Protein AF-0000000084938085 (afdb_homodimer)

InterPro domains:
  IPR002347 Short-chain dehydrogenase/reductase SDR [PF00106] (7-196)
  IPR002347 Short-chain dehydrogenase/reductase SDR [PR00081] (8-25)
  IPR002347 Short-chain dehydrogenase/reductase SDR [PR00081] (91-102)
  IPR002347 Short-chain dehydrogenase/reductase SDR [PR00081] (138-154)
  IPR002347 Short-chain dehydrogenase/reductase SDR [PR00081] (164-183)
  IPR002347 Short-chain dehydrogenase/reductase SDR [PR00081] (185-202)
  IPR036291 NAD(P)-binding domain superfamily [SSF51735] (3-248)
  IPR051687 Peroxisomal Beta-Oxidation Enzymes [PTHR45024] (2-294)

Foldseek 3Di:
DFAQALAEAEFEPQQDALNLVLQLVNQLRHYAYEYEEQCADLLLDDGDCVSVVVSQVVSVVSVGHYHYDNDDLLDLVSLLVSLVVSCVVRVAHAEYEADFFHFDWAQAPDDDCVSLVSRLSGAQSSLVSNCVNRVVRLLVVLHYFYEHEAAPCLVPNDNGGNSNNVNRVNVLVVQLVCQVVCVVSNYAYEYEHEDAPDVNCVVVVDDPVSVQFGSVFRNVVVSQSSGSPHHHSWYWYTGSNDIDTDDDKAAPDDDDDPVQPDPVNCVVCVVVRVPRPDIDDDSHPVRVVVVVVCCVVVVD/DFAQALAEAEFEPQQDALNLVLQLVNQLRHYAYEYEEQCADLLLDDGDCVSVVVSQVVSVVSVGHYHYDNDDLLDLVSLLVSLVVSCVVRVAHAEYEADFFHFDWAQAPDDDCVSLVSRLSRAQSSLVSNCVNRVVRLLVVLHYFYEHEAAPCLVPNDNGGNSSNVNRVNVLVVQLVCQVVCVVSNHAYEYEHEDAPDVNCVVVVDDPVSVQFGSVFRNVVVSQSSGSPHHHSWYWYTGSNDIDTDDDKAAPDDDDDPVQPDPVNCVVCVVVRVPRPDIDDDSHPVRVVVVVVCCVVVVD

Organism: Ferrimonas balearica (strain DSM 9799 / CCM 4581 / KCTC 23876 / PAT) (NCBI:txid550540)

Structure (mmCIF, N/CA/C/O backbone):
data_AF-0000000084938085-model_v1
#
loop_
_entity.id
_entity.type
_entity.pdbx_description
1 polymer 'Short-chain dehydrogenase/reductase SDR'
#
loop_
_atom_site.group_PDB
_atom_site.id
_atom_site.type_symbol
_atom_site.label_atom_id
_atom_site.label_alt_id
_atom_site.label_comp_id
_atom_site.label_asym_id
_atom_site.label_entity_id
_atom_site.label_seq_id
_atom_site.pdbx_PDB_ins_code
_atom_site.Cartn_x
_atom_site.Cartn_y
_atom_site.Cartn_z
_atom_site.occupancy
_atom_site.B_iso_or_equiv
_atom_site.auth_seq_id
_atom_site.auth_comp_id
_atom_site.auth_asym_id
_atom_site.auth_atom_id
_atom_site.pdbx_PDB_model_num
ATOM 1 N N . MET A 1 1 ? 1.235 23.734 25.953 1 88.94 1 MET A N 1
ATOM 2 C CA . MET A 1 1 ? 0.205 23.781 24.922 1 88.94 1 MET A CA 1
ATOM 3 C C . MET A 1 1 ? 0.824 23.703 23.531 1 88.94 1 MET A C 1
ATOM 5 O O . MET A 1 1 ? 1.886 24.281 23.281 1 88.94 1 MET A O 1
ATOM 9 N N . ILE A 1 2 ? 0.276 22.844 22.656 1 95.88 2 ILE A N 1
ATOM 10 C CA . ILE A 1 2 ? 0.755 22.734 21.281 1 95.88 2 ILE A CA 1
ATOM 11 C C . ILE A 1 2 ? 0.228 23.891 20.453 1 95.88 2 ILE A C 1
ATOM 13 O O . ILE A 1 2 ? -0.984 24.047 20.281 1 95.88 2 ILE A O 1
ATOM 17 N N . GLN A 1 3 ? 1.148 24.75 20.125 1 96.81 3 GLN A N 1
ATOM 18 C CA . GLN A 1 3 ? 0.855 25.938 19.312 1 96.81 3 GLN A CA 1
ATOM 19 C C . GLN A 1 3 ? 1.701 25.953 18.047 1 96.81 3 GLN A C 1
ATOM 21 O O . GLN A 1 3 ? 2.711 25.25 17.953 1 96.81 3 GLN A O 1
ATOM 26 N N . PHE A 1 4 ? 1.266 26.734 17.109 1 97.69 4 PHE A N 1
ATOM 27 C CA . PHE A 1 4 ? 1.932 26.781 15.805 1 97.69 4 PHE A CA 1
ATOM 28 C C . PHE A 1 4 ? 2.244 28.219 15.422 1 97.69 4 PHE A C 1
ATOM 30 O O . PHE A 1 4 ? 2.207 28.578 14.234 1 97.69 4 PHE A O 1
ATOM 37 N N . VAL A 1 5 ? 2.514 29.016 16.422 1 95.94 5 VAL A N 1
ATOM 38 C CA . VAL A 1 5 ? 2.799 30.438 16.203 1 95.94 5 VAL A CA 1
ATOM 39 C C . VAL A 1 5 ? 4.004 30.578 15.273 1 95.94 5 VAL A C 1
ATOM 41 O O . VAL A 1 5 ? 5.023 29.906 15.469 1 95.94 5 VAL A O 1
ATOM 44 N N . ASP A 1 6 ? 3.871 31.375 14.219 1 94.44 6 ASP A N 1
ATOM 45 C CA . ASP A 1 6 ? 4.887 31.734 13.234 1 94.44 6 ASP A CA 1
ATOM 46 C C . ASP A 1 6 ? 5.184 30.578 12.289 1 94.44 6 ASP A C 1
ATOM 48 O O . ASP A 1 6 ? 6.113 30.656 11.484 1 94.44 6 ASP A O 1
ATOM 52 N N . GLN A 1 7 ? 4.473 29.484 12.445 1 97.56 7 GLN A N 1
ATOM 53 C CA . GLN A 1 7 ? 4.633 28.375 11.508 1 97.56 7 GLN A CA 1
ATOM 54 C C . GLN A 1 7 ? 3.719 28.547 10.297 1 97.56 7 GLN A C 1
ATOM 56 O O . GLN A 1 7 ? 2.582 29 10.43 1 97.56 7 GLN A O 1
ATOM 61 N N . VAL A 1 8 ? 4.262 28.219 9.164 1 98.44 8 VAL A N 1
ATOM 62 C CA . VAL A 1 8 ? 3.504 28.234 7.914 1 98.44 8 VAL A CA 1
ATOM 63 C C . VAL A 1 8 ? 3.154 26.812 7.5 1 98.44 8 VAL A C 1
ATOM 65 O O . VAL A 1 8 ? 4.043 26 7.23 1 98.44 8 VAL A O 1
ATOM 68 N N . ILE A 1 9 ? 1.871 26.5 7.477 1 98.81 9 ILE A N 1
ATOM 69 C CA . ILE A 1 9 ? 1.428 25.125 7.242 1 98.81 9 ILE A CA 1
ATOM 70 C C . ILE A 1 9 ? 0.472 25.094 6.051 1 98.81 9 ILE A C 1
ATOM 72 O O . ILE A 1 9 ? -0.521 25.812 6.02 1 98.81 9 ILE A O 1
ATOM 76 N N . LEU A 1 10 ? 0.816 24.312 5.031 1 98.81 10 LEU A N 1
ATOM 77 C CA . LEU A 1 10 ? -0.055 24.062 3.889 1 98.81 10 LEU A CA 1
ATOM 78 C C . LEU A 1 10 ? -1.038 22.938 4.188 1 98.81 10 LEU A C 1
ATOM 80 O O . LEU A 1 10 ? -0.665 21.922 4.785 1 98.81 10 LEU A O 1
ATOM 84 N N . VAL A 1 11 ? -2.301 23.094 3.803 1 98.69 11 VAL A N 1
ATOM 85 C CA . VAL A 1 11 ? -3.328 22.062 3.914 1 98.69 11 VAL A CA 1
ATOM 86 C C . VAL A 1 11 ? -3.986 21.844 2.555 1 98.69 11 VAL A C 1
ATOM 88 O O . VAL A 1 11 ? -4.582 22.766 1.986 1 98.69 11 VAL A O 1
ATOM 91 N N . THR A 1 12 ? -3.836 20.641 2.029 1 98.12 12 THR A N 1
ATOM 92 C CA . THR A 1 12 ? -4.543 20.312 0.798 1 98.12 12 THR A CA 1
ATOM 93 C C . THR A 1 12 ? -5.922 19.734 1.104 1 98.12 12 THR A C 1
ATOM 95 O O . THR A 1 12 ? -6.113 19.078 2.133 1 98.12 12 THR A O 1
ATOM 98 N N . GLY A 1 13 ? -6.859 19.938 0.143 1 96.06 13 GLY A N 1
ATOM 99 C CA . GLY A 1 13 ? -8.227 19.547 0.465 1 96.06 13 GLY A CA 1
ATOM 100 C C . GLY A 1 13 ? -8.773 20.266 1.688 1 96.06 13 GLY A C 1
ATOM 101 O O . GLY A 1 13 ? -9.336 19.625 2.582 1 96.06 13 GLY A O 1
ATOM 102 N N . ALA A 1 14 ? -8.672 21.547 1.698 1 96.81 14 ALA A N 1
ATOM 103 C CA . ALA A 1 14 ? -8.805 22.328 2.928 1 96.81 14 ALA A CA 1
ATOM 104 C C . ALA A 1 14 ? -10.219 22.875 3.076 1 96.81 14 ALA A C 1
ATOM 106 O O . ALA A 1 14 ? -10.562 23.453 4.105 1 96.81 14 ALA A O 1
ATOM 107 N N . ALA A 1 15 ? -11.102 22.688 2.156 1 93.62 15 ALA A N 1
ATOM 108 C CA . ALA A 1 15 ? -12.312 23.5 2.102 1 93.62 15 ALA A CA 1
ATOM 109 C C . ALA A 1 15 ? -13.477 22.812 2.793 1 93.62 15 ALA A C 1
ATOM 111 O O . ALA A 1 15 ? -14.438 23.469 3.213 1 93.62 15 ALA A O 1
ATOM 112 N N . ARG A 1 16 ? -13.492 21.484 2.842 1 90.19 16 ARG A N 1
ATOM 113 C CA . ARG A 1 16 ? -14.625 20.766 3.396 1 90.19 16 ARG A CA 1
ATOM 114 C C . ARG A 1 16 ? -14.164 19.641 4.316 1 90.19 16 ARG A C 1
ATOM 116 O O . ARG A 1 16 ? -12.977 19.297 4.336 1 90.19 16 ARG A O 1
ATOM 123 N N . GLY A 1 17 ? -15.062 19.172 5.105 1 89.69 17 GLY A N 1
ATOM 124 C CA . GLY A 1 17 ? -14.82 17.984 5.91 1 89.69 17 GLY A CA 1
ATOM 125 C C . GLY A 1 17 ? -13.641 18.125 6.852 1 89.69 17 GLY A C 1
ATOM 126 O O . GLY A 1 17 ? -13.539 19.125 7.578 1 89.69 17 GLY A O 1
ATOM 127 N N . LEU A 1 18 ? -12.836 17.109 6.844 1 92.62 18 LEU A N 1
ATOM 128 C CA . LEU A 1 18 ? -11.672 17.078 7.719 1 92.62 18 LEU A CA 1
ATOM 129 C C . LEU A 1 18 ? -10.711 18.203 7.383 1 92.62 18 LEU A C 1
ATOM 131 O O . LEU A 1 18 ? -10.125 18.828 8.281 1 92.62 18 LEU A O 1
ATOM 135 N N . GLY A 1 19 ? -10.57 18.484 6.074 1 95.56 19 GLY A N 1
ATOM 136 C CA . GLY A 1 19 ? -9.672 19.547 5.668 1 95.56 19 GLY A CA 1
ATOM 137 C C . GLY A 1 19 ? -10.062 20.906 6.242 1 95.56 19 GLY A C 1
ATOM 138 O O . GLY A 1 19 ? -9.203 21.641 6.723 1 95.56 19 GLY A O 1
ATOM 139 N N . ARG A 1 20 ? -11.32 21.172 6.188 1 95.06 20 ARG A N 1
ATOM 140 C CA . ARG A 1 20 ? -11.844 22.406 6.785 1 95.06 20 ARG A CA 1
ATOM 141 C C . ARG A 1 20 ? -11.539 22.453 8.281 1 95.06 20 ARG A C 1
ATOM 143 O O . ARG A 1 20 ? -11.07 23.469 8.789 1 95.06 20 ARG A O 1
ATOM 150 N N . ALA A 1 21 ? -11.805 21.344 8.945 1 95.44 21 ALA A N 1
ATOM 151 C CA . ALA A 1 21 ? -11.586 21.281 10.383 1 95.44 21 ALA A CA 1
ATOM 152 C C . ALA A 1 21 ? -10.102 21.438 10.719 1 95.44 21 ALA A C 1
ATOM 154 O O . ALA A 1 21 ? -9.75 22.109 11.688 1 95.44 21 ALA A O 1
ATOM 155 N N . TYR A 1 22 ? -9.211 20.812 9.953 1 97.75 22 TYR A N 1
ATOM 156 C CA . TYR A 1 22 ? -7.77 20.922 10.148 1 97.75 22 TYR A CA 1
ATOM 157 C C . TYR A 1 22 ? -7.32 22.375 9.992 1 97.75 22 TYR A C 1
ATOM 159 O O . TYR A 1 22 ? -6.574 22.891 10.828 1 97.75 22 TYR A O 1
ATOM 167 N N . THR A 1 23 ? -7.816 22.984 8.922 1 98.19 23 THR A N 1
ATOM 168 C CA . THR A 1 23 ? -7.445 24.359 8.609 1 98.19 23 THR A CA 1
ATOM 169 C C . THR A 1 23 ? -7.82 25.297 9.75 1 98.19 23 THR A C 1
ATOM 171 O O . THR A 1 23 ? -6.988 26.062 10.227 1 98.19 23 THR A O 1
ATOM 174 N N . LEU A 1 24 ? -9.016 25.188 10.234 1 97.5 24 LEU A N 1
ATOM 175 C CA . LEU A 1 24 ? -9.5 26.062 11.297 1 97.5 24 LEU A CA 1
ATOM 176 C C . LEU A 1 24 ? -8.766 25.797 12.602 1 97.5 24 LEU A C 1
ATOM 178 O O . LEU A 1 24 ? -8.414 26.734 13.328 1 97.5 24 LEU A O 1
ATOM 182 N N . ALA A 1 25 ? -8.547 24.531 12.914 1 97.31 25 ALA A N 1
ATOM 183 C CA . ALA A 1 25 ? -7.863 24.172 14.156 1 97.31 25 ALA A CA 1
ATOM 184 C C . ALA A 1 25 ? -6.434 24.703 14.172 1 97.31 25 ALA A C 1
ATOM 186 O O . ALA A 1 25 ? -5.965 25.203 15.195 1 97.31 25 ALA A O 1
ATOM 187 N N . LEU A 1 26 ? -5.699 24.578 13.07 1 98.12 26 LEU A N 1
ATOM 188 C CA . LEU A 1 26 ? -4.336 25.094 12.953 1 98.12 26 LEU A CA 1
ATOM 189 C C . LEU A 1 26 ? -4.312 26.609 13.078 1 98.12 26 LEU A C 1
ATOM 191 O O . LEU A 1 26 ? -3.469 27.172 13.781 1 98.12 26 LEU A O 1
ATOM 195 N N . ALA A 1 27 ? -5.238 27.25 12.414 1 97.56 27 ALA A N 1
ATOM 196 C CA . ALA A 1 27 ? -5.332 28.719 12.453 1 97.56 27 ALA A CA 1
ATOM 197 C C . ALA A 1 27 ? -5.613 29.203 13.875 1 97.56 27 ALA A C 1
ATOM 199 O O . ALA A 1 27 ? -5.016 30.172 14.328 1 97.56 27 ALA A O 1
ATOM 200 N N . GLU A 1 28 ? -6.512 28.531 14.492 1 95.56 28 GLU A N 1
ATOM 201 C CA . GLU A 1 28 ? -6.871 28.875 15.859 1 95.56 28 GLU A CA 1
ATOM 202 C C . GLU A 1 28 ? -5.66 28.812 16.781 1 95.56 28 GLU A C 1
ATOM 204 O O . GLU A 1 28 ? -5.566 29.562 17.75 1 95.56 28 GLU A O 1
ATOM 209 N N . ARG A 1 29 ? -4.758 28.016 16.453 1 96.56 29 ARG A N 1
ATOM 210 C CA . ARG A 1 29 ? -3.586 27.812 17.297 1 96.56 29 ARG A CA 1
ATOM 211 C C . ARG A 1 29 ? -2.395 28.609 16.766 1 96.56 29 ARG A C 1
ATOM 213 O O . ARG A 1 29 ? -1.248 28.328 17.109 1 96.56 29 ARG A O 1
ATOM 220 N N . GLY A 1 30 ? -2.586 29.5 15.844 1 95.94 30 GLY A N 1
ATOM 221 C CA . GLY A 1 30 ? -1.617 30.547 15.555 1 95.94 30 GLY A CA 1
ATOM 222 C C . GLY A 1 30 ? -0.871 30.328 14.25 1 95.94 30 GLY A C 1
ATOM 223 O O . GLY A 1 30 ? -0.048 31.156 13.852 1 95.94 30 GLY A O 1
ATOM 224 N N . ALA A 1 31 ? -1.155 29.281 13.547 1 97.5 31 ALA A N 1
ATOM 225 C CA . ALA A 1 31 ? -0.434 29 12.305 1 97.5 31 ALA A CA 1
ATOM 226 C C . ALA A 1 31 ? -0.866 29.953 11.195 1 97.5 31 ALA A C 1
ATOM 228 O O . ALA A 1 31 ? -2.018 30.391 11.156 1 97.5 31 ALA A O 1
ATOM 229 N N . HIS A 1 32 ? 0.1 30.328 10.352 1 97 32 HIS A N 1
ATOM 230 C CA . HIS A 1 32 ? -0.244 30.828 9.023 1 97 32 HIS A CA 1
ATOM 231 C C . HIS A 1 32 ? -0.613 29.688 8.078 1 97 32 HIS A C 1
ATOM 233 O O . HIS A 1 32 ? 0.263 28.969 7.605 1 97 32 HIS A O 1
ATOM 239 N N . VAL A 1 33 ? -1.912 29.547 7.852 1 98.5 33 VAL A N 1
ATOM 240 C CA . VAL A 1 33 ? -2.365 28.391 7.078 1 98.5 33 VAL A CA 1
ATOM 241 C C . VAL A 1 33 ? -2.537 28.797 5.613 1 98.5 33 VAL A C 1
ATOM 243 O O . VAL A 1 33 ? -3.15 29.812 5.309 1 98.5 33 VAL A O 1
ATOM 246 N N . VAL A 1 34 ? -1.902 28.078 4.73 1 98.62 34 VAL A N 1
ATOM 247 C CA . VAL A 1 34 ? -2.137 28.172 3.293 1 98.62 34 VAL A CA 1
ATOM 248 C C . VAL A 1 34 ? -3.043 27.016 2.852 1 98.62 34 VAL A C 1
ATOM 250 O O . VAL A 1 34 ? -2.604 25.875 2.764 1 98.62 34 VAL A O 1
ATOM 253 N N . ALA A 1 35 ? -4.297 27.375 2.547 1 98.38 35 ALA A N 1
ATOM 254 C CA . ALA A 1 35 ? -5.332 26.391 2.254 1 98.38 35 ALA A CA 1
ATOM 255 C C . ALA A 1 35 ? -5.473 26.172 0.75 1 98.38 35 ALA A C 1
ATOM 257 O O . ALA A 1 35 ? -5.727 27.125 0.001 1 98.38 35 ALA A O 1
ATOM 258 N N . LEU A 1 36 ? -5.25 24.922 0.321 1 97.94 36 LEU A N 1
ATOM 259 C CA . LEU A 1 36 ? -5.418 24.531 -1.076 1 97.94 36 LEU A CA 1
ATOM 260 C C . LEU A 1 36 ? -6.645 23.656 -1.251 1 97.94 36 LEU A C 1
ATOM 262 O O . LEU A 1 36 ? -6.793 22.641 -0.556 1 97.94 36 LEU A O 1
ATOM 266 N N . ASP A 1 37 ? -7.488 24.016 -2.182 1 96.38 37 ASP A N 1
ATOM 267 C CA . ASP A 1 37 ? -8.664 23.219 -2.508 1 96.38 37 ASP A CA 1
ATOM 268 C C . ASP A 1 37 ? -9.25 23.625 -3.855 1 96.38 37 ASP A C 1
ATOM 270 O O . ASP A 1 37 ? -9.391 24.812 -4.145 1 96.38 37 ASP A O 1
ATOM 274 N N . SER A 1 38 ? -9.602 22.672 -4.625 1 92.5 38 SER A N 1
ATOM 275 C CA . SER A 1 38 ? -10.227 22.969 -5.906 1 92.5 38 SER A CA 1
ATOM 276 C C . SER A 1 38 ? -11.734 23.156 -5.758 1 92.5 38 SER A C 1
ATOM 278 O O . SER A 1 38 ? -12.391 23.688 -6.652 1 92.5 38 SER A O 1
ATOM 280 N N . GLY A 1 39 ? -12.25 22.719 -4.688 1 88.19 39 GLY A N 1
ATOM 281 C CA . GLY A 1 39 ? -13.695 22.734 -4.469 1 88.19 39 GLY A CA 1
ATOM 282 C C . GLY A 1 39 ? -14.422 21.656 -5.246 1 88.19 39 GLY A C 1
ATOM 283 O O . GLY A 1 39 ? -15.633 21.766 -5.469 1 88.19 39 GLY A O 1
ATOM 284 N N . CYS A 1 40 ? -13.758 20.641 -5.625 1 82.94 40 CYS A N 1
ATOM 285 C CA . CYS A 1 40 ? -14.352 19.578 -6.414 1 82.94 40 CYS A CA 1
ATOM 286 C C . CYS A 1 40 ? -15.148 18.609 -5.527 1 82.94 40 CYS A C 1
ATOM 288 O O . CYS A 1 40 ? -15.055 18.688 -4.301 1 82.94 40 CYS A O 1
ATOM 290 N N . ASP A 1 41 ? -15.93 17.734 -6.234 1 81.44 41 ASP A N 1
ATOM 291 C CA . ASP A 1 41 ? -16.672 16.703 -5.531 1 81.44 41 ASP A CA 1
ATOM 292 C C . ASP A 1 41 ? -15.773 15.531 -5.152 1 81.44 41 ASP A C 1
ATOM 294 O O . ASP A 1 41 ? -14.586 15.523 -5.48 1 81.44 41 ASP A O 1
ATOM 298 N N . THR A 1 42 ? -16.375 14.547 -4.426 1 77 42 THR A N 1
ATOM 299 C CA . THR A 1 42 ? -15.609 13.43 -3.889 1 77 42 THR A CA 1
ATOM 300 C C . THR A 1 42 ? -14.953 12.633 -5.012 1 77 42 THR A C 1
ATOM 302 O O . THR A 1 42 ? -13.945 11.953 -4.797 1 77 42 THR A O 1
ATOM 305 N N . ASP A 1 43 ? -15.531 12.742 -6.18 1 80.69 43 ASP A N 1
ATOM 306 C CA . ASP A 1 43 ? -14.969 12 -7.305 1 80.69 43 ASP A CA 1
ATOM 307 C C . ASP A 1 43 ? -13.914 12.828 -8.039 1 80.69 43 ASP A C 1
ATOM 309 O O . ASP A 1 43 ? -13.367 12.383 -9.047 1 80.69 43 ASP A O 1
ATOM 313 N N . GLY A 1 44 ? -13.688 14.039 -7.547 1 83.75 44 GLY A N 1
ATOM 314 C CA . GLY A 1 44 ? -12.625 14.883 -8.086 1 83.75 44 GLY A CA 1
ATOM 315 C C . GLY A 1 44 ? -13.094 15.789 -9.211 1 83.75 44 GLY A C 1
ATOM 316 O O . GLY A 1 44 ? -12.305 16.531 -9.789 1 83.75 44 GLY A O 1
ATOM 317 N N . GLU A 1 45 ? -14.352 15.727 -9.422 1 86.12 45 GLU A N 1
ATOM 318 C CA . GLU A 1 45 ? -14.867 16.516 -10.539 1 86.12 45 GLU A CA 1
ATOM 319 C C . GLU A 1 45 ? -15.445 17.844 -10.062 1 86.12 45 GLU A C 1
ATOM 321 O O . GLU A 1 45 ? -15.977 17.922 -8.953 1 86.12 45 GLU A O 1
ATOM 326 N N . GLY A 1 46 ? -15.219 18.875 -10.844 1 86.69 46 GLY A N 1
ATOM 327 C CA . GLY A 1 46 ? -15.797 20.172 -10.547 1 86.69 46 GLY A CA 1
ATOM 328 C C . GLY A 1 46 ? -14.836 21.109 -9.828 1 86.69 46 GLY A C 1
ATOM 329 O O . GLY A 1 46 ? -13.727 20.703 -9.469 1 86.69 46 GLY A O 1
ATOM 330 N N . ARG A 1 47 ? -15.195 22.375 -9.852 1 88.88 47 ARG A N 1
ATOM 331 C CA . ARG A 1 47 ? -14.461 23.438 -9.164 1 88.88 47 ARG A CA 1
ATOM 332 C C . ARG A 1 47 ? -15.414 24.469 -8.594 1 88.88 47 ARG A C 1
ATOM 334 O O . ARG A 1 47 ? -16.297 24.953 -9.289 1 88.88 47 ARG A O 1
ATOM 341 N N . ASP A 1 48 ? -15.211 24.672 -7.328 1 91.38 48 ASP A N 1
ATOM 342 C CA . ASP A 1 48 ? -16.031 25.688 -6.664 1 91.38 48 ASP A CA 1
ATOM 343 C C . ASP A 1 48 ? -15.242 26.406 -5.578 1 91.38 48 ASP A C 1
ATOM 345 O O . ASP A 1 48 ? -15.008 25.859 -4.5 1 91.38 48 ASP A O 1
ATOM 349 N N . PRO A 1 49 ? -14.891 27.688 -5.883 1 93.31 49 PRO A N 1
ATOM 350 C CA . PRO A 1 49 ? -14.086 28.422 -4.906 1 93.31 49 PRO A CA 1
ATOM 351 C C . PRO A 1 49 ? -14.883 28.797 -3.658 1 93.31 49 PRO A C 1
ATOM 353 O O . PRO A 1 49 ? -14.297 29.203 -2.65 1 93.31 49 PRO A O 1
ATOM 356 N N . ALA A 1 50 ? -16.172 28.672 -3.705 1 94.38 50 ALA A N 1
ATOM 357 C CA . ALA A 1 50 ? -17.031 29.156 -2.625 1 94.38 50 ALA A CA 1
ATOM 358 C C . ALA A 1 50 ? -16.719 28.438 -1.313 1 94.38 50 ALA A C 1
ATOM 360 O O . ALA A 1 50 ? -16.781 29.047 -0.241 1 94.38 50 ALA A O 1
ATOM 361 N N . PHE A 1 51 ? -16.391 27.203 -1.396 1 93.5 51 PHE A N 1
ATOM 362 C CA . PHE A 1 51 ? -16.109 26.438 -0.188 1 93.5 51 PHE A CA 1
ATOM 363 C C . PHE A 1 51 ? -14.867 26.953 0.51 1 93.5 51 PHE A C 1
ATOM 365 O O . PHE A 1 51 ? -14.836 27.062 1.736 1 93.5 51 PHE A O 1
ATOM 372 N N . LEU A 1 52 ? -13.875 27.188 -0.253 1 96 52 LEU A N 1
ATOM 373 C CA . LEU A 1 52 ? -12.633 27.719 0.302 1 96 52 LEU A CA 1
ATOM 374 C C . LEU A 1 52 ? -12.836 29.125 0.865 1 96 52 LEU A C 1
ATOM 376 O O . LEU A 1 52 ? -12.305 29.453 1.93 1 96 52 LEU A O 1
ATOM 380 N N . GLU A 1 53 ? -13.586 29.953 0.222 1 96.38 53 GLU A N 1
ATOM 381 C CA . GLU A 1 53 ? -13.883 31.312 0.683 1 96.38 53 GLU A CA 1
ATOM 382 C C . GLU A 1 53 ? -14.594 31.281 2.033 1 96.38 53 GLU A C 1
ATOM 384 O O . GLU A 1 53 ? -14.32 32.125 2.9 1 96.38 53 GLU A O 1
ATOM 389 N N . ASP A 1 54 ? -15.438 30.312 2.137 1 96.12 54 ASP A N 1
ATOM 390 C CA . ASP A 1 54 ? -16.156 30.172 3.396 1 96.12 54 ASP A CA 1
ATOM 391 C C . ASP A 1 54 ? -15.195 29.891 4.551 1 96.12 54 ASP A C 1
ATOM 393 O O . ASP A 1 54 ? -15.352 30.453 5.637 1 96.12 54 ASP A O 1
ATOM 397 N N . VAL A 1 55 ? -14.258 29.047 4.352 1 96.38 55 VAL A N 1
ATOM 398 C CA . VAL A 1 55 ? -13.281 28.703 5.375 1 96.38 55 VAL A CA 1
ATOM 399 C C . VAL A 1 55 ? -12.438 29.938 5.711 1 96.38 55 VAL A C 1
ATOM 401 O O . VAL A 1 55 ? -12.156 30.203 6.883 1 96.38 55 VAL A O 1
ATOM 404 N N . ILE A 1 56 ? -12.023 30.703 4.746 1 96.69 56 ILE A N 1
ATOM 405 C CA . ILE A 1 56 ? -11.195 31.891 4.922 1 96.69 56 ILE A CA 1
ATOM 406 C C . ILE A 1 56 ? -11.961 32.938 5.738 1 96.69 56 ILE A C 1
ATOM 408 O O . ILE A 1 56 ? -11.414 33.531 6.664 1 96.69 56 ILE A O 1
ATOM 412 N N . GLU A 1 57 ? -13.203 33.062 5.406 1 96.5 57 GLU A N 1
ATOM 413 C CA . GLU A 1 57 ? -14.039 34.031 6.117 1 96.5 57 GLU A CA 1
ATOM 414 C C . GLU A 1 57 ? -14.211 33.656 7.582 1 96.5 57 GLU A C 1
ATOM 416 O O . GLU A 1 57 ? -14.117 34.5 8.469 1 96.5 57 GLU A O 1
ATOM 421 N N . LEU A 1 58 ? -14.461 32.406 7.758 1 95.56 58 LEU A N 1
ATOM 422 C CA . LEU A 1 58 ? -14.625 31.922 9.125 1 95.56 58 LEU A CA 1
ATOM 423 C C . LEU A 1 58 ? -13.344 32.125 9.93 1 95.56 58 LEU A C 1
ATOM 425 O O . LEU A 1 58 ? -13.398 32.5 11.094 1 95.56 58 LEU A O 1
ATOM 429 N N . ALA A 1 59 ? -12.258 31.781 9.352 1 96 59 ALA A N 1
ATOM 430 C CA . ALA A 1 59 ? -10.977 31.984 10.016 1 96 59 ALA A CA 1
ATOM 431 C C . ALA A 1 59 ? -10.75 33.438 10.352 1 96 59 ALA A C 1
ATOM 433 O O . ALA A 1 59 ? -10.281 33.781 11.445 1 96 59 ALA A O 1
ATOM 434 N N . HIS A 1 60 ? -11.07 34.281 9.461 1 93.81 60 HIS A N 1
ATOM 435 C CA . HIS A 1 60 ? -10.953 35.719 9.688 1 93.81 60 HIS A CA 1
ATOM 436 C C . HIS A 1 60 ? -11.797 36.156 10.875 1 93.81 60 HIS A C 1
ATOM 438 O O . HIS A 1 60 ? -11.336 36.938 11.703 1 93.81 60 HIS A O 1
ATOM 444 N N . ASP A 1 61 ? -12.953 35.625 10.914 1 94.31 61 ASP A N 1
ATOM 445 C CA . ASP A 1 61 ? -13.852 35.969 12.008 1 94.31 61 ASP A CA 1
ATOM 446 C C . ASP A 1 61 ? -13.266 35.531 13.352 1 94.31 61 ASP A C 1
ATOM 448 O O . ASP A 1 61 ? -13.555 36.125 14.391 1 94.31 61 ASP A O 1
ATOM 452 N N . MET A 1 62 ? -12.469 34.5 13.273 1 91.56 62 MET A N 1
ATOM 453 C CA . MET A 1 62 ? -11.836 33.969 14.477 1 91.56 62 MET A CA 1
ATOM 454 C C . MET A 1 62 ? -10.539 34.719 14.773 1 91.56 62 MET A C 1
ATOM 456 O O . MET A 1 62 ? -9.852 34.406 15.75 1 91.56 62 MET A O 1
ATOM 460 N N . GLY A 1 63 ? -10.156 35.656 13.953 1 89.38 63 GLY A N 1
ATOM 461 C CA . GLY A 1 63 ? -8.945 36.438 14.148 1 89.38 63 GLY A CA 1
ATOM 462 C C . GLY A 1 63 ? -7.699 35.75 13.609 1 89.38 63 GLY A C 1
ATOM 463 O O . GLY A 1 63 ? -6.582 36.094 14.008 1 89.38 63 GLY A O 1
ATOM 464 N N . ALA A 1 64 ? -7.945 34.75 12.828 1 88.88 64 ALA A N 1
ATOM 465 C CA . ALA A 1 64 ? -6.824 34 12.25 1 88.88 64 ALA A CA 1
ATOM 466 C C . ALA A 1 64 ? -6.688 34.281 10.758 1 88.88 64 ALA A C 1
ATOM 468 O O . ALA A 1 64 ? -7.617 34.812 10.133 1 88.88 64 ALA A O 1
ATOM 469 N N . GLU A 1 65 ? -5.508 34.125 10.258 1 85.75 65 GLU A N 1
ATOM 470 C CA . GLU A 1 65 ? -5.262 34.375 8.836 1 85.75 65 GLU A CA 1
ATOM 471 C C . GLU A 1 65 ? -5.098 33.062 8.07 1 85.75 65 GLU A C 1
ATOM 473 O O . GLU A 1 65 ? -4.25 32.219 8.422 1 85.75 65 GLU A O 1
ATOM 478 N N . VAL A 1 66 ? -5.875 32.844 7.121 1 95.81 66 VAL A N 1
ATOM 479 C CA . VAL A 1 66 ? -5.793 31.719 6.188 1 95.81 66 VAL A CA 1
ATOM 480 C C . VAL A 1 66 ? -5.73 32.25 4.754 1 95.81 66 VAL A C 1
ATOM 482 O O . VAL A 1 66 ? -6.539 33.094 4.363 1 95.81 66 VAL A O 1
ATOM 485 N N . ILE A 1 67 ? -4.711 31.922 4.047 1 96.69 67 ILE A N 1
ATOM 486 C CA . ILE A 1 67 ? -4.594 32.25 2.631 1 96.69 67 ILE A CA 1
ATOM 487 C C . ILE A 1 67 ? -5.113 31.078 1.791 1 96.69 67 ILE A C 1
ATOM 489 O O . ILE A 1 67 ? -4.734 29.938 2.018 1 96.69 67 ILE A O 1
ATOM 493 N N . GLY A 1 68 ? -5.957 31.469 0.883 1 96.75 68 GLY A N 1
ATOM 494 C CA . GLY A 1 68 ? -6.562 30.422 0.078 1 96.75 68 GLY A CA 1
ATOM 495 C C . GLY A 1 68 ? -6.066 30.406 -1.355 1 96.75 68 GLY A C 1
ATOM 496 O O . GLY A 1 68 ? -5.855 31.469 -1.955 1 96.75 68 GLY A O 1
ATOM 497 N N . HIS A 1 69 ? -5.801 29.25 -1.869 1 96.44 69 HIS A N 1
ATOM 498 C CA . HIS A 1 69 ? -5.535 29 -3.281 1 96.44 69 HIS A CA 1
ATOM 499 C C . HIS A 1 69 ? -6.516 27.984 -3.855 1 96.44 69 HIS A C 1
ATOM 501 O O . HIS A 1 69 ? -6.496 26.812 -3.475 1 96.44 69 HIS A O 1
ATOM 507 N N . CYS A 1 70 ? -7.383 28.453 -4.734 1 95.56 70 CYS A N 1
ATOM 508 C CA . CYS A 1 70 ? -8.273 27.516 -5.418 1 95.56 70 CYS A CA 1
ATOM 509 C C . CYS A 1 70 ? -7.562 26.828 -6.57 1 95.56 70 CYS A C 1
ATOM 511 O O . CYS A 1 70 ? -7.578 27.312 -7.703 1 95.56 70 CYS A O 1
ATOM 513 N N . VAL A 1 71 ? -6.949 25.703 -6.301 1 93.69 71 VAL A N 1
ATOM 514 C CA . VAL A 1 71 ? -6.129 25 -7.281 1 93.69 71 VAL A CA 1
ATOM 515 C C . VAL A 1 71 ? -6.379 23.5 -7.191 1 93.69 71 VAL A C 1
ATOM 517 O O . VAL A 1 71 ? -6.82 23 -6.152 1 93.69 71 VAL A O 1
ATOM 520 N N . ASP A 1 72 ? -6.199 22.875 -8.305 1 93 72 ASP A N 1
ATOM 521 C CA . ASP A 1 72 ? -6.164 21.406 -8.344 1 93 72 ASP A CA 1
ATOM 522 C C . ASP A 1 72 ? -4.762 20.891 -8.039 1 93 72 ASP A C 1
ATOM 524 O O . ASP A 1 72 ? -3.842 21.062 -8.844 1 93 72 ASP A O 1
ATOM 528 N N . VAL A 1 73 ? -4.684 20.234 -6.91 1 91.81 73 VAL A N 1
ATOM 529 C CA . VAL A 1 73 ? -3.367 19.797 -6.445 1 91.81 73 VAL A CA 1
ATOM 530 C C . VAL A 1 73 ? -2.846 18.688 -7.34 1 91.81 73 VAL A C 1
ATOM 532 O O . VAL A 1 73 ? -1.688 18.281 -7.227 1 91.81 73 VAL A O 1
ATOM 535 N N . ARG A 1 74 ? -3.627 18.156 -8.312 1 92.44 74 ARG A N 1
ATOM 536 C CA . ARG A 1 74 ? -3.172 17.188 -9.297 1 92.44 74 ARG A CA 1
ATOM 537 C C . ARG A 1 74 ? -2.287 17.844 -10.352 1 92.44 74 ARG A C 1
ATOM 539 O O . ARG A 1 74 ? -1.607 17.156 -11.117 1 92.44 74 ARG A O 1
ATOM 546 N N . ASP A 1 75 ? -2.258 19.094 -10.281 1 91.69 75 ASP A N 1
ATOM 547 C CA . ASP A 1 75 ? -1.432 19.875 -11.195 1 91.69 75 ASP A CA 1
ATOM 548 C C . ASP A 1 75 ? -0.129 20.312 -10.531 1 91.69 75 ASP A C 1
ATOM 550 O O . ASP A 1 75 ? -0.113 21.266 -9.75 1 91.69 75 ASP A O 1
ATOM 554 N N . PRO A 1 76 ? 0.948 19.734 -10.945 1 90.06 76 PRO A N 1
ATOM 555 C CA . PRO A 1 76 ? 2.219 20.047 -10.281 1 90.06 76 PRO A CA 1
ATOM 556 C C . PRO A 1 76 ? 2.648 21.5 -10.477 1 90.06 76 PRO A C 1
ATOM 558 O O . PRO A 1 76 ? 3.291 22.078 -9.594 1 90.06 76 PRO A O 1
ATOM 561 N N . GLU A 1 77 ? 2.309 22.062 -11.57 1 91.56 77 GLU A N 1
ATOM 562 C CA . GLU A 1 77 ? 2.672 23.453 -11.812 1 91.56 77 GLU A CA 1
ATOM 563 C C . GLU A 1 77 ? 1.922 24.391 -10.867 1 91.56 77 GLU A C 1
ATOM 565 O O . GLU A 1 77 ? 2.494 25.359 -10.359 1 91.56 77 GLU A O 1
ATOM 570 N N . ALA A 1 78 ? 0.705 24.109 -10.703 1 93.75 78 ALA A N 1
ATOM 571 C CA . ALA A 1 78 ? -0.081 24.891 -9.758 1 93.75 78 ALA A CA 1
ATOM 572 C C . ALA A 1 78 ? 0.491 24.797 -8.344 1 93.75 78 ALA A C 1
ATOM 574 O O . ALA A 1 78 ? 0.562 25.797 -7.629 1 93.75 78 ALA A O 1
ATOM 575 N N . LEU A 1 79 ? 0.901 23.641 -7.945 1 94.75 79 LEU A N 1
ATOM 576 C CA . LEU A 1 79 ? 1.487 23.422 -6.625 1 94.75 79 LEU A CA 1
ATOM 577 C C . LEU A 1 79 ? 2.787 24.203 -6.473 1 94.75 79 LEU A C 1
ATOM 579 O O . LEU A 1 79 ? 3.029 24.812 -5.426 1 94.75 79 LEU A O 1
ATOM 583 N N . GLN A 1 80 ? 3.549 24.172 -7.484 1 94.69 80 GLN A N 1
ATOM 584 C CA . GLN A 1 80 ? 4.809 24.906 -7.441 1 94.69 80 GLN A CA 1
ATOM 585 C C . GLN A 1 80 ? 4.57 26.406 -7.305 1 94.69 80 GLN A C 1
ATOM 587 O O . GLN A 1 80 ? 5.297 27.094 -6.582 1 94.69 80 GLN A O 1
ATOM 592 N N . GLN A 1 81 ? 3.631 26.844 -7.977 1 96.81 81 GLN A N 1
ATOM 593 C CA . GLN A 1 81 ? 3.289 28.266 -7.863 1 96.81 81 GLN A CA 1
ATOM 594 C C . GLN A 1 81 ? 2.854 28.609 -6.445 1 96.81 81 GLN A C 1
ATOM 596 O O . GLN A 1 81 ? 3.215 29.672 -5.922 1 96.81 81 GLN A O 1
ATOM 601 N N . VAL A 1 82 ? 2.107 27.766 -5.84 1 97.69 82 VAL A N 1
ATOM 602 C CA . VAL A 1 82 ? 1.656 28 -4.473 1 97.69 82 VAL A CA 1
ATOM 603 C C . VAL A 1 82 ? 2.859 28.047 -3.533 1 97.69 82 VAL A C 1
ATOM 605 O O . VAL A 1 82 ? 2.926 28.891 -2.639 1 97.69 82 VAL A O 1
ATOM 608 N N . VAL A 1 83 ? 3.801 27.141 -3.693 1 97.81 83 VAL A N 1
ATOM 609 C CA . VAL A 1 83 ? 5 27.094 -2.865 1 97.81 83 VAL A CA 1
ATOM 610 C C . VAL A 1 83 ? 5.789 28.391 -3.021 1 97.81 83 VAL A C 1
ATOM 612 O O . VAL A 1 83 ? 6.207 29 -2.031 1 97.81 83 VAL A O 1
ATOM 615 N N . GLN A 1 84 ? 5.891 28.812 -4.266 1 97.94 84 GLN A N 1
ATOM 616 C CA . GLN A 1 84 ? 6.613 30.047 -4.523 1 97.94 84 GLN A CA 1
ATOM 617 C C . GLN A 1 84 ? 5.91 31.25 -3.883 1 97.94 84 GLN A C 1
ATOM 619 O O . GLN A 1 84 ? 6.559 32.094 -3.262 1 97.94 84 GLN A O 1
ATOM 624 N N . ASP A 1 85 ? 4.652 31.312 -4.035 1 98.06 85 ASP A N 1
ATOM 625 C CA . ASP A 1 85 ? 3.869 32.375 -3.436 1 98.06 85 ASP A CA 1
ATOM 626 C C . ASP A 1 85 ? 4 32.375 -1.915 1 98.06 85 ASP A C 1
ATOM 628 O O . ASP A 1 85 ? 4.105 33.438 -1.288 1 98.06 85 ASP A O 1
ATOM 632 N N . THR A 1 86 ? 3.971 31.188 -1.341 1 98.31 86 THR A N 1
ATOM 633 C CA . THR A 1 86 ? 4.094 31.031 0.104 1 98.31 86 THR A CA 1
ATOM 634 C C . THR A 1 86 ? 5.457 31.516 0.588 1 98.31 86 THR A C 1
ATOM 636 O O . THR A 1 86 ? 5.547 32.25 1.576 1 98.31 86 THR A O 1
ATOM 639 N N . LEU A 1 87 ? 6.484 31.188 -0.129 1 98.44 87 LEU A N 1
ATOM 640 C CA . LEU A 1 87 ? 7.84 31.578 0.243 1 98.44 87 LEU A CA 1
ATOM 641 C C . LEU A 1 87 ? 8.023 33.094 0.1 1 98.44 87 LEU A C 1
ATOM 643 O O . LEU A 1 87 ? 8.719 33.719 0.911 1 98.44 87 LEU A O 1
ATOM 647 N N . LYS A 1 88 ? 7.449 33.625 -0.947 1 98.12 88 LYS A N 1
ATOM 648 C CA . LYS A 1 88 ? 7.516 35.062 -1.134 1 98.12 88 LYS A CA 1
ATOM 649 C C . LYS A 1 88 ? 6.859 35.812 0.031 1 98.12 88 LYS A C 1
ATOM 651 O O . LYS A 1 88 ? 7.359 36.844 0.484 1 98.12 88 LYS A O 1
ATOM 656 N N . ARG A 1 89 ? 5.875 35.25 0.542 1 97.12 89 ARG A N 1
ATOM 657 C CA . ARG A 1 89 ? 5.086 35.906 1.569 1 97.12 89 ARG A CA 1
ATOM 658 C C . ARG A 1 89 ? 5.672 35.656 2.957 1 97.12 89 ARG A C 1
ATOM 660 O O . ARG A 1 89 ? 5.75 36.594 3.773 1 97.12 89 ARG A O 1
ATOM 667 N N . PHE A 1 90 ? 6.043 34.406 3.23 1 97.44 90 PHE A N 1
ATOM 668 C CA . PHE A 1 90 ? 6.352 34.062 4.613 1 97.44 90 PHE A CA 1
ATOM 669 C C . PHE A 1 90 ? 7.82 33.688 4.762 1 97.44 90 PHE A C 1
ATOM 671 O O . PHE A 1 90 ? 8.352 33.656 5.875 1 97.44 90 PHE A O 1
ATOM 678 N N . GLY A 1 91 ? 8.469 33.281 3.67 1 97.94 91 GLY A N 1
ATOM 679 C CA . GLY A 1 91 ? 9.883 32.938 3.676 1 97.94 91 GLY A CA 1
ATOM 680 C C . GLY A 1 91 ? 10.164 31.531 4.172 1 97.94 91 GLY A C 1
ATOM 681 O O . GLY A 1 91 ? 11.32 31.109 4.262 1 97.94 91 GLY A O 1
ATOM 682 N N . ARG A 1 92 ? 9.062 30.812 4.535 1 98.19 92 ARG A N 1
ATOM 683 C CA . ARG A 1 92 ? 9.258 29.484 5.094 1 98.19 92 ARG A CA 1
ATOM 684 C C . ARG A 1 92 ? 8.023 28.609 4.883 1 98.19 92 ARG A C 1
ATOM 686 O O . ARG A 1 92 ? 6.953 29.125 4.543 1 98.19 92 ARG A O 1
ATOM 693 N N . ILE A 1 93 ? 8.188 27.328 4.945 1 98.75 93 ILE A N 1
ATOM 694 C CA . ILE A 1 93 ? 7.137 26.312 5.004 1 98.75 93 ILE A CA 1
ATOM 695 C C . ILE A 1 93 ? 7.48 25.266 6.066 1 98.75 93 ILE A C 1
ATOM 697 O O . ILE A 1 93 ? 8.438 24.516 5.91 1 98.75 93 ILE A O 1
ATOM 701 N N . ASP A 1 94 ? 6.617 25.188 7.078 1 98.81 94 ASP A N 1
ATOM 702 C CA . ASP A 1 94 ? 6.957 24.391 8.25 1 98.81 94 ASP A CA 1
ATOM 703 C C . ASP A 1 94 ? 6.156 23.078 8.281 1 98.81 94 ASP A C 1
ATOM 705 O O . ASP A 1 94 ? 6.547 22.125 8.945 1 98.81 94 ASP A O 1
ATOM 709 N N . GLY A 1 95 ? 5.059 23.094 7.602 1 98.88 95 GLY A N 1
ATOM 710 C CA . GLY A 1 95 ? 4.211 21.922 7.676 1 98.88 95 GLY A CA 1
ATOM 711 C C . GLY A 1 95 ? 3.389 21.703 6.418 1 98.88 95 GLY A C 1
ATOM 712 O O . GLY A 1 95 ? 3.15 22.641 5.652 1 98.88 95 GLY A O 1
ATOM 713 N N . LEU A 1 96 ? 2.979 20.453 6.191 1 98.88 96 LEU A N 1
ATOM 714 C CA . LEU A 1 96 ? 2.115 20.031 5.098 1 98.88 96 LEU A CA 1
ATOM 715 C C . LEU A 1 96 ? 1.133 18.969 5.562 1 98.88 96 LEU A C 1
ATOM 717 O O . LEU A 1 96 ? 1.542 17.922 6.074 1 98.88 96 LEU A O 1
ATOM 721 N N . VAL A 1 97 ? -0.118 19.281 5.469 1 98.88 97 VAL A N 1
ATOM 722 C CA . VAL A 1 97 ? -1.173 18.297 5.668 1 98.88 97 VAL A CA 1
ATOM 723 C C . VAL A 1 97 ? -1.701 17.812 4.316 1 98.88 97 VAL A C 1
ATOM 725 O O . VAL A 1 97 ? -2.414 18.547 3.629 1 98.88 97 VAL A O 1
ATOM 728 N N . CYS A 1 98 ? -1.33 16.625 3.969 1 98.56 98 CYS A N 1
ATOM 729 C CA . CYS A 1 98 ? -1.858 16 2.76 1 98.56 98 CYS A CA 1
ATOM 730 C C . CYS A 1 98 ? -3.219 15.359 3.023 1 98.56 98 CYS A C 1
ATOM 732 O O . CYS A 1 98 ? -3.299 14.195 3.414 1 98.56 98 CYS A O 1
ATOM 734 N N . ASN A 1 99 ? -4.242 16.125 2.686 1 96.56 99 ASN A N 1
ATOM 735 C CA . ASN A 1 99 ? -5.594 15.672 2.988 1 96.56 99 ASN A CA 1
ATOM 736 C C . ASN A 1 99 ? -6.441 15.555 1.726 1 96.56 99 ASN A C 1
ATOM 738 O O . ASN A 1 99 ? -7.492 14.906 1.736 1 96.56 99 ASN A O 1
ATOM 742 N N . ALA A 1 100 ? -5.984 16.219 0.648 1 94.5 100 ALA A N 1
ATOM 743 C CA . ALA A 1 100 ? -6.734 16.109 -0.601 1 94.5 100 ALA A CA 1
ATOM 744 C C . ALA A 1 100 ? -6.871 14.656 -1.035 1 94.5 100 ALA A C 1
ATOM 746 O O . ALA A 1 100 ? -5.926 13.875 -0.913 1 94.5 100 ALA A O 1
ATOM 747 N N . GLY A 1 101 ? -8.023 14.289 -1.482 1 91.12 101 GLY A N 1
ATOM 748 C CA . GLY A 1 101 ? -8.234 12.922 -1.947 1 91.12 101 GLY A CA 1
ATOM 749 C C . GLY A 1 101 ? -9.547 12.734 -2.674 1 91.12 101 GLY A C 1
ATOM 750 O O . GLY A 1 101 ? -10.43 13.594 -2.604 1 91.12 101 GLY A O 1
ATOM 751 N N . VAL A 1 102 ? -9.617 11.688 -3.387 1 88.25 102 VAL A N 1
ATOM 752 C CA . VAL A 1 102 ? -10.828 11.305 -4.109 1 88.25 102 VAL A CA 1
ATOM 753 C C . VAL A 1 102 ? -11.305 9.938 -3.631 1 88.25 102 VAL A C 1
ATOM 755 O O . VAL A 1 102 ? -10.492 9.086 -3.254 1 88.25 102 VAL A O 1
ATOM 758 N N . LEU A 1 103 ? -12.555 9.805 -3.518 1 82.25 103 LEU A N 1
ATOM 759 C CA . LEU A 1 103 ? -13.203 8.547 -3.17 1 82.25 103 LEU A CA 1
ATOM 760 C C . LEU A 1 103 ? -14.344 8.234 -4.137 1 82.25 103 LEU A C 1
ATOM 762 O O . LEU A 1 103 ? -15.32 8.984 -4.207 1 82.25 103 LEU A O 1
ATOM 766 N N . ILE A 1 104 ? -14.141 7.27 -4.895 1 80.06 104 ILE A N 1
ATOM 767 C CA . ILE A 1 104 ? -15.164 6.793 -5.816 1 80.06 104 ILE A CA 1
ATOM 768 C C . ILE A 1 104 ? -15.547 5.355 -5.465 1 80.06 104 ILE A C 1
ATOM 770 O O . ILE A 1 104 ? -14.695 4.465 -5.457 1 80.06 104 ILE A O 1
ATOM 774 N N . CYS A 1 105 ? -16.781 5.148 -5.148 1 77.44 105 CYS A N 1
ATOM 775 C CA . CYS A 1 105 ? -17.25 3.805 -4.809 1 77.44 105 CYS A CA 1
ATOM 776 C C . CYS A 1 105 ? -17.188 2.887 -6.023 1 77.44 105 CYS A C 1
ATOM 778 O O . CYS A 1 105 ? -17.531 3.297 -7.133 1 77.44 105 CYS A O 1
ATOM 780 N N . GLN A 1 106 ? -16.594 1.778 -5.727 1 79.38 106 GLN A N 1
ATOM 781 C CA . GLN A 1 106 ? -16.5 0.739 -6.746 1 79.38 106 GLN A CA 1
ATOM 782 C C . GLN A 1 106 ? -17.141 -0.564 -6.266 1 79.38 106 GLN A C 1
ATOM 784 O O . GLN A 1 106 ? -16.672 -1.158 -5.285 1 79.38 106 GLN A O 1
ATOM 789 N N . GLU A 1 107 ? -18.156 -0.97 -6.836 1 73.38 107 GLU A N 1
ATOM 790 C CA . GLU A 1 107 ? -18.844 -2.18 -6.371 1 73.38 107 GLU A CA 1
ATOM 791 C C . GLU A 1 107 ? -18.156 -3.432 -6.926 1 73.38 107 GLU A C 1
ATOM 793 O O . GLU A 1 107 ? -18.219 -4.496 -6.305 1 73.38 107 GLU A O 1
ATOM 798 N N . GLU A 1 108 ? -17.547 -3.258 -8.062 1 83.75 108 GLU A N 1
ATOM 799 C CA . GLU A 1 108 ? -16.953 -4.426 -8.695 1 83.75 108 GLU A CA 1
ATOM 800 C C . GLU A 1 108 ? -15.516 -4.141 -9.141 1 83.75 108 GLU A C 1
ATOM 802 O O . GLU A 1 108 ? -15.117 -2.98 -9.242 1 83.75 108 GLU A O 1
ATOM 807 N N . LEU A 1 109 ? -14.766 -5.207 -9.227 1 88.69 109 LEU A N 1
ATOM 808 C CA . LEU A 1 109 ? -13.398 -5.094 -9.719 1 88.69 109 LEU A CA 1
ATOM 809 C C . LEU A 1 109 ? -13.359 -4.391 -11.07 1 88.69 109 LEU A C 1
ATOM 811 O O . LEU A 1 109 ? -12.461 -3.586 -11.328 1 88.69 109 LEU A O 1
ATOM 815 N N . GLY A 1 110 ? -14.328 -4.594 -11.852 1 84.56 110 GLY A N 1
ATOM 816 C CA . GLY A 1 110 ? -14.414 -3.996 -13.172 1 84.56 110 GLY A CA 1
ATOM 817 C C . GLY A 1 110 ? -13.352 -4.504 -14.125 1 84.56 110 GLY A C 1
ATOM 818 O O . GLY A 1 110 ? -12.508 -5.316 -13.742 1 84.56 110 GLY A O 1
ATOM 819 N N . THR A 1 111 ? -13.516 -3.998 -15.422 1 78.62 111 THR A N 1
ATOM 820 C CA . THR A 1 111 ? -12.586 -4.453 -16.453 1 78.62 111 THR A CA 1
ATOM 821 C C . THR A 1 111 ? -11.742 -3.291 -16.969 1 78.62 111 THR A C 1
ATOM 823 O O . THR A 1 111 ? -10.875 -3.48 -17.828 1 78.62 111 THR A O 1
ATOM 826 N N . ASP A 1 112 ? -11.969 -2.195 -16.406 1 84.5 112 ASP A N 1
ATOM 827 C CA . ASP A 1 112 ? -11.203 -1.034 -16.844 1 84.5 112 ASP A CA 1
ATOM 828 C C . ASP A 1 112 ? -10.344 -0.481 -15.719 1 84.5 112 ASP A C 1
ATOM 830 O O . ASP A 1 112 ? -10.672 -0.649 -14.539 1 84.5 112 ASP A O 1
ATOM 834 N N . LEU A 1 113 ? -9.242 0.182 -16.188 1 93.38 113 LEU A N 1
ATOM 835 C CA . LEU A 1 113 ? -8.266 0.702 -15.242 1 93.38 113 LEU A CA 1
ATOM 836 C C . LEU A 1 113 ? -8.586 2.146 -14.867 1 93.38 113 LEU A C 1
ATOM 838 O O . LEU A 1 113 ? -7.977 2.703 -13.945 1 93.38 113 LEU A O 1
ATOM 842 N N . GLY A 1 114 ? -9.562 2.713 -15.539 1 93 114 GLY A N 1
ATOM 843 C CA . GLY A 1 114 ? -9.82 4.141 -15.43 1 93 114 GLY A CA 1
ATOM 844 C C . GLY A 1 114 ? -10.109 4.586 -14.008 1 93 114 GLY A C 1
ATOM 845 O O . GLY A 1 114 ? -9.531 5.566 -13.531 1 93 114 GLY A O 1
ATOM 846 N N . LEU A 1 115 ? -10.992 3.871 -13.352 1 92.44 115 LEU A N 1
ATOM 847 C CA . LEU A 1 115 ? -11.367 4.234 -11.992 1 92.44 115 LEU A CA 1
ATOM 848 C C . LEU A 1 115 ? -10.164 4.117 -11.055 1 92.44 115 LEU A C 1
ATOM 850 O O . LEU A 1 115 ? -9.992 4.953 -10.164 1 92.44 115 LEU A O 1
ATOM 854 N N . TYR A 1 116 ? -9.43 3.121 -11.219 1 96 116 TYR A N 1
ATOM 855 C CA . TYR A 1 116 ? -8.25 2.902 -10.391 1 96 116 TYR A CA 1
ATOM 856 C C . TYR A 1 116 ? -7.195 3.975 -10.648 1 96 116 TYR A C 1
ATOM 858 O O . TYR A 1 116 ? -6.531 4.438 -9.719 1 96 116 TYR A O 1
ATOM 866 N N . ARG A 1 117 ? -7.043 4.367 -11.891 1 95.94 117 ARG A N 1
ATOM 867 C CA . ARG A 1 117 ? -6.121 5.445 -12.234 1 95.94 117 ARG A CA 1
ATOM 868 C C . ARG A 1 117 ? -6.566 6.766 -11.617 1 95.94 117 ARG A C 1
ATOM 870 O O . ARG A 1 117 ? -5.742 7.543 -11.133 1 95.94 117 ARG A O 1
ATOM 877 N N . ARG A 1 118 ? -7.82 6.996 -11.617 1 94.19 118 ARG A N 1
ATOM 878 C CA . ARG A 1 118 ? -8.352 8.211 -11.008 1 94.19 118 ARG A CA 1
ATOM 879 C C . ARG A 1 118 ? -8.039 8.258 -9.516 1 94.19 118 ARG A C 1
ATOM 881 O O . ARG A 1 118 ? -7.691 9.305 -8.977 1 94.19 118 ARG A O 1
ATOM 888 N N . HIS A 1 119 ? -8.148 7.152 -8.883 1 95.19 119 HIS A N 1
ATOM 889 C CA . HIS A 1 119 ? -7.809 7.094 -7.461 1 95.19 119 HIS A CA 1
ATOM 890 C C . HIS A 1 119 ? -6.324 7.363 -7.238 1 95.19 119 HIS A C 1
ATOM 892 O O . HIS A 1 119 ? -5.957 8.109 -6.328 1 95.19 119 HIS A O 1
ATOM 898 N N . MET A 1 120 ? -5.508 6.715 -8.078 1 97.5 120 MET A N 1
ATOM 899 C CA . MET A 1 120 ? -4.07 6.941 -7.926 1 97.5 120 MET A CA 1
ATOM 900 C C . MET A 1 120 ? -3.725 8.406 -8.164 1 97.5 120 MET A C 1
ATOM 902 O O . MET A 1 120 ? -2.953 9 -7.41 1 97.5 120 MET A O 1
ATOM 906 N N . ASP A 1 121 ? -4.316 9.023 -9.141 1 95.81 121 ASP A N 1
ATOM 907 C CA . ASP A 1 121 ? -4.055 10.414 -9.477 1 95.81 121 ASP A CA 1
ATOM 908 C C . ASP A 1 121 ? -4.547 11.352 -8.375 1 95.81 121 ASP A C 1
ATOM 910 O O . ASP A 1 121 ? -3.889 12.344 -8.062 1 95.81 121 ASP A O 1
ATOM 914 N N . GLY A 1 122 ? -5.609 11.039 -7.828 1 94.81 122 GLY A N 1
ATOM 915 C CA . GLY A 1 122 ? -6.266 11.93 -6.883 1 94.81 122 GLY A CA 1
ATOM 916 C C . GLY A 1 122 ? -5.789 11.742 -5.457 1 94.81 122 GLY A C 1
ATOM 917 O O . GLY A 1 122 ? -6.02 12.602 -4.602 1 94.81 122 GLY A O 1
ATOM 918 N N . ASN A 1 123 ? -5.164 10.609 -5.191 1 96.75 123 ASN A N 1
ATOM 919 C CA . ASN A 1 123 ? -4.746 10.336 -3.82 1 96.75 123 ASN A CA 1
ATOM 920 C C . ASN A 1 123 ? -3.23 10.211 -3.711 1 96.75 123 ASN A C 1
ATOM 922 O O . ASN A 1 123 ? -2.578 11.055 -3.09 1 96.75 123 ASN A O 1
ATOM 926 N N . TYR A 1 124 ? -2.701 9.281 -4.395 1 98.06 124 TYR A N 1
ATOM 927 C CA . TYR A 1 124 ? -1.279 8.992 -4.262 1 98.06 124 TYR A CA 1
ATOM 928 C C . TYR A 1 124 ? -0.435 10.07 -4.934 1 98.06 124 TYR A C 1
ATOM 930 O O . TYR A 1 124 ? 0.42 10.688 -4.293 1 98.06 124 TYR A O 1
ATOM 938 N N . PHE A 1 125 ? -0.703 10.359 -6.191 1 97.62 125 PHE A N 1
ATOM 939 C CA . PHE A 1 125 ? 0.175 11.25 -6.938 1 97.62 125 PHE A CA 1
ATOM 940 C C . PHE A 1 125 ? 0.019 12.688 -6.457 1 97.62 125 PHE A C 1
ATOM 942 O O . PHE A 1 125 ? 0.983 13.461 -6.457 1 97.62 125 PHE A O 1
ATOM 949 N N . THR A 1 126 ? -1.164 13.016 -6 1 96.31 126 THR A N 1
ATOM 950 C CA . THR A 1 126 ? -1.344 14.336 -5.406 1 96.31 126 THR A CA 1
ATOM 951 C C . THR A 1 126 ? -0.527 14.469 -4.125 1 96.31 126 THR A C 1
ATOM 953 O O . THR A 1 126 ? 0.11 15.5 -3.893 1 96.31 126 THR A O 1
ATOM 956 N N . THR A 1 127 ? -0.578 13.469 -3.291 1 97.81 127 THR A N 1
ATOM 957 C CA . THR A 1 127 ? 0.197 13.445 -2.055 1 97.81 127 THR A CA 1
ATOM 958 C C . THR A 1 127 ? 1.69 13.539 -2.352 1 97.81 127 THR A C 1
ATOM 960 O O . THR A 1 127 ? 2.395 14.367 -1.776 1 97.81 127 THR A O 1
ATOM 963 N N . LEU A 1 128 ? 2.139 12.719 -3.27 1 97.5 128 LEU A N 1
ATOM 964 C CA . LEU A 1 128 ? 3.545 12.703 -3.658 1 97.5 128 LEU A CA 1
ATOM 965 C C . LEU A 1 128 ? 3.975 14.07 -4.195 1 97.5 128 LEU A C 1
ATOM 967 O O . LEU A 1 128 ? 5.02 14.594 -3.799 1 97.5 128 LEU A O 1
ATOM 971 N N . ALA A 1 129 ? 3.211 14.625 -5.051 1 97.06 129 ALA A N 1
ATOM 972 C CA . ALA A 1 129 ? 3.535 15.922 -5.645 1 97.06 129 ALA A CA 1
ATOM 973 C C . ALA A 1 129 ? 3.633 17 -4.574 1 97.06 129 ALA A C 1
ATOM 975 O O . ALA A 1 129 ? 4.516 17.859 -4.633 1 97.06 129 ALA A O 1
ATOM 976 N N . SER A 1 130 ? 2.744 16.984 -3.631 1 97.81 130 SER A N 1
ATOM 977 C CA . SER A 1 130 ? 2.754 17.969 -2.551 1 97.81 130 SER A CA 1
ATOM 978 C C . SER A 1 130 ?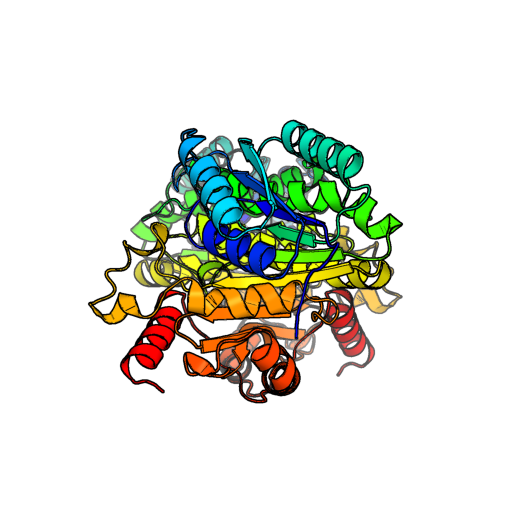 4.016 17.844 -1.702 1 97.81 130 SER A C 1
ATOM 980 O O . SER A 1 130 ? 4.637 18.844 -1.356 1 97.81 130 SER A O 1
ATOM 982 N N . ILE A 1 131 ? 4.344 16.594 -1.39 1 97.75 131 ILE A N 1
ATOM 983 C CA . ILE A 1 131 ? 5.539 16.359 -0.591 1 97.75 131 ILE A CA 1
ATOM 984 C C . ILE A 1 131 ? 6.777 16.797 -1.363 1 97.75 131 ILE A C 1
ATOM 986 O O . ILE A 1 131 ? 7.648 17.484 -0.812 1 97.75 131 ILE A O 1
ATOM 990 N N . GLN A 1 132 ? 6.832 16.484 -2.648 1 96.06 132 GLN A N 1
ATOM 991 C CA . GLN A 1 132 ? 7.965 16.844 -3.488 1 96.06 132 GLN A CA 1
ATOM 992 C C . GLN A 1 132 ? 8.117 18.359 -3.559 1 96.06 132 GLN A C 1
ATOM 994 O O . GLN A 1 132 ? 9.242 18.875 -3.641 1 96.06 132 GLN A O 1
ATOM 999 N N . ALA A 1 133 ? 7.047 19.031 -3.539 1 96.69 133 ALA A N 1
ATOM 1000 C CA . ALA A 1 133 ? 7.059 20.484 -3.686 1 96.69 133 ALA A CA 1
ATOM 1001 C C . ALA A 1 133 ? 7.652 21.156 -2.453 1 96.69 133 ALA A C 1
ATOM 1003 O O . ALA A 1 133 ? 8.336 22.172 -2.562 1 96.69 133 ALA A O 1
ATOM 1004 N N . VAL A 1 134 ? 7.449 20.562 -1.269 1 97.81 134 VAL A N 1
ATOM 1005 C CA . VAL A 1 134 ? 7.832 21.281 -0.057 1 97.81 134 VAL A CA 1
ATOM 1006 C C . VAL A 1 134 ? 9.133 20.703 0.499 1 97.81 134 VAL A C 1
ATOM 1008 O O . VAL A 1 134 ? 9.805 21.344 1.315 1 97.81 134 VAL A O 1
ATOM 1011 N N . TRP A 1 135 ? 9.492 19.516 0.101 1 97.12 135 TRP A N 1
ATOM 1012 C CA . TRP A 1 135 ? 10.586 18.766 0.7 1 97.12 135 TRP A CA 1
ATOM 1013 C C . TRP A 1 135 ? 11.898 19.547 0.616 1 97.12 135 TRP A C 1
ATOM 1015 O O . TRP A 1 135 ? 12.594 19.703 1.621 1 97.12 135 TRP A O 1
ATOM 1025 N N . PRO A 1 136 ? 12.266 20.156 -0.565 1 96.31 136 PRO A N 1
ATOM 1026 C CA . PRO A 1 136 ? 13.531 20.891 -0.623 1 96.31 136 PRO A CA 1
ATOM 1027 C C . PRO A 1 136 ? 13.555 22.094 0.327 1 96.31 136 PRO A C 1
ATOM 1029 O O . PRO A 1 136 ? 14.602 22.391 0.91 1 96.31 136 PRO A O 1
ATOM 1032 N N . VAL A 1 137 ? 12.453 22.734 0.494 1 98 137 VAL A N 1
ATOM 1033 C CA . VAL A 1 137 ? 12.352 23.891 1.38 1 98 137 VAL A CA 1
ATOM 1034 C C . VAL A 1 137 ? 12.555 23.453 2.828 1 98 137 VAL A C 1
ATOM 1036 O O . VAL A 1 137 ? 13.352 24.047 3.557 1 98 137 VAL A O 1
ATOM 1039 N N . MET A 1 138 ? 11.891 22.391 3.203 1 98.38 138 MET A N 1
ATOM 1040 C CA . MET A 1 138 ? 11.961 21.875 4.57 1 98.38 138 MET A CA 1
ATOM 1041 C C . MET A 1 138 ? 13.352 21.344 4.887 1 98.38 138 MET A C 1
ATOM 1043 O O . MET A 1 138 ? 13.852 21.531 6 1 98.38 138 MET A O 1
ATOM 1047 N N . GLN A 1 139 ? 13.898 20.703 3.922 1 97.25 139 GLN A N 1
ATOM 1048 C CA . GLN A 1 139 ? 15.25 20.188 4.094 1 97.25 139 GLN A CA 1
ATOM 1049 C C . GLN A 1 139 ? 16.25 21.328 4.332 1 97.25 139 GLN A C 1
ATOM 1051 O O . GLN A 1 139 ? 17.078 21.25 5.23 1 97.25 139 GLN A O 1
ATOM 1056 N N . ALA A 1 140 ? 16.125 22.344 3.568 1 97.75 140 ALA A N 1
ATOM 1057 C CA . ALA A 1 140 ? 17 23.5 3.723 1 97.75 140 ALA A CA 1
ATOM 1058 C C . ALA A 1 140 ? 16.797 24.172 5.074 1 97.75 140 ALA A C 1
ATOM 1060 O O . ALA A 1 140 ? 17.75 24.656 5.688 1 97.75 140 ALA A O 1
ATOM 1061 N N . GLN A 1 141 ? 15.578 24.141 5.57 1 97.94 141 GLN A N 1
ATOM 1062 C CA . GLN A 1 141 ? 15.211 24.75 6.844 1 97.94 141 GLN A CA 1
ATOM 1063 C C . GLN A 1 141 ? 15.641 23.875 8.016 1 97.94 141 GLN A C 1
ATOM 1065 O O . GLN A 1 141 ? 15.727 24.359 9.156 1 97.94 141 GLN A O 1
ATOM 1070 N N . GLY A 1 142 ? 15.844 22.578 7.793 1 98.19 142 GLY A N 1
ATOM 1071 C CA . GLY A 1 142 ? 16.094 21.625 8.859 1 98.19 142 GLY A CA 1
ATOM 1072 C C . GLY A 1 142 ? 14.883 21.359 9.734 1 98.19 142 GLY A C 1
ATOM 1073 O O . GLY A 1 142 ? 15.016 21.031 10.914 1 98.19 142 GLY A O 1
ATOM 1074 N N . TYR A 1 143 ? 13.727 21.672 9.148 1 98.62 143 TYR A N 1
ATOM 1075 C CA . TYR A 1 143 ? 12.477 21.469 9.875 1 98.62 143 TYR A CA 1
ATOM 1076 C C . TYR A 1 143 ? 11.32 21.219 8.914 1 98.62 143 TYR A C 1
ATOM 1078 O O . TYR A 1 143 ? 11.219 21.875 7.875 1 98.62 143 TYR A O 1
ATOM 1086 N N . GLY A 1 144 ? 10.508 20.328 9.234 1 98.75 144 GLY A N 1
ATOM 1087 C CA . GLY A 1 144 ? 9.266 20.062 8.523 1 98.75 144 GLY A CA 1
ATOM 1088 C C . GLY A 1 144 ? 8.383 19.047 9.227 1 98.75 144 GLY A C 1
ATOM 1089 O O . GLY A 1 144 ? 8.891 18.094 9.828 1 98.75 144 GLY A O 1
ATOM 1090 N N . ARG A 1 145 ? 7.105 19.234 9.227 1 98.88 145 ARG A N 1
ATOM 1091 C CA . ARG A 1 145 ? 6.094 18.281 9.688 1 98.88 145 ARG A CA 1
ATOM 1092 C C . ARG A 1 145 ? 5.105 17.953 8.57 1 98.88 145 ARG A C 1
ATOM 1094 O O . ARG A 1 145 ? 4.473 18.859 8.008 1 98.88 145 ARG A O 1
ATOM 1101 N N . ILE A 1 146 ? 5.062 16.672 8.211 1 98.88 146 ILE A N 1
ATOM 1102 C CA . ILE A 1 146 ? 4.191 16.25 7.121 1 98.88 146 ILE A CA 1
ATOM 1103 C C . ILE A 1 146 ? 3.219 15.188 7.633 1 98.88 146 ILE A C 1
ATOM 1105 O O . ILE A 1 146 ? 3.633 14.18 8.219 1 98.88 146 ILE A O 1
ATOM 1109 N N . MET A 1 147 ? 1.976 15.43 7.527 1 98.88 147 MET A N 1
ATOM 1110 C CA . MET A 1 147 ? 0.952 14.422 7.785 1 98.88 147 MET A CA 1
ATOM 1111 C C . MET A 1 147 ? 0.317 13.945 6.48 1 98.88 147 MET A C 1
ATOM 1113 O O . MET A 1 147 ? -0.168 14.758 5.691 1 98.88 147 MET A O 1
ATOM 1117 N N . VAL A 1 148 ? 0.331 12.672 6.262 1 98.69 148 VAL A N 1
ATOM 1118 C CA . VAL A 1 148 ? -0.281 12.047 5.094 1 98.69 148 VAL A CA 1
ATOM 1119 C C . VAL A 1 148 ? -1.579 11.352 5.496 1 98.69 148 VAL A C 1
ATOM 1121 O O . VAL A 1 148 ? -1.586 10.508 6.398 1 98.69 148 VAL A O 1
ATOM 1124 N N . THR A 1 149 ? -2.621 11.75 4.855 1 95.56 149 THR A N 1
ATOM 1125 C CA . THR A 1 149 ? -3.893 11.078 5.113 1 95.56 149 THR A CA 1
ATOM 1126 C C . THR A 1 149 ? -3.959 9.742 4.379 1 95.56 149 THR A C 1
ATOM 1128 O O . THR A 1 149 ? -3.605 9.656 3.203 1 95.56 149 THR A O 1
ATOM 1131 N N . SER A 1 150 ? -4.289 8.812 5.047 1 95.25 150 SER A N 1
ATOM 1132 C CA . SER A 1 150 ? -4.629 7.508 4.496 1 95.25 150 SER A CA 1
ATOM 1133 C C . SER A 1 150 ? -5.969 7.016 5.027 1 95.25 150 SER A C 1
ATOM 1135 O O . SER A 1 150 ? -6.918 7.789 5.152 1 95.25 150 SER A O 1
ATOM 1137 N N . GLY A 1 151 ? -6.137 5.684 5.277 1 88.25 151 GLY A N 1
ATOM 1138 C CA . GLY A 1 151 ? -7.43 5.207 5.738 1 88.25 151 GLY A CA 1
ATOM 1139 C C . GLY A 1 151 ? -7.41 3.756 6.184 1 88.25 151 GLY A C 1
ATOM 1140 O O . GLY A 1 151 ? -6.406 3.061 6.004 1 88.25 151 GLY A O 1
ATOM 1141 N N . PHE A 1 152 ? -8.602 3.406 6.734 1 84.12 152 PHE A N 1
ATOM 1142 C CA . PHE A 1 152 ? -8.773 2.033 7.191 1 84.12 152 PHE A CA 1
ATOM 1143 C C . PHE A 1 152 ? -8.734 1.062 6.02 1 84.12 152 PHE A C 1
ATOM 1145 O O . PHE A 1 152 ? -8.211 -0.049 6.145 1 84.12 152 PHE A O 1
ATOM 1152 N N . SER A 1 153 ? -9.258 1.516 4.949 1 85.88 153 SER A N 1
ATOM 1153 C CA . SER A 1 153 ? -9.297 0.649 3.773 1 85.88 153 SER A CA 1
ATOM 1154 C C . SER A 1 153 ? -7.891 0.259 3.33 1 85.88 153 SER A C 1
ATOM 1156 O O . SER A 1 153 ? -7.672 -0.852 2.84 1 85.88 153 SER A O 1
ATOM 1158 N N . ALA A 1 154 ? -6.996 1.201 3.426 1 91.31 154 ALA A N 1
ATOM 1159 C CA . ALA A 1 154 ? -5.613 0.947 3.039 1 91.31 154 ALA A CA 1
ATOM 1160 C C . ALA A 1 154 ? -4.969 -0.091 3.955 1 91.31 154 ALA A C 1
ATOM 1162 O O . ALA A 1 154 ? -4.133 -0.882 3.516 1 91.31 154 ALA A O 1
ATOM 1163 N N . LEU A 1 155 ? -5.352 -0.052 5.207 1 89.12 155 LEU A N 1
ATOM 1164 C CA . LEU A 1 155 ? -4.746 -0.912 6.219 1 89.12 155 LEU A CA 1
ATOM 1165 C C . LEU A 1 155 ? -5.328 -2.32 6.156 1 89.12 155 LEU A C 1
ATOM 1167 O O . LEU A 1 155 ? -4.59 -3.305 6.238 1 89.12 155 LEU A O 1
ATOM 1171 N N . TYR A 1 156 ? -6.609 -2.398 5.906 1 86.94 156 TYR A N 1
ATOM 1172 C CA . TYR A 1 156 ? -7.273 -3.674 6.156 1 86.94 156 TYR A CA 1
ATOM 1173 C C . TYR A 1 156 ? -7.961 -4.188 4.895 1 86.94 156 TYR A C 1
ATOM 1175 O O . TYR A 1 156 ? -8.414 -5.332 4.852 1 86.94 156 TYR A O 1
ATOM 1183 N N . GLY A 1 157 ? -8.016 -3.414 3.916 1 87.31 157 GLY A N 1
ATOM 1184 C CA . GLY A 1 157 ? -8.703 -3.789 2.691 1 87.31 157 GLY A CA 1
ATOM 1185 C C . GLY A 1 157 ? -10.18 -3.434 2.703 1 87.31 157 GLY A C 1
ATOM 1186 O O . GLY A 1 157 ? -10.789 -3.34 3.77 1 87.31 157 GLY A O 1
ATOM 1187 N N . ASP A 1 158 ? -10.695 -3.172 1.532 1 83.56 158 ASP A N 1
ATOM 1188 C CA . ASP A 1 158 ? -12.094 -2.816 1.321 1 83.56 158 ASP A CA 1
ATOM 1189 C C . ASP A 1 158 ? -12.586 -3.305 -0.039 1 83.56 158 ASP A C 1
ATOM 1191 O O . ASP A 1 158 ? -12.188 -2.773 -1.077 1 83.56 158 ASP A O 1
ATOM 1195 N N . ASP A 1 159 ? -13.531 -4.207 -0.066 1 83.5 159 ASP A N 1
ATOM 1196 C CA . ASP A 1 159 ? -13.961 -4.848 -1.306 1 83.5 159 ASP A CA 1
ATOM 1197 C C . ASP A 1 159 ? -14.828 -3.908 -2.141 1 83.5 159 ASP A C 1
ATOM 1199 O O . ASP A 1 159 ? -15.07 -4.164 -3.322 1 83.5 159 ASP A O 1
ATOM 1203 N N . ARG A 1 160 ? -15.242 -2.822 -1.578 1 81.94 160 ARG A N 1
ATOM 1204 C CA . ARG A 1 160 ? -16.062 -1.872 -2.324 1 81.94 160 ARG A CA 1
ATOM 1205 C C . ARG A 1 160 ? -15.25 -0.655 -2.744 1 81.94 160 ARG A C 1
ATOM 1207 O O . ARG A 1 160 ? -15.758 0.243 -3.414 1 81.94 160 ARG A O 1
ATOM 1214 N N . MET A 1 161 ? -14.047 -0.659 -2.281 1 87.75 161 MET A N 1
ATOM 1215 C CA . MET A 1 161 ? -13.188 0.491 -2.545 1 87.75 161 MET A CA 1
ATOM 1216 C C . MET A 1 161 ? -11.75 0.048 -2.801 1 87.75 161 MET A C 1
ATOM 1218 O O . MET A 1 161 ? -10.812 0.608 -2.229 1 87.75 161 MET A O 1
ATOM 1222 N N . ALA A 1 162 ? -11.641 -0.923 -3.652 1 92 162 ALA A N 1
ATOM 1223 C CA . ALA A 1 162 ? -10.32 -1.514 -3.861 1 92 162 ALA A CA 1
ATOM 1224 C C . ALA A 1 162 ? -9.336 -0.479 -4.398 1 92 162 ALA A C 1
ATOM 1226 O O . ALA A 1 162 ? -8.164 -0.457 -4 1 92 162 ALA A O 1
ATOM 1227 N N . GLY A 1 163 ? -9.82 0.384 -5.355 1 94.12 163 GLY A N 1
ATOM 1228 C CA . GLY A 1 163 ? -8.953 1.425 -5.883 1 94.12 163 GLY A CA 1
ATOM 1229 C C . GLY A 1 163 ? -8.562 2.455 -4.84 1 94.12 163 GLY A C 1
ATOM 1230 O O . GLY A 1 163 ? -7.406 2.883 -4.789 1 94.12 163 GLY A O 1
ATOM 1231 N N . TYR A 1 164 ? -9.508 2.883 -4.035 1 92.19 164 TYR A N 1
ATOM 1232 C CA . TYR A 1 164 ? -9.25 3.805 -2.936 1 92.19 164 TYR A CA 1
ATOM 1233 C C . TYR A 1 164 ? -8.25 3.209 -1.949 1 92.19 164 TYR A C 1
ATOM 1235 O O . TYR A 1 164 ? -7.285 3.873 -1.554 1 92.19 164 TYR A O 1
ATOM 1243 N N . ALA A 1 165 ? -8.477 1.946 -1.619 1 93.38 165 ALA A N 1
ATOM 1244 C CA . ALA A 1 165 ? -7.59 1.242 -0.691 1 93.38 165 ALA A CA 1
ATOM 1245 C C . ALA A 1 165 ? -6.164 1.178 -1.232 1 93.38 165 ALA A C 1
ATOM 1247 O O . ALA A 1 165 ? -5.207 1.446 -0.505 1 93.38 165 ALA A O 1
ATOM 1248 N N . ALA A 1 166 ? -6.066 0.862 -2.479 1 97.12 166 ALA A N 1
ATOM 1249 C CA . ALA A 1 166 ? -4.75 0.728 -3.1 1 97.12 166 ALA A CA 1
ATOM 1250 C C . ALA A 1 166 ? -4.008 2.061 -3.107 1 97.12 166 ALA A C 1
ATOM 1252 O O . ALA A 1 166 ? -2.826 2.121 -2.764 1 97.12 166 ALA A O 1
ATOM 1253 N N . SER A 1 167 ? -4.66 3.115 -3.508 1 97.5 167 SER A N 1
ATOM 1254 C CA . SER A 1 167 ? -4.02 4.422 -3.602 1 97.5 167 SER A CA 1
ATOM 1255 C C . SER A 1 167 ? -3.566 4.918 -2.232 1 97.5 167 SER A C 1
ATOM 1257 O O . SER A 1 167 ? -2.488 5.5 -2.102 1 97.5 167 SER A O 1
ATOM 1259 N N . ASN A 1 168 ? -4.332 4.672 -1.248 1 96.75 168 ASN A N 1
ATOM 1260 C CA . ASN A 1 168 ? -3.973 5.105 0.098 1 96.75 168 ASN A CA 1
ATOM 1261 C C . ASN A 1 168 ? -2.916 4.195 0.715 1 96.75 168 ASN A C 1
ATOM 1263 O O . ASN A 1 168 ? -2.141 4.625 1.569 1 96.75 168 ASN A O 1
ATOM 1267 N N . ALA A 1 169 ? -2.914 2.936 0.299 1 97.44 169 ALA A N 1
ATOM 1268 C CA . ALA A 1 169 ? -1.818 2.064 0.711 1 97.44 169 ALA A CA 1
ATOM 1269 C C . ALA A 1 169 ? -0.486 2.557 0.152 1 97.44 169 ALA A C 1
ATOM 1271 O O . ALA A 1 169 ? 0.547 2.463 0.818 1 97.44 169 ALA A O 1
ATOM 1272 N N . ALA A 1 170 ? -0.534 3.002 -1.051 1 98.31 170 ALA A N 1
ATOM 1273 C CA . ALA A 1 170 ? 0.66 3.607 -1.636 1 98.31 170 ALA A CA 1
ATOM 1274 C C . ALA A 1 170 ? 1.146 4.785 -0.795 1 98.31 170 ALA A C 1
ATOM 1276 O O . ALA A 1 170 ? 2.352 4.961 -0.6 1 98.31 170 ALA A O 1
ATOM 1277 N N . ASN A 1 171 ? 0.255 5.559 -0.278 1 98.25 171 ASN A N 1
ATOM 1278 C CA . ASN A 1 171 ? 0.596 6.672 0.6 1 98.25 171 ASN A CA 1
ATOM 1279 C C . ASN A 1 171 ? 1.286 6.191 1.874 1 98.25 171 ASN A C 1
ATOM 1281 O O . ASN A 1 171 ? 2.244 6.812 2.338 1 98.25 171 ASN A O 1
ATOM 1285 N N . LEU A 1 172 ? 0.763 5.121 2.439 1 97.31 172 LEU A N 1
ATOM 1286 C CA . LEU A 1 172 ? 1.389 4.57 3.637 1 97.31 172 LEU A CA 1
ATOM 1287 C C . LEU A 1 172 ? 2.826 4.148 3.352 1 97.31 172 LEU A C 1
ATOM 1289 O O . LEU A 1 172 ? 3.719 4.383 4.168 1 97.31 172 LEU A O 1
ATOM 1293 N N . ALA A 1 173 ? 3 3.537 2.215 1 96.06 173 ALA A N 1
ATOM 1294 C CA . ALA A 1 173 ? 4.344 3.104 1.842 1 96.06 173 ALA A CA 1
ATOM 1295 C C . ALA A 1 173 ? 5.277 4.297 1.666 1 96.06 173 ALA A C 1
ATOM 1297 O O . ALA A 1 173 ? 6.473 4.211 1.97 1 96.06 173 ALA A O 1
ATOM 1298 N N . LEU A 1 174 ? 4.75 5.348 1.179 1 95.94 174 LEU A N 1
ATOM 1299 C CA . LEU A 1 174 ? 5.543 6.566 1.038 1 95.94 174 LEU A CA 1
ATOM 1300 C C . LEU A 1 174 ? 6.043 7.047 2.396 1 95.94 174 LEU A C 1
ATOM 1302 O O . LEU A 1 174 ? 7.227 7.359 2.551 1 95.94 174 LEU A O 1
ATOM 1306 N N . VAL A 1 175 ? 5.188 7.078 3.357 1 97.12 175 VAL A N 1
ATOM 1307 C CA . VAL A 1 175 ? 5.547 7.5 4.707 1 97.12 175 VAL A CA 1
ATOM 1308 C C . VAL A 1 175 ? 6.637 6.586 5.266 1 97.12 175 VAL A C 1
ATOM 1310 O O . VAL A 1 175 ? 7.656 7.062 5.766 1 97.12 175 VAL A O 1
ATOM 1313 N N . ARG A 1 176 ? 6.457 5.297 5.098 1 93.94 176 ARG A N 1
ATOM 1314 C CA . ARG A 1 176 ? 7.406 4.32 5.629 1 93.94 176 ARG A CA 1
ATOM 1315 C C . ARG A 1 176 ? 8.75 4.422 4.918 1 93.94 176 ARG A C 1
ATOM 1317 O O . ARG A 1 176 ? 9.797 4.152 5.516 1 93.94 176 ARG A O 1
ATOM 1324 N N . SER A 1 177 ? 8.719 4.805 3.715 1 93.19 177 SER A N 1
ATOM 1325 C CA . SER A 1 177 ? 9.938 4.852 2.918 1 93.19 177 SER A CA 1
ATOM 1326 C C . SER A 1 177 ? 10.719 6.133 3.18 1 93.19 177 SER A C 1
ATOM 1328 O O . SER A 1 177 ? 11.953 6.137 3.105 1 93.19 177 SER A O 1
ATOM 1330 N N . LEU A 1 178 ? 10.023 7.145 3.568 1 95.06 178 LEU A N 1
ATOM 1331 C CA . LEU A 1 178 ? 10.688 8.445 3.59 1 95.06 178 LEU A CA 1
ATOM 1332 C C . LEU A 1 178 ? 11.094 8.828 5.012 1 95.06 178 LEU A C 1
ATOM 1334 O O . LEU A 1 178 ? 11.883 9.75 5.207 1 95.06 178 LEU A O 1
ATOM 1338 N N . HIS A 1 179 ? 10.562 8.188 6.043 1 94.94 179 HIS A N 1
ATOM 1339 C CA . HIS A 1 179 ? 10.688 8.672 7.414 1 94.94 179 HIS A CA 1
ATOM 1340 C C . HIS A 1 179 ? 12.141 8.703 7.859 1 94.94 179 HIS A C 1
ATOM 1342 O O . HIS A 1 179 ? 12.539 9.562 8.648 1 94.94 179 HIS A O 1
ATOM 1348 N N . VAL A 1 180 ? 13 7.801 7.324 1 89.38 180 VAL A N 1
ATOM 1349 C CA . VAL A 1 180 ? 14.406 7.781 7.742 1 89.38 180 VAL A CA 1
ATOM 1350 C C . VAL A 1 180 ? 15.117 9.023 7.207 1 89.38 180 VAL A C 1
ATOM 1352 O O . VAL A 1 180 ? 15.75 9.758 7.969 1 89.38 180 VAL A O 1
ATOM 1355 N N . LYS A 1 181 ? 14.969 9.227 5.938 1 91.81 181 LYS A N 1
ATOM 1356 C CA . LYS A 1 181 ? 15.57 10.414 5.336 1 91.81 181 LYS A CA 1
ATOM 1357 C C . LYS A 1 181 ? 14.969 11.695 5.91 1 91.81 181 LYS A C 1
ATOM 1359 O O . LYS A 1 181 ? 15.656 12.703 6.059 1 91.81 181 LYS A O 1
ATOM 1364 N N . ALA A 1 182 ? 13.695 11.602 6.207 1 95.75 182 ALA A N 1
ATOM 1365 C CA . ALA A 1 182 ? 13.047 12.742 6.848 1 95.75 182 ALA A CA 1
ATOM 1366 C C . ALA A 1 182 ? 13.727 13.086 8.172 1 95.75 182 ALA A C 1
ATOM 1368 O O . ALA A 1 182 ? 14.078 14.242 8.406 1 95.75 182 ALA A O 1
ATOM 1369 N N . ASN A 1 183 ? 13.93 12.109 8.891 1 95.25 183 ASN A N 1
ATOM 1370 C CA . ASN A 1 183 ? 14.562 12.312 10.188 1 95.25 183 ASN A CA 1
ATOM 1371 C C . ASN A 1 183 ? 15.938 12.969 10.055 1 95.25 183 ASN A C 1
ATOM 1373 O O . ASN A 1 183 ? 16.281 13.859 10.82 1 95.25 183 ASN A O 1
ATOM 1377 N N . GLU A 1 184 ? 16.672 12.531 9.078 1 94.12 184 GLU A N 1
ATOM 1378 C CA . GLU A 1 184 ? 18 13.07 8.828 1 94.12 184 GLU A CA 1
ATOM 1379 C C . GLU A 1 184 ? 17.938 14.539 8.438 1 94.12 184 GLU A C 1
ATOM 1381 O O . GLU A 1 184 ? 18.859 15.305 8.695 1 94.12 184 GLU A O 1
ATOM 1386 N N . ALA A 1 185 ? 16.844 14.953 7.883 1 95.81 185 ALA A N 1
ATOM 1387 C CA . ALA A 1 185 ? 16.688 16.312 7.383 1 95.81 185 ALA A CA 1
ATOM 1388 C C . ALA A 1 185 ? 15.938 17.188 8.391 1 95.81 185 ALA A C 1
ATOM 1390 O O . ALA A 1 185 ? 15.562 18.312 8.078 1 95.81 185 ALA A O 1
ATOM 1391 N N . GLY A 1 186 ? 15.641 16.625 9.578 1 97.75 186 GLY A N 1
ATOM 1392 C CA . GLY A 1 186 ? 14.867 17.375 10.555 1 97.75 186 GLY A CA 1
ATOM 1393 C C . GLY A 1 186 ? 13.391 17.438 10.234 1 97.75 186 GLY A C 1
ATOM 1394 O O . GLY A 1 186 ? 12.672 18.297 10.742 1 97.75 186 GLY A O 1
ATOM 1395 N N . ILE A 1 187 ? 13.008 16.594 9.375 1 98.31 187 ILE A N 1
ATOM 1396 C CA . ILE A 1 187 ? 11.609 16.484 8.977 1 98.31 187 ILE A CA 1
ATOM 1397 C C . ILE A 1 187 ? 10.969 15.281 9.672 1 98.31 187 ILE A C 1
ATOM 1399 O O . ILE A 1 187 ? 11.648 14.297 9.969 1 98.31 187 ILE A O 1
ATOM 1403 N N . ARG A 1 188 ? 9.703 15.422 10.109 1 98.62 188 ARG A N 1
ATOM 1404 C CA . ARG A 1 188 ? 8.867 14.312 10.562 1 98.62 188 ARG A CA 1
ATOM 1405 C C . ARG A 1 188 ? 7.719 14.062 9.594 1 98.62 188 ARG A C 1
ATOM 1407 O O . ARG A 1 188 ? 7.102 15.008 9.102 1 98.62 188 ARG A O 1
ATOM 1414 N N . ILE A 1 189 ? 7.523 12.812 9.258 1 98.56 189 ILE A N 1
ATOM 1415 C CA . ILE A 1 189 ? 6.441 12.43 8.359 1 98.56 189 ILE A CA 1
ATOM 1416 C C . ILE A 1 189 ? 5.652 11.273 8.969 1 98.56 189 ILE A C 1
ATOM 1418 O O . ILE A 1 189 ? 6.234 10.266 9.383 1 98.56 189 ILE A O 1
ATOM 1422 N N . ASN A 1 190 ? 4.355 11.445 9.133 1 98.56 190 ASN A N 1
ATOM 1423 C CA . ASN A 1 190 ? 3.457 10.461 9.727 1 98.56 190 ASN A CA 1
ATOM 1424 C C . ASN A 1 190 ? 2.166 10.32 8.922 1 98.56 190 ASN A C 1
ATOM 1426 O O . ASN A 1 190 ? 1.858 11.164 8.086 1 98.56 190 ASN A O 1
ATOM 1430 N N . ALA A 1 191 ? 1.494 9.211 9.148 1 98.38 191 ALA A N 1
ATOM 1431 C CA . ALA A 1 191 ? 0.214 8.992 8.477 1 98.38 191 ALA A CA 1
ATOM 1432 C C . ALA A 1 191 ? -0.935 8.992 9.484 1 98.38 191 ALA A C 1
ATOM 1434 O O . ALA A 1 191 ? -0.783 8.523 10.617 1 98.38 191 ALA A O 1
ATOM 1435 N N . LEU A 1 192 ? -2.047 9.547 9.07 1 97.69 192 LEU A N 1
ATOM 1436 C CA . LEU A 1 192 ? -3.297 9.516 9.828 1 97.69 192 LEU A CA 1
ATOM 1437 C C . LEU A 1 192 ? -4.379 8.773 9.055 1 97.69 192 LEU A C 1
ATOM 1439 O O . LEU A 1 192 ? -4.621 9.055 7.879 1 97.69 192 LEU A O 1
ATOM 1443 N N . CYS A 1 193 ? -4.922 7.746 9.656 1 93.75 193 CYS A N 1
ATOM 1444 C CA . CYS A 1 193 ? -6.066 7.012 9.141 1 93.75 193 CYS A CA 1
ATOM 1445 C C . CYS A 1 193 ? -7.34 7.375 9.891 1 93.75 193 CYS A C 1
ATOM 1447 O O . CYS A 1 193 ? -7.668 6.754 10.898 1 93.75 193 CYS A O 1
ATOM 1449 N N . PRO A 1 194 ? -8.102 8.25 9.328 1 91 194 PRO A N 1
ATOM 1450 C CA . PRO A 1 194 ? -9.266 8.758 10.055 1 91 194 PRO A CA 1
ATOM 1451 C C . PRO A 1 194 ? -10.516 7.906 9.844 1 91 194 PRO A C 1
ATOM 1453 O O . PRO A 1 194 ? -10.656 7.27 8.797 1 91 194 PRO A O 1
ATOM 1456 N N . ALA A 1 195 ? -11.289 7.82 10.828 1 78.19 195 ALA A N 1
ATOM 1457 C CA . ALA A 1 195 ? -12.664 7.352 10.719 1 78.19 195 ALA A CA 1
ATOM 1458 C C . ALA A 1 195 ? -13.656 8.477 11.016 1 78.19 195 ALA A C 1
ATOM 1460 O O . ALA A 1 195 ? -13.805 8.891 12.164 1 78.19 195 ALA A O 1
ATOM 1461 N N . CYS A 1 196 ? -14.062 9.109 10.008 1 66.12 196 CYS A N 1
ATOM 1462 C CA . CYS A 1 196 ? -15 10.219 10.148 1 66.12 196 CYS A CA 1
ATOM 1463 C C . CYS A 1 196 ? -16.156 10.094 9.164 1 66.12 196 CYS A C 1
ATOM 1465 O O . CYS A 1 196 ? -15.992 9.508 8.086 1 66.12 196 CYS A O 1
ATOM 1467 N N . TYR A 1 197 ? -17.266 10.203 9.609 1 57.19 197 TYR A N 1
ATOM 1468 C CA . TYR A 1 197 ? -18.438 10.195 8.742 1 57.19 197 TYR A CA 1
ATOM 1469 C C . TYR A 1 197 ? -18.438 11.414 7.82 1 57.19 197 TYR A C 1
ATOM 1471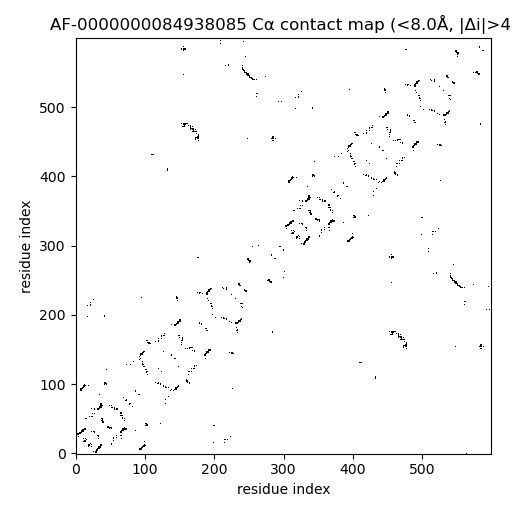 O O . TYR A 1 197 ? -18.516 12.555 8.289 1 57.19 197 TYR A O 1
ATOM 1479 N N . SER A 1 198 ? -17.562 11.375 6.98 1 51.59 198 SER A N 1
ATOM 1480 C CA . SER A 1 198 ? -17.656 12.461 6.012 1 51.59 198 SER A CA 1
ATOM 1481 C C . SER A 1 198 ? -18.625 12.109 4.883 1 51.59 198 SER A C 1
ATOM 1483 O O . SER A 1 198 ? -19.219 11.023 4.875 1 51.59 198 SER A O 1
ATOM 1485 N N . ARG A 1 199 ? -18.969 13.055 4.023 1 46.41 199 ARG A N 1
ATOM 1486 C CA . ARG A 1 199 ? -19.75 12.805 2.814 1 46.41 199 ARG A CA 1
ATOM 1487 C C . ARG A 1 199 ? -19.406 11.453 2.205 1 46.41 199 ARG A C 1
ATOM 1489 O O . ARG A 1 199 ? -20.266 10.766 1.66 1 46.41 199 ARG A O 1
ATOM 1496 N N . LEU A 1 200 ? -18.203 11.102 2.375 1 45.47 200 LEU A N 1
ATOM 1497 C CA . LEU A 1 200 ? -17.672 9.93 1.685 1 45.47 200 LEU A CA 1
ATOM 1498 C C . LEU A 1 200 ? -18.234 8.648 2.297 1 45.47 200 LEU A C 1
ATOM 1500 O O . LEU A 1 200 ? -18.406 7.652 1.597 1 45.47 200 LEU A O 1
ATOM 1504 N N . SER A 1 201 ? -18.5 8.664 3.689 1 49 201 SER A N 1
ATOM 1505 C CA . SER A 1 201 ? -18.859 7.434 4.387 1 49 201 SER A CA 1
ATOM 1506 C C . SER A 1 201 ? -20.375 7.227 4.402 1 49 201 SER A C 1
ATOM 1508 O O . SER A 1 201 ? -20.859 6.227 4.934 1 49 201 SER A O 1
ATOM 1510 N N . LYS A 1 202 ? -21.172 8.172 3.934 1 45.53 202 LYS A N 1
ATOM 1511 C CA . LYS A 1 202 ? -22.625 8.055 4.051 1 45.53 202 LYS A CA 1
ATOM 1512 C C . LYS A 1 202 ? -23.109 6.715 3.504 1 45.53 202 LYS A C 1
ATOM 1514 O O . LYS A 1 202 ? -24.234 6.281 3.811 1 45.53 202 LYS A O 1
ATOM 1519 N N . ARG A 1 203 ? -22.359 6.324 2.564 1 45.88 203 ARG A N 1
ATOM 1520 C CA . ARG A 1 203 ? -22.891 5.07 2.029 1 45.88 203 ARG A CA 1
ATOM 1521 C C . ARG A 1 203 ? -22.891 3.979 3.092 1 45.88 203 ARG A C 1
ATOM 1523 O O . ARG A 1 203 ? -23.562 2.955 2.936 1 45.88 203 ARG A O 1
ATOM 1530 N N . TRP A 1 204 ? -22.016 4.086 3.969 1 44.94 204 TRP A N 1
ATOM 1531 C CA . TRP A 1 204 ? -22.047 3.102 5.047 1 44.94 204 TRP A CA 1
ATOM 1532 C C . TRP A 1 204 ? -23.031 3.525 6.129 1 44.94 204 TRP A C 1
ATOM 1534 O O . TRP A 1 204 ? -23 4.664 6.602 1 44.94 204 TRP A O 1
ATOM 1544 N N . VAL A 1 205 ? -24.297 3.234 5.816 1 41.16 205 VAL A N 1
ATOM 1545 C CA . VAL A 1 205 ? -25.469 3.471 6.652 1 41.16 205 VAL A CA 1
ATOM 1546 C C . VAL A 1 205 ? -25.078 3.422 8.125 1 41.16 205 VAL A C 1
ATOM 1548 O O . VAL A 1 205 ? -24.844 2.344 8.68 1 41.16 205 VAL A O 1
ATOM 1551 N N . LEU A 1 206 ? -24.25 4.184 8.602 1 46.94 206 LEU A N 1
ATOM 1552 C CA . LEU A 1 206 ? -24.188 4.023 10.047 1 46.94 206 LEU A CA 1
ATOM 1553 C C . LEU A 1 206 ? -25.453 4.562 10.711 1 46.94 206 LEU A C 1
ATOM 1555 O O . LEU A 1 206 ? -25.984 5.586 10.281 1 46.94 206 LEU A O 1
ATOM 1559 N N . PRO A 1 207 ? -26.047 3.727 11.406 1 45.78 207 PRO A N 1
ATOM 1560 C CA . PRO A 1 207 ? -27.203 4.145 12.195 1 45.78 207 PRO A CA 1
ATOM 1561 C C . PRO A 1 207 ? -27.016 5.512 12.844 1 45.78 207 PRO A C 1
ATOM 1563 O O . PRO A 1 207 ? -25.906 6.066 12.812 1 45.78 207 PRO A O 1
ATOM 1566 N N . GLU A 1 208 ? -27.922 5.965 13.594 1 47.59 208 GLU A N 1
ATOM 1567 C CA . GLU A 1 208 ? -28.078 7.121 14.477 1 47.59 208 GLU A CA 1
ATOM 1568 C C . GLU A 1 208 ? -26.766 7.5 15.133 1 47.59 208 GLU A C 1
ATOM 1570 O O . GLU A 1 208 ? -26.547 8.664 15.469 1 47.59 208 GLU A O 1
ATOM 1575 N N . GLN A 1 209 ? -25.844 6.625 15.25 1 48.22 209 GLN A N 1
ATOM 1576 C CA . GLN A 1 209 ? -24.672 6.871 16.078 1 48.22 209 GLN A CA 1
ATOM 1577 C C . GLN A 1 209 ? -23.562 7.531 15.266 1 48.22 209 GLN A C 1
ATOM 1579 O O . GLN A 1 209 ? -22.453 7.754 15.773 1 48.22 209 GLN A O 1
ATOM 1584 N N . ALA A 1 210 ? -23.797 7.953 14.047 1 54.69 210 ALA A N 1
ATOM 1585 C CA . ALA A 1 210 ? -22.953 8.781 13.18 1 54.69 210 ALA A CA 1
ATOM 1586 C C . ALA A 1 210 ? -22.547 10.07 13.883 1 54.69 210 ALA A C 1
ATOM 1588 O O . ALA A 1 210 ? -21.547 10.688 13.508 1 54.69 210 ALA A O 1
ATOM 1589 N N . ASP A 1 211 ? -23.219 10.297 14.984 1 58.09 211 ASP A N 1
ATOM 1590 C CA . ASP A 1 211 ? -22.984 11.57 15.664 1 58.09 211 ASP A CA 1
ATOM 1591 C C . ASP A 1 211 ? -21.625 11.586 16.344 1 58.09 211 ASP A C 1
ATOM 1593 O O . ASP A 1 211 ? -21.062 12.656 16.609 1 58.09 211 ASP A O 1
ATOM 1597 N N . GLU A 1 212 ? -21.047 10.391 16.375 1 62.56 212 GLU A N 1
ATOM 1598 C CA . GLU A 1 212 ? -19.797 10.383 17.141 1 62.56 212 GLU A CA 1
ATOM 1599 C C . GLU A 1 212 ? -18.578 10.312 16.219 1 62.56 212 GLU A C 1
ATOM 1601 O O . GLU A 1 212 ? -17.438 10.414 16.672 1 62.56 212 GLU A O 1
ATOM 1606 N N . MET A 1 213 ? -18.797 10.383 14.953 1 74.12 213 MET A N 1
ATOM 1607 C CA . MET A 1 213 ? -17.672 10.344 14.016 1 74.12 213 MET A CA 1
ATOM 1608 C C . MET A 1 213 ? -17.5 11.695 13.328 1 74.12 213 MET A C 1
ATOM 1610 O O . MET A 1 213 ? -17.547 11.789 12.102 1 74.12 213 MET A O 1
ATOM 1614 N N . THR A 1 214 ? -17.297 12.703 14.258 1 83.75 214 THR A N 1
ATOM 1615 C CA . THR A 1 214 ? -17.141 14.078 13.805 1 83.75 214 THR A CA 1
ATOM 1616 C C . THR A 1 214 ? -15.672 14.438 13.68 1 83.75 214 THR A C 1
ATOM 1618 O O . THR A 1 214 ? -14.805 13.766 14.25 1 83.75 214 THR A O 1
ATOM 1621 N N . PRO A 1 215 ? -15.391 15.445 12.914 1 89.5 215 PRO A N 1
ATOM 1622 C CA . PRO A 1 215 ? -14 15.859 12.695 1 89.5 215 PRO A CA 1
ATOM 1623 C C . PRO A 1 215 ? -13.258 16.141 14 1 89.5 215 PRO A C 1
ATOM 1625 O O . PRO A 1 215 ? -12.039 15.938 14.07 1 89.5 215 PRO A O 1
ATOM 1628 N N . ASP A 1 216 ? -14 16.516 15.062 1 90.38 216 ASP A N 1
ATOM 1629 C CA . ASP A 1 216 ? -13.367 16.859 16.328 1 90.38 216 ASP A CA 1
ATOM 1630 C C . ASP A 1 216 ? -12.672 15.656 16.938 1 90.38 216 ASP A C 1
ATOM 1632 O O . ASP A 1 216 ? -11.797 15.805 17.797 1 90.38 216 ASP A O 1
ATOM 1636 N N . THR A 1 217 ? -13.039 14.445 16.484 1 89.94 217 THR A N 1
ATOM 1637 C CA . THR A 1 217 ? -12.43 13.227 17.016 1 89.94 217 THR A CA 1
ATOM 1638 C C . THR A 1 217 ? -11.141 12.898 16.266 1 89.94 217 THR A C 1
ATOM 1640 O O . THR A 1 217 ? -10.359 12.055 16.688 1 89.94 217 THR A O 1
ATOM 1643 N N . VAL A 1 218 ? -10.852 13.562 15.195 1 94.06 218 VAL A N 1
ATOM 1644 C CA . VAL A 1 218 ? -9.688 13.281 14.359 1 94.06 218 VAL A CA 1
ATOM 1645 C C . VAL A 1 218 ? -8.672 14.422 14.5 1 94.06 218 VAL A C 1
ATOM 1647 O O . VAL A 1 218 ? -7.465 14.188 14.484 1 94.06 218 VAL A O 1
ATOM 1650 N N . VAL A 1 219 ? -9.141 15.625 14.734 1 96.62 219 VAL A N 1
ATOM 1651 C CA . VAL A 1 219 ? -8.359 16.859 14.711 1 96.62 219 VAL A CA 1
ATOM 1652 C C . VAL A 1 219 ? -7.238 16.781 15.75 1 96.62 219 VAL A C 1
ATOM 1654 O O . VAL A 1 219 ? -6.098 17.156 15.469 1 96.62 219 VAL A O 1
ATOM 1657 N N . PRO A 1 220 ? -7.5 16.219 16.953 1 96.75 220 PRO A N 1
ATOM 1658 C CA . PRO A 1 220 ? -6.426 16.156 17.938 1 96.75 220 PRO A CA 1
ATOM 1659 C C . PRO A 1 220 ? -5.215 15.367 17.453 1 96.75 220 PRO A C 1
ATOM 1661 O O . PRO A 1 220 ? -4.074 15.75 17.719 1 96.75 220 PRO A O 1
ATOM 1664 N N . ALA A 1 221 ? -5.453 14.305 16.781 1 97.06 221 ALA A N 1
ATOM 1665 C CA . ALA A 1 221 ? -4.355 13.5 16.266 1 97.06 221 ALA A CA 1
ATOM 1666 C C . ALA A 1 221 ? -3.566 14.273 15.203 1 97.06 221 ALA A C 1
ATOM 1668 O O . ALA A 1 221 ? -2.332 14.258 15.211 1 97.06 221 ALA A O 1
ATOM 1669 N N . MET A 1 222 ? -4.301 14.945 14.352 1 98.25 222 MET A N 1
ATOM 1670 C CA . MET A 1 222 ? -3.637 15.742 13.328 1 98.25 222 MET A CA 1
ATOM 1671 C C . MET A 1 222 ? -2.762 16.828 13.961 1 98.25 222 MET A C 1
ATOM 1673 O O . MET A 1 222 ? -1.602 16.984 13.586 1 98.25 222 MET A O 1
ATOM 1677 N N . LEU A 1 223 ? -3.238 17.547 14.938 1 98.69 223 LEU A N 1
ATOM 1678 C CA . LEU A 1 223 ? -2.482 18.594 15.602 1 98.69 223 LEU A CA 1
ATOM 1679 C C . LEU A 1 223 ? -1.23 18.047 16.266 1 98.69 223 LEU A C 1
ATOM 1681 O O . LEU A 1 223 ? -0.165 18.656 16.219 1 98.69 223 LEU A O 1
ATOM 1685 N N . TRP A 1 224 ? -1.344 16.859 16.859 1 98.38 224 TRP A N 1
ATOM 1686 C CA . TRP A 1 224 ? -0.188 16.219 17.469 1 98.38 224 TRP A CA 1
ATOM 1687 C C . TRP A 1 224 ? 0.872 15.891 16.438 1 98.38 224 TRP A C 1
ATOM 1689 O O . TRP A 1 224 ? 2.057 16.172 16.625 1 98.38 224 TRP A O 1
ATOM 1699 N N . LEU A 1 225 ? 0.439 15.367 15.312 1 98.38 225 LEU A N 1
ATOM 1700 C CA . LEU A 1 225 ? 1.362 14.93 14.266 1 98.38 225 LEU A CA 1
ATOM 1701 C C . LEU A 1 225 ? 2.055 16.125 13.625 1 98.38 225 LEU A C 1
ATOM 1703 O O . LEU A 1 225 ? 3.133 15.984 13.039 1 98.38 225 LEU A O 1
ATOM 1707 N N . MET A 1 226 ? 1.482 17.297 13.742 1 98.56 226 MET A N 1
ATOM 1708 C CA . MET A 1 226 ? 2.051 18.5 13.125 1 98.56 226 MET A CA 1
ATOM 1709 C C . MET A 1 226 ? 2.893 19.266 14.133 1 98.56 226 MET A C 1
ATOM 1711 O O . MET A 1 226 ? 3.52 20.281 13.781 1 98.56 226 MET A O 1
ATOM 1715 N N . SER A 1 227 ? 2.973 18.828 15.359 1 98.5 227 SER A N 1
ATOM 1716 C CA . SER A 1 227 ? 3.633 19.578 16.422 1 98.5 227 SER A CA 1
ATOM 1717 C C . SER A 1 227 ? 5.148 19.422 16.344 1 98.5 227 SER A C 1
ATOM 1719 O O . SER A 1 227 ? 5.656 18.578 15.617 1 98.5 227 SER A O 1
ATOM 1721 N N . ARG A 1 228 ? 5.863 20.219 17.062 1 96.81 228 ARG A N 1
ATOM 1722 C CA . ARG A 1 228 ? 7.324 20.234 17.078 1 96.81 228 ARG A CA 1
ATOM 1723 C C . ARG A 1 228 ? 7.875 18.906 17.578 1 96.81 228 ARG A C 1
ATOM 1725 O O . ARG A 1 228 ? 8.938 18.453 17.141 1 96.81 228 ARG A O 1
ATOM 1732 N N . ARG A 1 229 ? 7.156 18.266 18.438 1 96 229 ARG A N 1
ATOM 1733 C CA . ARG A 1 229 ? 7.637 17.031 19.047 1 96 229 ARG A CA 1
ATOM 1734 C C . ARG A 1 229 ? 6.953 15.805 18.438 1 96 229 ARG A C 1
ATOM 1736 O O . ARG A 1 229 ? 6.867 14.75 19.062 1 96 229 ARG A O 1
ATOM 1743 N N . ALA A 1 230 ? 6.434 15.984 17.25 1 97.56 230 ALA A N 1
ATOM 1744 C CA . ALA A 1 230 ? 5.719 14.906 16.562 1 97.56 230 ALA A CA 1
ATOM 1745 C C . ALA A 1 230 ? 6.598 13.672 16.422 1 97.56 230 ALA A C 1
ATOM 1747 O O . ALA A 1 230 ? 7.82 13.781 16.297 1 97.56 230 ALA A O 1
ATOM 1748 N N . PRO A 1 231 ? 6.008 12.484 16.516 1 96.81 231 PRO A N 1
ATOM 1749 C CA . PRO A 1 231 ? 6.754 11.273 16.141 1 96.81 231 PRO A CA 1
ATOM 1750 C C . PRO A 1 231 ? 7.148 11.25 14.672 1 96.81 231 PRO A C 1
ATOM 1752 O O . PRO A 1 231 ? 6.875 12.211 13.938 1 96.81 231 PRO A O 1
ATOM 1755 N N . ASN A 1 232 ? 7.832 10.227 14.258 1 97 232 ASN A N 1
ATOM 1756 C CA . ASN A 1 232 ? 8.25 10.078 12.867 1 97 232 ASN A CA 1
ATOM 1757 C C . ASN A 1 232 ? 8.008 8.664 12.359 1 97 232 ASN A C 1
ATOM 1759 O O . ASN A 1 232 ? 8.383 7.688 13.008 1 97 232 ASN A O 1
ATOM 1763 N N . GLY A 1 233 ? 7.348 8.562 11.219 1 96.19 233 GLY A N 1
ATOM 1764 C CA . GLY A 1 233 ? 7.148 7.285 10.57 1 96.19 233 GLY A CA 1
ATOM 1765 C C . GLY A 1 233 ? 5.988 6.496 11.148 1 96.19 233 GLY A C 1
ATOM 1766 O O . GLY A 1 233 ? 5.875 5.289 10.922 1 96.19 233 GLY A O 1
ATOM 1767 N N . GLU A 1 234 ? 5.094 7.121 11.898 1 95.38 234 GLU A N 1
ATOM 1768 C CA . GLU A 1 234 ? 4.02 6.422 12.594 1 95.38 234 GLU A CA 1
ATOM 1769 C C . GLU A 1 234 ? 2.709 6.5 11.812 1 95.38 234 GLU A C 1
ATOM 1771 O O . GLU A 1 234 ? 2.504 7.43 11.031 1 95.38 234 GLU A O 1
ATOM 1776 N N . VAL A 1 235 ? 1.911 5.492 12.008 1 95.62 235 VAL A N 1
ATOM 1777 C CA . VAL A 1 235 ? 0.559 5.445 11.461 1 95.62 235 VAL A CA 1
ATOM 1778 C C . VAL A 1 235 ? -0.458 5.398 12.594 1 95.62 235 VAL A C 1
ATOM 1780 O O . VAL A 1 235 ? -0.494 4.434 13.367 1 95.62 235 VAL A O 1
ATOM 1783 N N . ILE A 1 236 ? -1.277 6.418 12.711 1 95.62 236 ILE A N 1
ATOM 1784 C CA . ILE A 1 236 ? -2.268 6.469 13.781 1 95.62 236 ILE A CA 1
ATOM 1785 C C . ILE A 1 236 ? -3.672 6.391 13.188 1 95.62 236 ILE A C 1
ATOM 1787 O O . ILE A 1 236 ? -3.951 7.004 12.156 1 95.62 236 ILE A O 1
ATOM 1791 N N . THR A 1 237 ? -4.492 5.559 13.742 1 91.44 237 THR A N 1
ATOM 1792 C CA . THR A 1 237 ? -5.926 5.543 13.461 1 91.44 237 THR A CA 1
ATOM 1793 C C . THR A 1 237 ? -6.68 6.418 14.461 1 91.44 237 THR A C 1
ATOM 1795 O O . THR A 1 237 ? -6.355 6.438 15.648 1 91.44 237 THR A O 1
ATOM 1798 N N . ALA A 1 238 ? -7.602 7.215 13.953 1 90.75 238 ALA A N 1
ATOM 1799 C CA . ALA A 1 238 ? -8.352 8.125 14.805 1 90.75 238 ALA A CA 1
ATOM 1800 C C . ALA A 1 238 ? -9.805 8.227 14.359 1 90.75 238 ALA A C 1
ATOM 1802 O O . ALA A 1 238 ? -10.086 8.43 13.172 1 90.75 238 ALA A O 1
ATOM 1803 N N . GLY A 1 239 ? -10.695 8.102 15.273 1 83.38 239 GLY A N 1
ATOM 1804 C CA . GLY A 1 239 ? -12.117 8.258 15.023 1 83.38 239 GLY A CA 1
ATOM 1805 C C . GLY A 1 239 ? -12.977 7.863 16.219 1 83.38 239 GLY A C 1
ATOM 1806 O O . GLY A 1 239 ? -12.648 6.914 16.938 1 83.38 239 GLY A O 1
ATOM 1807 N N . GLY A 1 240 ? -14.102 8.547 16.406 1 79.94 240 GLY A N 1
ATOM 1808 C CA . GLY A 1 240 ? -15.031 8.219 17.484 1 79.94 240 GLY A CA 1
ATOM 1809 C C . GLY A 1 240 ? -14.406 8.297 18.859 1 79.94 240 GLY A C 1
ATOM 1810 O O . GLY A 1 240 ? -14.844 7.613 19.797 1 79.94 240 GLY A O 1
ATOM 1811 N N . GLY A 1 241 ? -13.328 9 18.938 1 83.5 241 GLY A N 1
ATOM 1812 C CA . GLY A 1 241 ? -12.656 9.156 20.219 1 83.5 241 GLY A CA 1
ATOM 1813 C C . GLY A 1 241 ? -11.641 8.062 20.5 1 83.5 241 GLY A C 1
ATOM 1814 O O . GLY A 1 241 ? -11.008 8.047 21.547 1 83.5 241 GLY A O 1
ATOM 1815 N N . HIS A 1 242 ? -11.484 7.215 19.547 1 87.31 242 HIS A N 1
ATOM 1816 C CA . HIS A 1 242 ? -10.516 6.133 19.688 1 87.31 242 HIS A CA 1
ATOM 1817 C C . HIS A 1 242 ? -9.258 6.41 18.859 1 87.31 242 HIS A C 1
ATOM 1819 O O . HIS A 1 242 ? -9.359 6.867 17.719 1 87.31 242 HIS A O 1
ATOM 1825 N N . TYR A 1 243 ? -8.086 6.172 19.484 1 90.56 243 TYR A N 1
ATOM 1826 C CA . TYR A 1 243 ? -6.789 6.391 18.859 1 90.56 243 TYR A CA 1
ATOM 1827 C C . TYR A 1 243 ? -5.883 5.176 19.031 1 90.56 243 TYR A C 1
ATOM 1829 O O . TYR A 1 243 ? -5.738 4.656 20.125 1 90.56 243 TYR A O 1
ATOM 1837 N N . ALA A 1 244 ? -5.324 4.703 17.969 1 90.44 244 ALA A N 1
ATOM 1838 C CA . ALA A 1 244 ? -4.43 3.549 18.047 1 90.44 244 ALA A CA 1
ATOM 1839 C C . ALA A 1 244 ? -3.332 3.646 16.984 1 90.44 244 ALA A C 1
ATOM 1841 O O . ALA A 1 244 ? -3.475 4.367 15.992 1 90.44 244 ALA A O 1
ATOM 1842 N N . LEU A 1 245 ? -2.244 2.994 17.266 1 92.62 245 LEU A N 1
ATOM 1843 C CA . LEU A 1 245 ? -1.173 2.9 16.281 1 92.62 245 LEU A CA 1
ATOM 1844 C C . LEU A 1 245 ? -1.267 1.595 15.492 1 92.62 245 LEU A C 1
ATOM 1846 O O . LEU A 1 245 ? -1.575 0.545 16.062 1 92.62 245 LEU A O 1
ATOM 1850 N N . ALA A 1 246 ? -1.133 1.742 14.25 1 90.56 246 ALA A N 1
ATOM 1851 C CA . ALA A 1 246 ? -1.147 0.577 13.367 1 90.56 246 ALA A CA 1
ATOM 1852 C C . ALA A 1 246 ? 0.195 0.406 12.664 1 90.56 246 ALA A C 1
ATOM 1854 O O . ALA A 1 246 ? 0.935 1.375 12.484 1 90.56 246 ALA A O 1
ATOM 1855 N N . GLY A 1 247 ? 0.573 -0.81 12.297 1 88.75 247 GLY A N 1
ATOM 1856 C CA . GLY A 1 247 ? 1.796 -1.113 11.57 1 88.75 247 GLY A CA 1
ATOM 1857 C C . GLY A 1 247 ? 1.866 -2.553 11.094 1 88.75 247 GLY A C 1
ATOM 1858 O O . GLY A 1 247 ? 1.007 -3.367 11.438 1 88.75 247 GLY A O 1
ATOM 1859 N N . VAL A 1 248 ? 2.854 -2.795 10.297 1 89.06 248 VAL A N 1
ATOM 1860 C CA . VAL A 1 248 ? 3.07 -4.145 9.789 1 89.06 248 VAL A CA 1
ATOM 1861 C C . VAL A 1 248 ? 3.824 -4.973 10.828 1 89.06 248 VAL A C 1
ATOM 1863 O O . VAL A 1 248 ? 4.793 -4.5 11.422 1 89.06 248 VAL A O 1
ATOM 1866 N N . GLN A 1 249 ? 3.324 -6.082 11.031 1 86.56 249 GLN A N 1
ATOM 1867 C CA . GLN A 1 249 ? 4.027 -7.051 11.867 1 86.56 249 GLN A CA 1
ATOM 1868 C C . GLN A 1 249 ? 4.223 -8.375 11.125 1 86.56 249 GLN A C 1
ATOM 1870 O O . GLN A 1 249 ? 3.461 -8.703 10.219 1 86.56 249 GLN A O 1
ATOM 1875 N N . GLU A 1 250 ? 5.262 -9.008 11.438 1 86.69 250 GLU A N 1
ATOM 1876 C CA . GLU A 1 250 ? 5.605 -10.305 10.852 1 86.69 250 GLU A CA 1
ATOM 1877 C C . GLU A 1 250 ? 5.766 -11.367 11.938 1 86.69 250 GLU A C 1
ATOM 1879 O O . GLU A 1 250 ? 6.328 -11.102 13 1 86.69 250 GLU A O 1
ATOM 1884 N N . GLY A 1 251 ? 5.207 -12.523 11.688 1 83.88 251 GLY A N 1
ATOM 1885 C CA . GLY A 1 251 ? 5.465 -13.633 12.594 1 83.88 251 GLY A CA 1
ATOM 1886 C C . GLY A 1 251 ? 6.922 -14.055 12.617 1 83.88 251 GLY A C 1
ATOM 1887 O O . GLY A 1 251 ? 7.699 -13.672 11.742 1 83.88 251 GLY A O 1
ATOM 1888 N N . VAL A 1 252 ? 7.273 -14.797 13.672 1 82.25 252 VAL A N 1
ATOM 1889 C CA . VAL A 1 252 ? 8.648 -15.266 13.805 1 82.25 252 VAL A CA 1
ATOM 1890 C C . VAL A 1 252 ? 9.023 -16.125 12.602 1 82.25 252 VAL A C 1
ATOM 1892 O O . VAL A 1 252 ? 10.172 -16.125 12.156 1 82.25 252 VAL A O 1
ATOM 1895 N N . GLY A 1 253 ? 8.047 -16.766 12.031 1 86.25 253 GLY A N 1
ATOM 1896 C CA . GLY A 1 253 ? 8.25 -17.578 10.844 1 86.25 253 GLY A CA 1
ATOM 1897 C C . GLY A 1 253 ? 8.945 -18.906 11.141 1 86.25 253 GLY A C 1
ATOM 1898 O O . GLY A 1 253 ? 8.969 -19.344 12.289 1 86.25 253 GLY A O 1
ATOM 1899 N N . LEU A 1 254 ? 9.312 -19.609 10.008 1 86.56 254 LEU A N 1
ATOM 1900 C CA . LEU A 1 254 ? 9.984 -20.906 10.039 1 86.56 254 LEU A CA 1
ATOM 1901 C C . LEU A 1 254 ? 11.195 -20.906 9.109 1 86.56 254 LEU A C 1
ATOM 1903 O O . LEU A 1 254 ? 11.156 -20.297 8.039 1 86.56 254 LEU A O 1
ATOM 1907 N N . ARG A 1 255 ? 12.148 -21.562 9.57 1 87.12 255 ARG A N 1
ATOM 1908 C CA . ARG A 1 255 ? 13.297 -21.844 8.703 1 87.12 255 ARG A CA 1
ATOM 1909 C C . ARG A 1 255 ? 13.289 -23.297 8.242 1 87.12 255 ARG A C 1
ATOM 1911 O O . ARG A 1 255 ? 13.18 -24.219 9.062 1 87.12 255 ARG A O 1
ATOM 1918 N N . LEU A 1 256 ? 13.391 -23.438 6.977 1 89.06 256 LEU A N 1
ATOM 1919 C CA . LEU A 1 256 ? 13.398 -24.781 6.418 1 89.06 256 LEU A CA 1
ATOM 1920 C C . LEU A 1 256 ? 14.75 -25.109 5.781 1 89.06 256 LEU A C 1
ATOM 1922 O O . LEU A 1 256 ? 15.297 -24.281 5.047 1 89.06 256 LEU A O 1
ATOM 1926 N N . GLU A 1 257 ? 15.281 -26.297 6.102 1 88.44 257 GLU A N 1
ATOM 1927 C CA . GLU A 1 257 ? 16.469 -26.797 5.414 1 88.44 257 GLU A CA 1
ATOM 1928 C C . GLU A 1 257 ? 16.172 -27.094 3.949 1 88.44 257 GLU A C 1
ATOM 1930 O O . GLU A 1 257 ? 15.031 -27.344 3.578 1 88.44 257 GLU A O 1
ATOM 1935 N N . PRO A 1 258 ? 17.172 -27.062 3.176 1 87.75 258 PRO A N 1
ATOM 1936 C CA . PRO A 1 258 ? 16.969 -27.25 1.736 1 87.75 258 PRO A CA 1
ATOM 1937 C C . PRO A 1 258 ? 16.141 -28.484 1.412 1 87.75 258 PRO A C 1
ATOM 1939 O O . PRO A 1 258 ? 15.242 -28.422 0.571 1 87.75 258 PRO A O 1
ATOM 1942 N N . ALA A 1 259 ? 16.328 -29.562 2.121 1 90.94 259 ALA A N 1
ATOM 1943 C CA . ALA A 1 259 ? 15.625 -30.812 1.85 1 90.94 259 ALA A CA 1
ATOM 1944 C C . ALA A 1 259 ? 14.141 -30.703 2.211 1 90.94 259 ALA A C 1
ATOM 1946 O O . ALA A 1 259 ? 13.32 -31.469 1.706 1 90.94 259 ALA A O 1
ATOM 1947 N N . GLU A 1 260 ? 13.852 -29.672 3.029 1 93.12 260 GLU A N 1
ATOM 1948 C CA . GLU A 1 260 ? 12.484 -29.531 3.518 1 93.12 260 GLU A CA 1
ATOM 1949 C C . GLU A 1 260 ? 11.742 -28.422 2.762 1 93.12 260 GLU A C 1
ATOM 1951 O O . GLU A 1 260 ? 10.539 -28.234 2.967 1 93.12 260 GLU A O 1
ATOM 1956 N N . ARG A 1 261 ? 12.391 -27.75 1.886 1 92.38 261 ARG A N 1
ATOM 1957 C CA . ARG A 1 261 ? 11.797 -26.625 1.174 1 92.38 261 ARG A CA 1
ATOM 1958 C C . ARG A 1 261 ? 10.883 -27.109 0.05 1 92.38 261 ARG A C 1
ATOM 1960 O O . ARG A 1 261 ? 11.234 -27 -1.128 1 92.38 261 ARG A O 1
ATOM 1967 N N . ARG A 1 262 ? 9.773 -27.625 0.487 1 95.38 262 ARG A N 1
ATOM 1968 C CA . ARG A 1 262 ? 8.727 -28.125 -0.398 1 95.38 262 ARG A CA 1
ATOM 1969 C C . ARG A 1 262 ? 7.379 -27.484 -0.078 1 95.38 262 ARG A C 1
ATOM 1971 O O . ARG A 1 262 ? 7.117 -27.109 1.069 1 95.38 262 ARG A O 1
ATOM 1978 N N . PRO A 1 263 ? 6.539 -27.312 -1.146 1 96.81 263 PRO A N 1
ATOM 1979 C CA . PRO A 1 263 ? 5.227 -26.734 -0.856 1 96.81 263 PRO A CA 1
ATOM 1980 C C . PRO A 1 263 ? 4.418 -27.562 0.132 1 96.81 263 PRO A C 1
ATOM 1982 O O . PRO A 1 263 ? 3.652 -27.016 0.929 1 96.81 263 PRO A O 1
ATOM 1985 N N . GLU A 1 264 ? 4.625 -28.922 0.135 1 97 264 GLU A N 1
ATOM 1986 C CA . GLU A 1 264 ? 3.914 -29.797 1.06 1 97 264 GLU A CA 1
ATOM 1987 C C . GLU A 1 264 ? 4.316 -29.516 2.504 1 97 264 GLU A C 1
ATOM 1989 O O . GLU A 1 264 ? 3.48 -29.578 3.41 1 97 264 GLU A O 1
ATOM 1994 N N . THR A 1 265 ? 5.562 -29.25 2.668 1 96.06 265 THR A N 1
ATOM 1995 C CA . THR A 1 265 ? 6.039 -28.891 4.004 1 96.06 265 THR A CA 1
ATOM 1996 C C . THR A 1 265 ? 5.406 -27.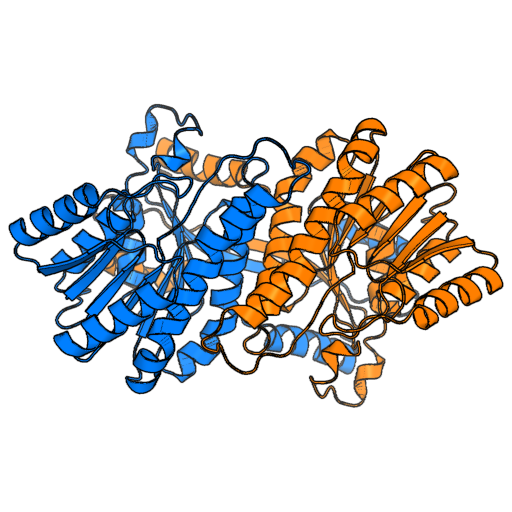594 4.48 1 96.06 265 THR A C 1
ATOM 1998 O O . THR A 1 265 ? 4.945 -27.5 5.621 1 96.06 265 THR A O 1
ATOM 2001 N N . LEU A 1 266 ? 5.398 -26.609 3.639 1 94 266 LEU A N 1
ATOM 2002 C CA . LEU A 1 266 ? 4.777 -25.328 3.994 1 94 266 LEU A CA 1
ATOM 2003 C C . LEU A 1 266 ? 3.295 -25.531 4.301 1 94 266 LEU A C 1
ATOM 2005 O O . LEU A 1 266 ? 2.779 -24.969 5.27 1 94 266 LEU A O 1
ATOM 2009 N N . ALA A 1 267 ? 2.621 -26.344 3.459 1 95.44 267 ALA A N 1
ATOM 2010 C CA . ALA A 1 267 ? 1.207 -26.641 3.682 1 95.44 267 ALA A CA 1
ATOM 2011 C C . ALA A 1 267 ? 0.985 -27.25 5.062 1 95.44 267 ALA A C 1
ATOM 2013 O O . ALA A 1 267 ? 0.066 -26.844 5.785 1 95.44 267 ALA A O 1
ATOM 2014 N N . SER A 1 268 ? 1.816 -28.203 5.387 1 95.06 268 SER A N 1
ATOM 2015 C CA . SER A 1 268 ? 1.668 -28.922 6.648 1 95.06 268 SER A CA 1
ATOM 2016 C C . SER A 1 268 ? 1.958 -28.016 7.84 1 95.06 268 SER A C 1
ATOM 2018 O O . SER A 1 268 ? 1.364 -28.172 8.906 1 95.06 268 SER A O 1
ATOM 2020 N N . LEU A 1 269 ? 2.812 -27.031 7.652 1 92.56 269 LEU A N 1
ATOM 2021 C CA . LEU A 1 269 ? 3.24 -26.188 8.758 1 92.56 269 LEU A CA 1
ATOM 2022 C C . LEU A 1 269 ? 2.48 -24.875 8.758 1 92.56 269 LEU A C 1
ATOM 2024 O O . LEU A 1 269 ? 2.723 -24 9.609 1 92.56 269 LEU A O 1
ATOM 2028 N N . TRP A 1 270 ? 1.529 -24.688 7.855 1 93.31 270 TRP A N 1
ATOM 2029 C CA . TRP A 1 270 ? 0.833 -23.422 7.652 1 93.31 270 TRP A CA 1
ATOM 2030 C C . TRP A 1 270 ? 0.083 -23 8.914 1 93.31 270 TRP A C 1
ATOM 2032 O O . TRP A 1 270 ? 0.125 -21.844 9.312 1 93.31 270 TRP A O 1
ATOM 2042 N N . PRO A 1 271 ? -0.568 -24.031 9.656 1 89.75 271 PRO A N 1
ATOM 2043 C CA . PRO A 1 271 ? -1.243 -23.625 10.891 1 89.75 271 PRO A CA 1
ATOM 2044 C C . PRO A 1 271 ? -0.283 -23.031 11.922 1 89.75 271 PRO A C 1
ATOM 2046 O O . PRO A 1 271 ? -0.647 -22.109 12.648 1 89.75 271 PRO A O 1
ATOM 2049 N N . ASN A 1 272 ? 0.932 -23.562 11.922 1 85.94 272 ASN A N 1
ATOM 2050 C CA . ASN A 1 272 ? 1.94 -23.016 12.828 1 85.94 272 ASN A CA 1
ATOM 2051 C C . ASN A 1 272 ? 2.342 -21.594 12.438 1 85.94 272 ASN A C 1
ATOM 2053 O O . ASN A 1 272 ? 2.592 -20.766 13.312 1 85.94 272 ASN A O 1
ATOM 2057 N N . LEU A 1 273 ? 2.477 -21.328 11.164 1 87.69 273 LEU A N 1
ATOM 2058 C CA . LEU A 1 273 ? 2.799 -20 10.68 1 87.69 273 LEU A CA 1
ATOM 2059 C C . LEU A 1 273 ? 1.692 -19.016 11.039 1 87.69 273 LEU A C 1
ATOM 2061 O O . LEU A 1 273 ? 1.971 -17.875 11.422 1 87.69 273 LEU A O 1
ATOM 2065 N N . LYS A 1 274 ? 0.491 -19.469 10.984 1 84.06 274 LYS A N 1
ATOM 2066 C CA . LYS A 1 274 ? -0.662 -18.594 11.211 1 84.06 274 LYS A CA 1
ATOM 2067 C C . LYS A 1 274 ? -0.845 -18.312 12.703 1 84.06 274 LYS A C 1
ATOM 2069 O O . LYS A 1 274 ? -1.298 -17.219 13.078 1 84.06 274 LYS A O 1
ATOM 2074 N N . SER A 1 275 ? -0.515 -19.234 13.555 1 75.44 275 SER A N 1
ATOM 2075 C CA . SER A 1 275 ? -0.797 -19.109 14.977 1 75.44 275 SER A CA 1
ATOM 2076 C C . SER A 1 275 ? 0.393 -18.531 15.727 1 75.44 275 SER A C 1
ATOM 2078 O O . SER A 1 275 ? 0.375 -18.438 16.953 1 75.44 275 SER A O 1
ATOM 2080 N N . SER A 1 276 ? 1.397 -18.125 15.047 1 67.06 276 SER A N 1
ATOM 2081 C CA . SER A 1 276 ? 2.551 -17.609 15.781 1 67.06 276 SER A CA 1
ATOM 2082 C C . SER A 1 276 ? 2.166 -16.422 16.656 1 67.06 276 SER A C 1
ATOM 2084 O O . SER A 1 276 ? 1.689 -15.398 16.156 1 67.06 276 SER A O 1
ATOM 2086 N N . PRO A 1 277 ? 2.205 -16.641 17.984 1 62.22 277 PRO A N 1
ATOM 2087 C CA . PRO A 1 277 ? 1.794 -15.57 18.891 1 62.22 277 PRO A CA 1
ATOM 2088 C C . PRO A 1 277 ? 2.771 -14.398 18.906 1 62.22 277 PRO A C 1
ATOM 2090 O O . PRO A 1 277 ? 2.426 -13.305 19.359 1 62.22 277 PRO A O 1
ATOM 2093 N N . LYS A 1 278 ? 3.945 -14.664 18.438 1 68.06 278 LYS A N 1
ATOM 2094 C CA . LYS A 1 278 ? 4.949 -13.609 18.5 1 68.06 278 LYS A CA 1
ATOM 2095 C C . LYS A 1 278 ? 5.137 -12.945 17.141 1 68.06 278 LYS A C 1
ATOM 2097 O O . LYS A 1 278 ? 5.34 -13.625 16.125 1 68.06 278 LYS A O 1
ATOM 2102 N N . THR A 1 279 ? 4.848 -11.719 17.281 1 73.31 279 THR A N 1
ATOM 2103 C CA . THR A 1 279 ? 5.074 -10.938 16.062 1 73.31 279 THR A CA 1
ATOM 2104 C C . THR A 1 279 ? 6.141 -9.875 16.297 1 73.31 279 THR A C 1
ATOM 2106 O O . THR A 1 279 ? 6.488 -9.578 17.453 1 73.31 279 THR A O 1
ATOM 2109 N N . GLN A 1 280 ? 6.836 -9.57 15.227 1 71.06 280 GLN A N 1
ATOM 2110 C CA . GLN A 1 280 ? 7.84 -8.508 15.266 1 71.06 280 GLN A CA 1
ATOM 2111 C C . GLN A 1 280 ? 7.59 -7.477 14.164 1 71.06 280 GLN A C 1
ATOM 2113 O O . GLN A 1 280 ? 6.918 -7.766 13.172 1 71.06 280 GLN A O 1
ATOM 2118 N N . SER A 1 281 ? 8.086 -6.312 14.508 1 69.88 281 SER A N 1
ATOM 2119 C CA . SER A 1 281 ? 8.008 -5.238 13.531 1 69.88 281 SER A CA 1
ATOM 2120 C C . SER A 1 281 ? 9.398 -4.836 13.047 1 69.88 281 SER A C 1
ATOM 2122 O O . SER A 1 281 ? 10.398 -5.098 13.719 1 69.88 281 SER A O 1
ATOM 2124 N N . TYR A 1 282 ? 9.438 -4.352 11.812 1 67.88 282 TYR A N 1
ATOM 2125 C CA . TYR A 1 282 ? 10.664 -3.803 11.25 1 67.88 282 TYR A CA 1
ATOM 2126 C C . TYR A 1 282 ? 10.484 -2.338 10.867 1 67.88 282 TYR A C 1
ATOM 2128 O O . TYR A 1 282 ? 9.445 -1.952 10.328 1 67.88 282 TYR A O 1
ATOM 2136 N N . ASP A 1 283 ? 11.461 -1.558 11.133 1 66.81 283 ASP A N 1
ATOM 2137 C CA . ASP A 1 283 ? 11.383 -0.117 10.914 1 66.81 283 ASP A CA 1
ATOM 2138 C C . ASP A 1 283 ? 11.594 0.229 9.438 1 66.81 283 ASP A C 1
ATOM 2140 O O . ASP A 1 283 ? 11.258 1.332 9 1 66.81 283 ASP A O 1
ATOM 2144 N N . SER A 1 284 ? 12.328 -0.733 8.797 1 65.19 284 SER A N 1
ATOM 2145 C CA . SER A 1 284 ? 12.672 -0.467 7.398 1 65.19 284 SER A CA 1
ATOM 2146 C C . SER A 1 284 ? 12.969 -1.76 6.648 1 65.19 284 SER A C 1
ATOM 2148 O O . SER A 1 284 ? 13.164 -2.811 7.262 1 65.19 284 SER A O 1
ATOM 2150 N N . PHE A 1 285 ? 12.914 -1.646 5.348 1 67.19 285 PHE A N 1
ATOM 2151 C CA . PHE A 1 285 ? 13.367 -2.727 4.477 1 67.19 285 PHE A CA 1
ATOM 2152 C C . PHE A 1 285 ? 14.766 -3.188 4.871 1 67.19 285 PHE A C 1
ATOM 2154 O O . PHE A 1 285 ? 15.023 -4.391 4.961 1 67.19 285 PHE A O 1
ATOM 2161 N N . ALA A 1 286 ? 15.594 -2.223 5.074 1 61.09 286 ALA A N 1
ATOM 2162 C CA . ALA A 1 286 ? 16.984 -2.529 5.387 1 61.09 286 ALA A CA 1
ATOM 2163 C C . ALA A 1 286 ? 17.094 -3.389 6.645 1 61.09 286 ALA A C 1
ATOM 2165 O O . ALA A 1 286 ? 17.875 -4.344 6.691 1 61.09 286 ALA A O 1
ATOM 2166 N N . GLN A 1 287 ? 16.344 -3.027 7.648 1 66.31 287 GLN A N 1
ATOM 2167 C CA . GLN A 1 287 ? 16.375 -3.783 8.898 1 66.31 287 GLN A CA 1
ATOM 2168 C C . GLN A 1 287 ? 15.883 -5.215 8.68 1 66.31 287 GLN A C 1
ATOM 2170 O O . GLN A 1 287 ? 16.484 -6.16 9.195 1 66.31 287 GLN A O 1
ATOM 2175 N N . ARG A 1 288 ? 14.836 -5.406 7.938 1 70.06 288 ARG A N 1
ATOM 2176 C CA . ARG A 1 288 ? 14.289 -6.738 7.703 1 70.06 288 ARG A CA 1
ATOM 2177 C C . ARG A 1 288 ? 15.242 -7.574 6.852 1 70.06 288 ARG A C 1
ATOM 2179 O O . ARG A 1 288 ? 15.398 -8.773 7.082 1 70.06 288 ARG A O 1
ATOM 2186 N N . LEU A 1 289 ? 15.742 -6.945 5.836 1 68.12 289 LEU A N 1
ATOM 2187 C CA . LEU A 1 289 ? 16.719 -7.641 5.004 1 68.12 289 LEU A CA 1
ATOM 2188 C C . LEU A 1 289 ? 17.906 -8.094 5.832 1 68.12 289 LEU A C 1
ATOM 2190 O O . LEU A 1 289 ? 18.406 -9.211 5.652 1 68.12 289 LEU A O 1
ATOM 2194 N N . ALA A 1 290 ? 18.391 -7.207 6.727 1 67.81 290 ALA A N 1
ATOM 2195 C CA . ALA A 1 290 ? 19.5 -7.559 7.609 1 67.81 290 ALA A CA 1
ATOM 2196 C C . ALA A 1 290 ? 19.156 -8.797 8.438 1 67.81 290 ALA A C 1
ATOM 2198 O O . ALA A 1 290 ? 20.016 -9.656 8.648 1 67.81 290 ALA A O 1
ATOM 2199 N N . ARG A 1 291 ? 18 -8.867 8.859 1 68.94 291 ARG A N 1
ATOM 2200 C CA . ARG A 1 291 ? 17.578 -10.031 9.633 1 68.94 291 ARG A CA 1
ATOM 2201 C C . ARG A 1 291 ? 17.625 -11.297 8.789 1 68.94 291 ARG A C 1
ATOM 2203 O O . ARG A 1 291 ? 18.047 -12.359 9.266 1 68.94 291 ARG A O 1
ATOM 2210 N N . THR A 1 292 ? 17.109 -11.219 7.594 1 67.44 292 THR A N 1
ATOM 2211 C CA . THR A 1 292 ? 17.156 -12.352 6.684 1 67.44 292 THR A CA 1
ATOM 2212 C C . THR A 1 292 ? 18.594 -12.805 6.441 1 67.44 292 THR A C 1
ATOM 2214 O O . THR A 1 292 ? 18.891 -14 6.48 1 67.44 292 THR A O 1
ATOM 2217 N N . MET A 1 293 ? 19.391 -11.805 6.262 1 68.06 293 MET A N 1
ATOM 2218 C CA . MET A 1 293 ? 20.797 -12.102 5.988 1 68.06 293 MET A CA 1
ATOM 2219 C C . MET A 1 293 ? 21.453 -12.758 7.199 1 68.06 293 MET A C 1
ATOM 2221 O O . MET A 1 293 ? 22.234 -13.695 7.051 1 68.06 293 MET A O 1
ATOM 2225 N N . ARG A 1 294 ? 21.156 -12.203 8.336 1 66.94 294 ARG A N 1
ATOM 2226 C CA . ARG A 1 294 ? 21.703 -12.773 9.562 1 66.94 294 ARG A CA 1
ATOM 2227 C C . ARG A 1 294 ? 21.266 -14.219 9.734 1 66.94 294 ARG A C 1
ATOM 2229 O O . ARG A 1 294 ? 22.047 -15.07 10.156 1 66.94 294 ARG A O 1
ATOM 2236 N N . SER A 1 295 ? 20.031 -14.461 9.391 1 66.94 295 SER A N 1
ATOM 2237 C CA . SER A 1 295 ? 19.516 -15.812 9.516 1 66.94 295 SER A CA 1
ATOM 2238 C C . SER A 1 295 ? 20.219 -16.766 8.555 1 66.94 295 SER A C 1
ATOM 2240 O O . SER A 1 295 ? 20.484 -17.922 8.906 1 66.94 295 SER A O 1
ATOM 2242 N N . VAL A 1 296 ? 20.516 -16.297 7.406 1 63.66 296 VAL A N 1
ATOM 2243 C CA . VAL A 1 296 ? 21.188 -17.109 6.398 1 63.66 296 VAL A CA 1
ATOM 2244 C C . VAL A 1 296 ? 22.625 -17.406 6.844 1 63.66 296 VAL A C 1
ATOM 2246 O O . VAL A 1 296 ? 23.094 -18.531 6.707 1 63.66 296 VAL A O 1
ATOM 2249 N N . ILE A 1 297 ? 23.156 -16.359 7.379 1 62.81 297 ILE A N 1
ATOM 2250 C CA . ILE A 1 297 ? 24.562 -16.453 7.766 1 62.81 297 ILE A CA 1
ATOM 2251 C C . ILE A 1 297 ? 24.703 -17.344 9 1 62.81 297 ILE A C 1
ATOM 2253 O O . ILE A 1 297 ? 25.609 -18.156 9.086 1 62.81 297 ILE A O 1
ATOM 2257 N N . GLU A 1 298 ? 23.703 -17.141 9.844 1 62.28 298 GLU A N 1
ATOM 2258 C CA . GLU A 1 298 ? 23.828 -17.828 11.125 1 62.28 298 GLU A CA 1
ATOM 2259 C C . GLU A 1 298 ? 23.141 -19.203 11.086 1 62.28 298 GLU A C 1
ATOM 2261 O O . GLU A 1 298 ? 23.359 -20.031 11.969 1 62.28 298 GLU A O 1
ATOM 2266 N N . GLY A 1 299 ? 22.562 -19.5 9.93 1 54.91 299 GLY A N 1
ATOM 2267 C CA . GLY A 1 299 ? 21.859 -20.766 9.859 1 54.91 299 GLY A CA 1
ATOM 2268 C C . GLY A 1 299 ? 20.75 -20.891 10.891 1 54.91 299 GLY A C 1
ATOM 2269 O O . GLY A 1 299 ? 20.469 -21.984 11.375 1 54.91 299 GLY A O 1
ATOM 2270 N N . ARG A 1 300 ? 20.312 -19.656 11.594 1 53.56 300 ARG A N 1
ATOM 2271 C CA . ARG A 1 300 ? 19.297 -19.672 12.633 1 53.56 300 ARG A CA 1
ATOM 2272 C C . ARG A 1 300 ? 18.047 -18.938 12.188 1 53.56 300 ARG A C 1
ATOM 2274 O O . ARG A 1 300 ? 18.109 -17.984 11.406 1 53.56 300 ARG A O 1
ATOM 2281 N N . MET B 1 1 ? 0.903 -35 -2.43 1 89.06 1 MET B N 1
ATOM 2282 C CA . MET B 1 1 ? 1.782 -34.188 -3.242 1 89.06 1 MET B CA 1
ATOM 2283 C C . MET B 1 1 ? 0.99 -33.094 -3.951 1 89.06 1 MET B C 1
ATOM 2285 O O . MET B 1 1 ? -0.132 -33.312 -4.402 1 89.06 1 MET B O 1
ATOM 2289 N N . ILE B 1 2 ? 1.485 -31.844 -3.896 1 95.94 2 ILE B N 1
ATOM 2290 C CA . ILE B 1 2 ? 0.834 -30.734 -4.586 1 95.94 2 ILE B CA 1
ATOM 2291 C C . ILE B 1 2 ? 1.171 -30.781 -6.074 1 95.94 2 ILE B C 1
ATOM 2293 O O . ILE B 1 2 ? 2.336 -30.656 -6.457 1 95.94 2 ILE B O 1
ATOM 2297 N N . GLN B 1 3 ? 0.163 -31.109 -6.824 1 96.81 3 GLN B N 1
ATOM 2298 C CA . GLN B 1 3 ? 0.27 -31.203 -8.273 1 96.81 3 GLN B CA 1
ATOM 2299 C C . GLN B 1 3 ? -0.74 -30.281 -8.953 1 96.81 3 GLN B C 1
ATOM 2301 O O . GLN B 1 3 ? -1.699 -29.828 -8.328 1 96.81 3 GLN B O 1
ATOM 2306 N N . PHE B 1 4 ? -0.483 -30.016 -10.188 1 97.69 4 PHE B N 1
ATOM 2307 C CA . PHE B 1 4 ? -1.321 -29.078 -10.93 1 97.69 4 PHE B CA 1
ATOM 2308 C C . PHE B 1 4 ? -1.775 -29.688 -12.25 1 97.69 4 PHE B C 1
ATOM 2310 O O . PHE B 1 4 ? -1.92 -28.984 -13.25 1 97.69 4 PHE B O 1
ATOM 2317 N N . VAL B 1 5 ? -1.947 -30.984 -12.219 1 95.81 5 VAL B N 1
ATOM 2318 C CA . VAL B 1 5 ? -2.354 -31.703 -13.414 1 95.81 5 VAL B CA 1
ATOM 2319 C C . VAL B 1 5 ? -3.68 -31.156 -13.93 1 95.81 5 VAL B C 1
ATOM 2321 O O . VAL B 1 5 ? -4.617 -30.953 -13.156 1 95.81 5 VAL B O 1
ATOM 2324 N N . ASP B 1 6 ? -3.754 -30.812 -15.227 1 94.38 6 ASP B N 1
ATOM 2325 C CA . ASP B 1 6 ? -4.914 -30.344 -15.977 1 94.38 6 ASP B CA 1
ATOM 2326 C C . ASP B 1 6 ? -5.262 -28.906 -15.609 1 94.38 6 ASP B C 1
ATOM 2328 O O . ASP B 1 6 ? -6.305 -28.391 -16.016 1 94.38 6 ASP B O 1
ATOM 2332 N N . GLN B 1 7 ? -4.461 -28.297 -14.758 1 97.5 7 GLN B N 1
ATOM 2333 C CA . GLN B 1 7 ? -4.676 -26.891 -14.445 1 97.5 7 GLN B CA 1
ATOM 2334 C C . GLN B 1 7 ? -3.945 -26 -15.438 1 97.5 7 GLN B C 1
ATOM 2336 O O . GLN B 1 7 ? -2.832 -26.297 -15.867 1 97.5 7 GLN B O 1
ATOM 2341 N N . VAL B 1 8 ? -4.621 -24.938 -15.805 1 98.38 8 VAL B N 1
ATOM 2342 C CA . VAL B 1 8 ? -4.043 -23.922 -16.688 1 98.38 8 VAL B CA 1
ATOM 2343 C C . VAL B 1 8 ? -3.66 -22.688 -15.875 1 98.38 8 VAL B C 1
ATOM 2345 O O . VAL B 1 8 ? -4.523 -22.031 -15.281 1 98.38 8 VAL B O 1
ATOM 2348 N N . ILE B 1 9 ? -2.375 -22.391 -15.82 1 98.75 9 ILE B N 1
ATOM 2349 C CA . ILE B 1 9 ? -1.878 -21.328 -14.953 1 98.75 9 ILE B CA 1
ATOM 2350 C C . ILE B 1 9 ? -1.092 -20.312 -15.781 1 98.75 9 ILE B C 1
ATOM 2352 O O . ILE B 1 9 ? -0.163 -20.672 -16.5 1 98.75 9 ILE B O 1
ATOM 2356 N N . LEU B 1 10 ? -1.521 -19.047 -15.75 1 98.81 10 LEU B N 1
ATOM 2357 C CA . LEU B 1 10 ? -0.798 -17.953 -16.375 1 98.81 10 LEU B CA 1
ATOM 2358 C C . LEU B 1 10 ? 0.289 -17.422 -15.445 1 98.81 10 LEU B C 1
ATOM 2360 O O . LEU B 1 10 ? 0.066 -17.266 -14.242 1 98.81 10 LEU B O 1
ATOM 2364 N N . VAL B 1 11 ? 1.477 -17.141 -15.977 1 98.69 11 VAL B N 1
ATOM 2365 C CA . VAL B 1 11 ? 2.574 -16.516 -15.242 1 98.69 11 VAL B CA 1
ATOM 2366 C C . VAL B 1 11 ? 3.059 -15.273 -15.984 1 98.69 11 VAL B C 1
ATOM 2368 O O . VAL B 1 11 ? 3.51 -15.359 -17.125 1 98.69 11 VAL B O 1
ATOM 2371 N N . THR B 1 12 ? 2.92 -14.125 -15.352 1 98.12 12 THR B N 1
ATOM 2372 C CA . THR B 1 12 ? 3.475 -12.906 -15.938 1 98.12 12 THR B CA 1
ATOM 2373 C C . THR B 1 12 ? 4.914 -12.695 -15.484 1 98.12 12 THR B C 1
ATOM 2375 O O . THR B 1 12 ? 5.285 -13.086 -14.375 1 98.12 12 THR B O 1
ATOM 2378 N N . GLY B 1 13 ? 5.699 -12.016 -16.359 1 96 13 GLY B N 1
ATOM 2379 C CA . GLY B 1 13 ? 7.117 -11.938 -16.047 1 96 13 GLY B CA 1
ATOM 2380 C C . GLY B 1 13 ? 7.773 -13.297 -15.922 1 96 13 GLY B C 1
ATOM 2381 O O . GLY B 1 13 ? 8.492 -13.562 -14.953 1 96 13 GLY B O 1
ATOM 2382 N N . ALA B 1 14 ? 7.602 -14.109 -16.906 1 96.75 14 ALA B N 1
ATOM 2383 C CA . ALA B 1 14 ? 7.844 -15.547 -16.781 1 96.75 14 ALA B CA 1
ATOM 2384 C C . ALA B 1 14 ? 9.227 -15.914 -17.312 1 96.75 14 ALA B C 1
ATOM 2386 O O . ALA B 1 14 ? 9.664 -17.062 -17.172 1 96.75 14 ALA B O 1
ATOM 2387 N N . ALA B 1 15 ? 9.992 -15.023 -17.844 1 93.62 15 ALA B N 1
ATOM 2388 C CA . ALA B 1 15 ? 11.125 -15.422 -18.672 1 93.62 15 ALA B CA 1
ATOM 2389 C C . ALA B 1 15 ? 12.422 -15.445 -17.859 1 93.62 15 ALA B C 1
ATOM 2391 O O . ALA B 1 15 ? 13.383 -16.125 -18.234 1 93.62 15 ALA B O 1
ATOM 2392 N N . ARG B 1 16 ? 12.523 -14.656 -16.812 1 90.12 16 ARG B N 1
ATOM 2393 C CA . ARG B 1 16 ? 13.766 -14.562 -16.062 1 90.12 16 ARG B CA 1
ATOM 2394 C C . ARG B 1 16 ? 13.508 -14.602 -14.555 1 90.12 16 ARG B C 1
ATOM 2396 O O . ARG B 1 16 ? 12.359 -14.469 -14.117 1 90.12 16 ARG B O 1
ATOM 2403 N N . GLY B 1 17 ? 14.531 -14.875 -13.828 1 89.62 17 GLY B N 1
ATOM 2404 C CA . GLY B 1 17 ? 14.477 -14.781 -12.375 1 89.62 17 GLY B CA 1
ATOM 2405 C C . GLY B 1 17 ? 13.43 -15.68 -11.75 1 89.62 17 GLY B C 1
ATOM 2406 O O . GLY B 1 17 ? 13.359 -16.875 -12.07 1 89.62 17 GLY B O 1
ATOM 2407 N N . LEU B 1 18 ? 12.711 -15.086 -10.852 1 92.56 18 LEU B N 1
ATOM 2408 C CA . LEU B 1 18 ? 11.68 -15.82 -10.133 1 92.56 18 LEU B CA 1
ATOM 2409 C C . LEU B 1 18 ? 10.602 -16.328 -11.086 1 92.56 18 LEU B C 1
ATOM 2411 O O . LEU B 1 18 ? 10.109 -17.438 -10.938 1 92.56 18 LEU B O 1
ATOM 2415 N N . GLY B 1 19 ? 10.273 -15.484 -12.094 1 95.5 19 GLY B N 1
ATOM 2416 C CA . GLY B 1 19 ? 9.258 -15.898 -13.055 1 95.5 19 GLY B CA 1
ATOM 2417 C C . GLY B 1 19 ? 9.625 -17.156 -13.805 1 95.5 19 GLY B C 1
ATOM 2418 O O . GLY B 1 19 ? 8.789 -18.047 -13.977 1 95.5 19 GLY B O 1
ATOM 2419 N N . ARG B 1 20 ? 10.844 -17.203 -14.227 1 95 20 ARG B N 1
ATOM 2420 C CA . ARG B 1 20 ? 11.359 -18.406 -14.891 1 95 20 ARG B CA 1
ATOM 2421 C C . ARG B 1 20 ? 11.258 -19.625 -13.977 1 95 20 ARG B C 1
ATOM 2423 O O . ARG B 1 20 ? 10.797 -20.688 -14.391 1 95 20 ARG B O 1
ATOM 2430 N N . ALA B 1 21 ? 11.688 -19.438 -12.742 1 95.38 21 ALA B N 1
ATOM 2431 C CA . ALA B 1 21 ? 11.664 -20.531 -11.773 1 95.38 21 ALA B CA 1
ATOM 2432 C C . ALA B 1 21 ? 10.234 -20.984 -11.492 1 95.38 21 ALA B C 1
ATOM 2434 O O . ALA B 1 21 ? 9.969 -22.172 -11.375 1 95.38 21 ALA B O 1
ATOM 2435 N N . TYR B 1 22 ? 9.289 -20.047 -11.344 1 97.75 22 TYR B N 1
ATOM 2436 C CA . TYR B 1 22 ? 7.887 -20.375 -11.125 1 97.75 22 TYR B CA 1
ATOM 2437 C C . TYR B 1 22 ? 7.324 -21.172 -12.289 1 97.75 22 TYR B C 1
ATOM 2439 O O . TYR B 1 22 ? 6.668 -22.203 -12.086 1 97.75 22 TYR B O 1
ATOM 2447 N N . THR B 1 23 ? 7.633 -20.688 -13.484 1 98.12 23 THR B N 1
ATOM 2448 C CA . THR B 1 23 ? 7.133 -21.328 -14.695 1 98.12 23 THR B CA 1
ATOM 2449 C C . THR B 1 23 ? 7.598 -22.781 -14.781 1 98.12 23 THR B C 1
ATOM 2451 O O . THR B 1 23 ? 6.785 -23.688 -14.984 1 98.12 23 THR B O 1
ATOM 2454 N N . LEU B 1 24 ? 8.852 -23.016 -14.57 1 97.44 24 LEU B N 1
ATOM 2455 C CA . LEU B 1 24 ? 9.414 -24.359 -14.672 1 97.44 24 LEU B CA 1
ATOM 2456 C C . LEU B 1 24 ? 8.883 -25.266 -13.562 1 97.44 24 LEU B C 1
ATOM 2458 O O . LEU B 1 24 ? 8.578 -26.438 -13.805 1 97.44 24 LEU B O 1
ATOM 2462 N N . ALA B 1 25 ? 8.789 -24.734 -12.352 1 97.31 25 ALA B N 1
ATOM 2463 C CA . ALA B 1 25 ? 8.312 -25.516 -11.219 1 97.31 25 ALA B CA 1
ATOM 2464 C C . ALA B 1 25 ? 6.863 -25.953 -11.43 1 97.31 25 ALA B C 1
ATOM 2466 O O . ALA B 1 25 ? 6.508 -27.094 -11.141 1 97.31 25 ALA B O 1
ATOM 2467 N N . LEU B 1 26 ? 5.996 -25.062 -11.914 1 98.12 26 LEU B N 1
ATOM 2468 C CA . LEU B 1 26 ? 4.598 -25.391 -12.195 1 98.12 26 LEU B CA 1
ATOM 2469 C C . LEU B 1 26 ? 4.496 -26.438 -13.305 1 98.12 26 LEU B C 1
ATOM 2471 O O . LEU B 1 26 ? 3.723 -27.391 -13.195 1 98.12 26 LEU B O 1
ATOM 2475 N N . ALA B 1 27 ? 5.277 -26.25 -14.344 1 97.5 27 ALA B N 1
ATOM 2476 C CA . ALA B 1 27 ? 5.277 -27.188 -15.461 1 97.5 27 ALA B CA 1
ATOM 2477 C C . ALA B 1 27 ? 5.719 -28.578 -15.016 1 97.5 27 ALA B C 1
ATOM 2479 O O . ALA B 1 27 ? 5.125 -29.578 -15.414 1 97.5 27 ALA B O 1
ATOM 2480 N N . GLU B 1 28 ? 6.742 -28.578 -14.242 1 95.5 28 GLU B N 1
ATOM 2481 C CA . GLU B 1 28 ? 7.262 -29.844 -13.719 1 95.5 28 GLU B CA 1
ATOM 2482 C C . GLU B 1 28 ? 6.195 -30.594 -12.938 1 95.5 28 GLU B C 1
ATOM 2484 O O . GLU B 1 28 ? 6.188 -31.828 -12.914 1 95.5 28 GLU B O 1
ATOM 2489 N N . ARG B 1 29 ? 5.301 -29.906 -12.406 1 96.56 29 ARG B N 1
ATOM 2490 C CA . ARG B 1 29 ? 4.27 -30.516 -11.57 1 96.56 29 ARG B CA 1
ATOM 2491 C C . ARG B 1 29 ? 2.971 -30.688 -12.352 1 96.56 29 ARG B C 1
ATOM 2493 O O . ARG B 1 29 ? 1.904 -30.859 -11.758 1 96.56 29 ARG B O 1
ATOM 2500 N N . GLY B 1 30 ? 2.98 -30.5 -13.641 1 95.81 30 GLY B N 1
ATOM 2501 C CA . GLY B 1 30 ? 1.918 -30.984 -14.508 1 95.81 30 GLY B CA 1
ATOM 2502 C C . GLY B 1 30 ? 1.017 -29.891 -15.023 1 95.81 30 GLY B C 1
ATOM 2503 O O . GLY B 1 30 ? 0.095 -30.141 -15.805 1 95.81 30 GLY B O 1
ATOM 2504 N N . ALA B 1 31 ? 1.265 -28.672 -14.68 1 97.5 31 ALA B N 1
ATOM 2505 C CA . ALA B 1 31 ? 0.402 -27.578 -15.117 1 97.5 31 ALA B CA 1
ATOM 2506 C C . ALA B 1 31 ? 0.615 -27.281 -16.594 1 97.5 31 ALA B C 1
ATOM 2508 O O . ALA B 1 31 ? 1.72 -27.453 -17.125 1 97.5 31 ALA B O 1
ATOM 2509 N N . HIS B 1 32 ? -0.475 -26.906 -17.281 1 96.94 32 HIS B N 1
ATOM 2510 C CA . HIS B 1 32 ? -0.348 -26.172 -18.531 1 96.94 32 HIS B CA 1
ATOM 2511 C C . HIS B 1 32 ? -0.035 -24.703 -18.266 1 96.94 32 HIS B C 1
ATOM 2513 O O . HIS B 1 32 ? -0.917 -23.938 -17.875 1 96.94 32 HIS B O 1
ATOM 2519 N N . VAL B 1 33 ? 1.217 -24.344 -18.469 1 98.5 33 VAL B N 1
ATOM 2520 C CA . VAL B 1 33 ? 1.636 -23 -18.109 1 98.5 33 VAL B CA 1
ATOM 2521 C C . VAL B 1 33 ? 1.583 -22.094 -19.344 1 98.5 33 VAL B C 1
ATOM 2523 O O . VAL B 1 33 ? 2.08 -22.453 -20.406 1 98.5 33 VAL B O 1
ATOM 2526 N N . VAL B 1 34 ? 0.892 -21 -19.25 1 98.56 34 VAL B N 1
ATOM 2527 C CA . VAL B 1 34 ? 0.924 -19.922 -20.219 1 98.56 34 VAL B CA 1
ATOM 2528 C C . VAL B 1 34 ? 1.835 -18.797 -19.719 1 98.56 34 VAL B C 1
ATOM 2530 O O . VAL B 1 34 ? 1.462 -18.047 -18.812 1 98.56 34 VAL B O 1
ATOM 2533 N N . ALA B 1 35 ? 3.006 -18.703 -20.359 1 98.31 35 ALA B N 1
ATOM 2534 C CA . ALA B 1 35 ? 4.055 -17.781 -19.906 1 98.31 35 ALA B CA 1
ATOM 2535 C C . ALA B 1 35 ? 4.008 -16.469 -20.672 1 98.31 35 ALA B C 1
ATOM 2537 O O . ALA B 1 35 ? 4.102 -16.453 -21.906 1 98.31 35 ALA B O 1
ATOM 2538 N N . LEU B 1 36 ? 3.811 -15.375 -19.938 1 97.94 36 LEU B N 1
ATOM 2539 C CA . LEU B 1 36 ? 3.814 -14.039 -20.516 1 97.94 36 LEU B CA 1
ATOM 2540 C C . LEU B 1 36 ? 5.062 -13.266 -20.094 1 97.94 36 LEU B C 1
ATOM 2542 O O . LEU B 1 36 ? 5.367 -13.172 -18.906 1 97.94 36 LEU B O 1
ATOM 2546 N N . ASP B 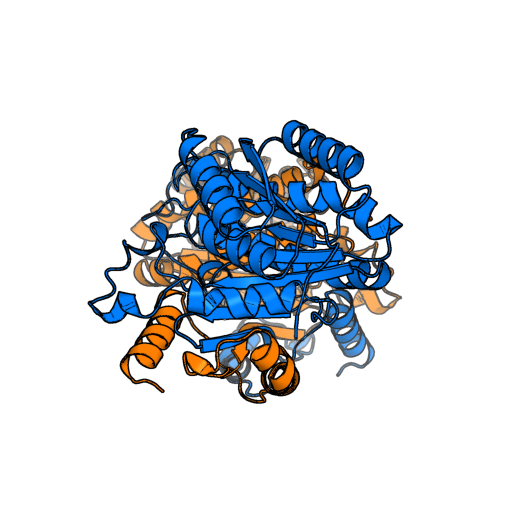1 37 ? 5.742 -12.719 -21.062 1 96.31 37 ASP B N 1
ATOM 2547 C CA . ASP B 1 37 ? 6.91 -11.891 -20.797 1 96.31 37 ASP B CA 1
ATOM 2548 C C . ASP B 1 37 ? 7.285 -11.055 -22.016 1 96.31 37 ASP B C 1
ATOM 2550 O O . ASP B 1 37 ? 7.309 -11.562 -23.141 1 96.31 37 ASP B O 1
ATOM 2554 N N . SER B 1 38 ? 7.594 -9.828 -21.781 1 92.5 38 SER B N 1
ATOM 2555 C CA . SER B 1 38 ? 8.023 -8.984 -22.891 1 92.5 38 SER B CA 1
ATOM 2556 C C . SER B 1 38 ? 9.523 -9.109 -23.141 1 92.5 38 SER B C 1
ATOM 2558 O O . SER B 1 38 ? 10.016 -8.703 -24.188 1 92.5 38 SER B O 1
ATOM 2560 N N . GLY B 1 39 ? 10.211 -9.648 -22.219 1 88 39 GLY B N 1
ATOM 2561 C CA . GLY B 1 39 ? 11.664 -9.727 -22.281 1 88 39 GLY B CA 1
ATOM 2562 C C . GLY B 1 39 ? 12.352 -8.406 -22.016 1 88 39 GLY B C 1
ATOM 2563 O O . GLY B 1 39 ? 13.516 -8.219 -22.391 1 88 39 GLY B O 1
ATOM 2564 N N . CYS B 1 40 ? 11.703 -7.516 -21.359 1 83 40 CYS B N 1
ATOM 2565 C CA . CYS B 1 40 ? 12.258 -6.195 -21.094 1 83 40 CYS B CA 1
ATOM 2566 C C . CYS B 1 40 ? 13.227 -6.238 -19.922 1 83 40 CYS B C 1
ATOM 2568 O O . CYS B 1 40 ? 13.305 -7.246 -19.219 1 83 40 CYS B O 1
ATOM 2570 N N . ASP B 1 41 ? 13.953 -5.086 -19.766 1 81.19 41 ASP B N 1
ATOM 2571 C CA . ASP B 1 41 ? 14.859 -4.938 -18.625 1 81.19 41 ASP B CA 1
ATOM 2572 C C . ASP B 1 41 ? 14.086 -4.562 -17.359 1 81.19 41 ASP B C 1
ATOM 2574 O O . ASP B 1 41 ? 12.867 -4.383 -17.406 1 81.19 41 ASP B O 1
ATOM 2578 N N . THR B 1 42 ? 14.844 -4.48 -16.234 1 76.81 42 THR B N 1
ATOM 2579 C CA . THR B 1 42 ? 14.234 -4.25 -14.938 1 76.81 42 THR B CA 1
ATOM 2580 C C . THR B 1 42 ? 13.484 -2.92 -14.914 1 76.81 42 THR B C 1
ATOM 2582 O O . THR B 1 42 ? 12.562 -2.73 -14.117 1 76.81 42 THR B O 1
ATOM 2585 N N . ASP B 1 43 ? 13.891 -2.033 -15.789 1 80.38 43 ASP B N 1
ATOM 2586 C CA . ASP B 1 43 ? 13.227 -0.732 -15.828 1 80.38 43 ASP B CA 1
ATOM 2587 C C . ASP B 1 43 ? 12.031 -0.749 -16.781 1 80.38 43 ASP B C 1
ATOM 2589 O O . ASP B 1 43 ? 11.375 0.274 -16.969 1 80.38 43 ASP B O 1
ATOM 2593 N N . GLY B 1 44 ? 11.797 -1.915 -17.391 1 83.69 44 GLY B N 1
ATOM 2594 C CA . GLY B 1 44 ? 10.617 -2.09 -18.234 1 83.69 44 GLY B CA 1
ATOM 2595 C C . GLY B 1 44 ? 10.875 -1.749 -19.688 1 83.69 44 GLY B C 1
ATOM 2596 O O . GLY B 1 44 ? 9.961 -1.814 -20.516 1 83.69 44 GLY B O 1
ATOM 2597 N N . GLU B 1 45 ? 12.086 -1.453 -19.953 1 85.88 45 GLU B N 1
ATOM 2598 C CA . GLU B 1 45 ? 12.391 -1.04 -21.312 1 85.88 45 GLU B CA 1
ATOM 2599 C C . GLU B 1 45 ? 12.945 -2.203 -22.125 1 85.88 45 GLU B C 1
ATOM 2601 O O . GLU B 1 45 ? 13.617 -3.084 -21.594 1 85.88 45 GLU B O 1
ATOM 2606 N N . GLY B 1 46 ? 12.547 -2.254 -23.391 1 86.5 46 GLY B N 1
ATOM 2607 C CA . GLY B 1 46 ? 13.078 -3.262 -24.297 1 86.5 46 GLY B CA 1
ATOM 2608 C C . GLY B 1 46 ? 12.164 -4.457 -24.453 1 86.5 46 GLY B C 1
ATOM 2609 O O . GLY B 1 46 ? 11.148 -4.57 -23.766 1 86.5 46 GLY B O 1
ATOM 2610 N N . ARG B 1 47 ? 12.438 -5.215 -25.5 1 88.69 47 ARG B N 1
ATOM 2611 C CA . ARG B 1 47 ? 11.734 -6.457 -25.812 1 88.69 47 ARG B CA 1
ATOM 2612 C C . ARG B 1 47 ? 12.688 -7.492 -26.406 1 88.69 47 ARG B C 1
ATOM 2614 O O . ARG B 1 47 ? 13.438 -7.191 -27.328 1 88.69 47 ARG B O 1
ATOM 2621 N N . ASP B 1 48 ? 12.648 -8.602 -25.766 1 91.12 48 ASP B N 1
ATOM 2622 C CA . ASP B 1 48 ? 13.484 -9.695 -26.25 1 91.12 48 ASP B CA 1
ATOM 2623 C C . ASP B 1 48 ? 12.797 -11.047 -26.047 1 91.12 48 ASP B C 1
ATOM 2625 O O . ASP B 1 48 ? 12.75 -11.555 -24.922 1 91.12 48 ASP B O 1
ATOM 2629 N N . PRO B 1 49 ? 12.328 -11.625 -27.172 1 93.12 49 PRO B N 1
ATOM 2630 C CA . PRO B 1 49 ? 11.617 -12.898 -27.047 1 93.12 49 PRO B CA 1
ATOM 2631 C C . PRO B 1 49 ? 12.547 -14.055 -26.672 1 93.12 49 PRO B C 1
ATOM 2633 O O . PRO B 1 49 ? 12.078 -15.133 -26.297 1 93.12 49 PRO B O 1
ATOM 2636 N N . ALA B 1 50 ? 13.828 -13.852 -26.781 1 94.19 50 ALA B N 1
ATOM 2637 C CA . ALA B 1 50 ? 14.789 -14.938 -26.609 1 94.19 50 ALA B CA 1
ATOM 2638 C C . ALA B 1 50 ? 14.695 -15.531 -25.203 1 94.19 50 ALA B C 1
ATOM 2640 O O . ALA B 1 50 ? 14.859 -16.75 -25.031 1 94.19 50 ALA B O 1
ATOM 2641 N N . PHE B 1 51 ? 14.445 -14.719 -24.25 1 93.38 51 PHE B N 1
ATOM 2642 C CA . PHE B 1 51 ? 14.391 -15.203 -22.875 1 93.38 51 PHE B CA 1
ATOM 2643 C C . PHE B 1 51 ? 13.211 -16.141 -22.672 1 93.38 51 PHE B C 1
ATOM 2645 O O . PHE B 1 51 ? 13.344 -17.172 -22.016 1 93.38 51 PHE B O 1
ATOM 2652 N N . LEU B 1 52 ? 12.109 -15.773 -23.188 1 95.94 52 LEU B N 1
ATOM 2653 C CA . LEU B 1 52 ? 10.922 -16.609 -23.094 1 95.94 52 LEU B CA 1
ATOM 2654 C C . LEU B 1 52 ? 11.109 -17.906 -23.875 1 95.94 52 LEU B C 1
ATOM 2656 O O . LEU B 1 52 ? 10.711 -18.984 -23.406 1 95.94 52 LEU B O 1
ATOM 2660 N N . GLU B 1 53 ? 11.711 -17.875 -25.016 1 96.38 53 GLU B N 1
ATOM 2661 C CA . GLU B 1 53 ? 11.984 -19.062 -25.828 1 96.38 53 GLU B CA 1
ATOM 2662 C C . GLU B 1 53 ? 12.867 -20.047 -25.094 1 96.38 53 GLU B C 1
ATOM 2664 O O . GLU B 1 53 ? 12.656 -21.266 -25.172 1 96.38 53 GLU B O 1
ATOM 2669 N N . ASP B 1 54 ? 13.773 -19.484 -24.391 1 96.06 54 ASP B N 1
ATOM 2670 C CA . ASP B 1 54 ? 14.664 -20.328 -23.594 1 96.06 54 ASP B CA 1
ATOM 2671 C C . ASP B 1 54 ? 13.891 -21.125 -22.547 1 96.06 54 ASP B C 1
ATOM 2673 O O . ASP B 1 54 ? 14.156 -22.312 -22.344 1 96.06 54 ASP B O 1
ATOM 2677 N N . VAL B 1 55 ? 12.992 -20.484 -21.875 1 96.25 55 VAL B N 1
ATOM 2678 C CA . VAL B 1 55 ? 12.18 -21.141 -20.859 1 96.25 55 VAL B CA 1
ATOM 2679 C C . VAL B 1 55 ? 11.312 -22.219 -21.5 1 96.25 55 VAL B C 1
ATOM 2681 O O . VAL B 1 55 ? 11.18 -23.328 -20.953 1 96.25 55 VAL B O 1
ATOM 2684 N N . ILE B 1 56 ? 10.727 -21.984 -22.609 1 96.62 56 ILE B N 1
ATOM 2685 C CA . ILE B 1 56 ? 9.867 -22.906 -23.328 1 96.62 56 ILE B CA 1
ATOM 2686 C C . ILE B 1 56 ? 10.664 -24.141 -23.734 1 96.62 56 ILE B C 1
ATOM 2688 O O . ILE B 1 56 ? 10.203 -25.281 -23.562 1 96.62 56 ILE B O 1
ATOM 2692 N N . GLU B 1 57 ? 11.828 -23.891 -24.234 1 96.44 57 GLU B N 1
ATOM 2693 C CA . GLU B 1 57 ? 12.695 -24.984 -24.656 1 96.44 57 GLU B CA 1
ATOM 2694 C C . GLU B 1 57 ? 13.086 -25.875 -23.484 1 96.44 57 GLU B C 1
ATOM 2696 O O . GLU B 1 57 ? 13.062 -27.094 -23.578 1 96.44 57 GLU B O 1
ATOM 2701 N N . LEU B 1 58 ? 13.438 -25.219 -22.438 1 95.38 58 LEU B N 1
ATOM 2702 C CA . LEU B 1 58 ? 13.82 -25.969 -21.25 1 95.38 58 LEU B CA 1
ATOM 2703 C C . LEU B 1 58 ? 12.648 -26.797 -20.734 1 95.38 58 LEU B C 1
ATOM 2705 O O . LEU B 1 58 ? 12.828 -27.953 -20.344 1 95.38 58 LEU B O 1
ATOM 2709 N N . ALA B 1 59 ? 11.516 -26.219 -20.688 1 95.88 59 ALA B N 1
ATOM 2710 C CA . ALA B 1 59 ? 10.32 -26.938 -20.266 1 95.88 59 ALA B CA 1
ATOM 2711 C C . ALA B 1 59 ? 10.047 -28.141 -21.172 1 95.88 59 ALA B C 1
ATOM 2713 O O . ALA B 1 59 ? 9.711 -29.219 -20.688 1 95.88 59 ALA B O 1
ATOM 2714 N N . HIS B 1 60 ? 10.203 -27.938 -22.406 1 93.62 60 HIS B N 1
ATOM 2715 C CA . HIS B 1 60 ? 10.023 -29.016 -23.375 1 93.62 60 HIS B CA 1
ATOM 2716 C C . HIS B 1 60 ? 10.984 -30.156 -23.094 1 93.62 60 HIS B C 1
ATOM 2718 O O . HIS B 1 60 ? 10.594 -31.328 -23.141 1 93.62 60 HIS B O 1
ATOM 2724 N N . ASP B 1 61 ? 12.164 -29.797 -22.828 1 94.19 61 ASP B N 1
ATOM 2725 C CA . ASP B 1 61 ? 13.188 -30.797 -22.531 1 94.19 61 ASP B CA 1
ATOM 2726 C C . ASP B 1 61 ? 12.812 -31.594 -21.297 1 94.19 61 ASP B C 1
ATOM 2728 O O . ASP B 1 61 ? 13.195 -32.781 -21.172 1 94.19 61 ASP B O 1
ATOM 2732 N N . MET B 1 62 ? 12.078 -30.953 -20.438 1 91.38 62 MET B N 1
ATOM 2733 C CA . MET B 1 62 ? 11.648 -31.594 -19.203 1 91.38 62 MET B CA 1
ATOM 2734 C C . MET B 1 62 ? 10.359 -32.375 -19.422 1 91.38 62 MET B C 1
ATOM 2736 O O . MET B 1 62 ? 9.836 -33 -18.5 1 91.38 62 MET B O 1
ATOM 2740 N N . GLY B 1 63 ? 9.812 -32.344 -20.609 1 89.19 63 GLY B N 1
ATOM 2741 C CA . GLY B 1 63 ? 8.594 -33.062 -20.938 1 89.19 63 GLY B CA 1
ATOM 2742 C C . GLY B 1 63 ? 7.336 -32.312 -20.562 1 89.19 63 GLY B C 1
ATOM 2743 O O . GLY B 1 63 ? 6.262 -32.906 -20.438 1 89.19 63 GLY B O 1
ATOM 2744 N N . ALA B 1 64 ? 7.531 -31.062 -20.281 1 88.62 64 ALA B N 1
ATOM 2745 C CA . ALA B 1 64 ? 6.391 -30.219 -19.922 1 88.62 64 ALA B CA 1
ATOM 2746 C C . ALA B 1 64 ? 6.039 -29.25 -21.047 1 88.62 64 ALA B C 1
ATOM 2748 O O . ALA B 1 64 ? 6.84 -29.031 -21.953 1 88.62 64 ALA B O 1
ATOM 2749 N N . GLU B 1 65 ? 4.812 -28.828 -21.062 1 85.5 65 GLU B N 1
ATOM 2750 C CA . GLU B 1 65 ? 4.359 -27.891 -22.078 1 85.5 65 GLU B CA 1
ATOM 2751 C C . GLU B 1 65 ? 4.176 -26.5 -21.5 1 85.5 65 GLU B C 1
ATOM 2753 O O . GLU B 1 65 ? 3.434 -26.312 -20.547 1 85.5 65 GLU B O 1
ATOM 2758 N N . VAL B 1 66 ? 4.84 -25.562 -22.016 1 95.81 66 VAL B N 1
ATOM 2759 C CA . VAL B 1 66 ? 4.703 -24.141 -21.703 1 95.81 66 VAL B CA 1
ATOM 2760 C C . VAL B 1 66 ? 4.414 -23.359 -22.984 1 95.81 66 VAL B C 1
ATOM 2762 O O . VAL B 1 66 ? 5.109 -23.531 -24 1 95.81 66 VAL B O 1
ATOM 2765 N N . ILE B 1 67 ? 3.332 -22.672 -23.031 1 96.62 67 ILE B N 1
ATOM 2766 C CA . ILE B 1 67 ? 3.002 -21.781 -24.125 1 96.62 67 ILE B CA 1
ATOM 2767 C C . ILE B 1 67 ? 3.475 -20.375 -23.812 1 96.62 67 ILE B C 1
ATOM 2769 O O . ILE B 1 67 ? 3.207 -19.844 -22.719 1 96.62 67 ILE B O 1
ATOM 2773 N N . GLY B 1 68 ? 4.152 -19.844 -24.766 1 96.62 68 GLY B N 1
ATOM 2774 C CA . GLY B 1 68 ? 4.707 -18.516 -24.531 1 96.62 68 GLY B CA 1
ATOM 2775 C C . GLY B 1 68 ? 4.02 -17.422 -25.328 1 96.62 68 GLY B C 1
ATOM 2776 O O . GLY B 1 68 ? 3.658 -17.641 -26.484 1 96.62 68 GLY B O 1
ATOM 2777 N N . HIS B 1 69 ? 3.775 -16.328 -24.719 1 96.38 69 HIS B N 1
ATOM 2778 C CA . HIS B 1 69 ? 3.338 -15.094 -25.344 1 96.38 69 HIS B CA 1
ATOM 2779 C C . HIS B 1 69 ? 4.293 -13.945 -25.031 1 96.38 69 HIS B C 1
ATOM 2781 O O . HIS B 1 69 ? 4.398 -13.516 -23.891 1 96.38 69 HIS B O 1
ATOM 2787 N N . CYS B 1 70 ? 5.004 -13.492 -26.047 1 95.5 70 CYS B N 1
ATOM 2788 C CA . CYS B 1 70 ? 5.859 -12.32 -25.875 1 95.5 70 CYS B CA 1
ATOM 2789 C C . CYS B 1 70 ? 5.047 -11.031 -25.938 1 95.5 70 CYS B C 1
ATOM 2791 O O . CYS B 1 70 ? 4.875 -10.453 -27 1 95.5 70 CYS B O 1
ATOM 2793 N N . VAL B 1 71 ? 4.539 -10.578 -24.797 1 93.62 71 VAL B N 1
ATOM 2794 C CA . VAL B 1 71 ? 3.643 -9.43 -24.75 1 93.62 71 VAL B CA 1
ATOM 2795 C C . VAL B 1 71 ? 4 -8.555 -23.547 1 93.62 71 VAL B C 1
ATOM 2797 O O . VAL B 1 71 ? 4.609 -9.023 -22.594 1 93.62 71 VAL B O 1
ATOM 2800 N N . ASP B 1 72 ? 3.725 -7.316 -23.719 1 93 72 ASP B N 1
ATOM 2801 C CA . ASP B 1 72 ? 3.779 -6.379 -22.609 1 93 72 ASP B CA 1
ATOM 2802 C C . ASP B 1 72 ? 2.469 -6.379 -21.828 1 93 72 ASP B C 1
ATOM 2804 O O . ASP B 1 72 ? 1.439 -5.922 -22.328 1 93 72 ASP B O 1
ATOM 2808 N N . VAL B 1 73 ? 2.57 -6.863 -20.625 1 91.88 73 VAL B N 1
ATOM 2809 C CA . VAL B 1 73 ? 1.359 -7.039 -19.828 1 91.88 73 VAL B CA 1
ATOM 2810 C C . VAL B 1 73 ? 0.801 -5.676 -19.422 1 91.88 73 VAL B C 1
ATOM 2812 O O . VAL B 1 73 ? -0.305 -5.586 -18.891 1 91.88 73 VAL B O 1
ATOM 2815 N N . ARG B 1 74 ? 1.483 -4.547 -19.719 1 92.38 74 ARG B N 1
ATOM 2816 C CA . ARG B 1 74 ? 0.965 -3.201 -19.5 1 92.38 74 ARG B CA 1
ATOM 2817 C C . ARG B 1 74 ? -0.098 -2.848 -20.531 1 92.38 74 ARG B C 1
ATOM 2819 O O . ARG B 1 74 ? -0.829 -1.869 -20.359 1 92.38 74 ARG B O 1
ATOM 2826 N N . ASP B 1 75 ? -0.19 -3.676 -21.453 1 91.69 75 ASP B N 1
ATOM 2827 C CA . ASP B 1 75 ? -1.184 -3.496 -22.516 1 91.69 75 ASP B CA 1
ATOM 2828 C C . ASP B 1 75 ? -2.41 -4.371 -22.266 1 91.69 75 ASP B C 1
ATOM 2830 O O . ASP B 1 75 ? -2.383 -5.574 -22.531 1 91.69 75 ASP B O 1
ATOM 2834 N N . PRO B 1 76 ? -3.49 -3.766 -21.922 1 90.06 76 PRO B N 1
ATOM 2835 C CA . PRO B 1 76 ? -4.676 -4.555 -21.594 1 90.06 76 PRO B CA 1
ATOM 2836 C C . PRO B 1 76 ? -5.223 -5.34 -22.781 1 90.06 76 PRO B C 1
ATOM 2838 O O . PRO B 1 76 ? -5.777 -6.426 -22.609 1 90.06 76 PRO B O 1
ATOM 2841 N N . GLU B 1 77 ? -5.074 -4.812 -23.938 1 91.62 77 GLU B N 1
ATOM 2842 C CA . GLU B 1 77 ? -5.555 -5.516 -25.125 1 91.62 77 GLU B CA 1
ATOM 2843 C C . GLU B 1 77 ? -4.75 -6.785 -25.375 1 91.62 77 GLU B C 1
ATOM 2845 O O . GLU B 1 77 ? -5.312 -7.82 -25.75 1 91.62 77 GLU B O 1
ATOM 2850 N N . ALA B 1 78 ? -3.51 -6.664 -25.234 1 93.69 78 ALA B N 1
ATOM 2851 C CA . ALA B 1 78 ? -2.658 -7.84 -25.375 1 93.69 78 ALA B CA 1
ATOM 2852 C C . ALA B 1 78 ? -3.029 -8.914 -24.359 1 93.69 78 ALA B C 1
ATOM 2854 O O . ALA B 1 78 ? -3.07 -10.102 -24.688 1 93.69 78 ALA B O 1
ATOM 2855 N N . LEU B 1 79 ? -3.301 -8.547 -23.156 1 94.75 79 LEU B N 1
ATOM 2856 C CA . LEU B 1 79 ? -3.689 -9.469 -22.094 1 94.75 79 LEU B CA 1
ATOM 2857 C C . LEU B 1 79 ? -5.004 -10.164 -22.438 1 94.75 79 LEU B C 1
ATOM 2859 O O . LEU B 1 79 ? -5.145 -11.367 -22.234 1 94.75 79 LEU B O 1
ATOM 2863 N N . GLN B 1 80 ? -5.895 -9.398 -22.922 1 94.75 80 GLN B N 1
ATOM 2864 C CA . GLN B 1 80 ? -7.184 -9.969 -23.297 1 94.75 80 GLN B CA 1
ATOM 2865 C C . GLN B 1 80 ? -7.027 -11 -24.422 1 94.75 80 GLN B C 1
ATOM 2867 O O . GLN B 1 80 ? -7.695 -12.031 -24.422 1 94.75 80 GLN B O 1
ATOM 2872 N N . GLN B 1 81 ? -6.23 -10.688 -25.312 1 96.75 81 GLN B N 1
ATOM 2873 C CA . GLN B 1 81 ? -5.973 -11.633 -26.391 1 96.75 81 GLN B CA 1
ATOM 2874 C C . GLN B 1 81 ? -5.371 -12.93 -25.844 1 96.75 81 GLN B C 1
ATOM 2876 O O . GLN B 1 81 ? -5.73 -14.016 -26.297 1 96.75 81 GLN B O 1
ATOM 2881 N N . VAL B 1 82 ? -4.492 -12.82 -24.922 1 97.62 82 VAL B N 1
ATOM 2882 C CA . VAL B 1 82 ? -3.877 -14.008 -24.328 1 97.62 82 VAL B CA 1
ATOM 2883 C C . VAL B 1 82 ? -4.941 -14.844 -23.625 1 97.62 82 VAL B C 1
ATOM 2885 O O . VAL B 1 82 ? -4.945 -16.078 -23.734 1 97.62 82 VAL B O 1
ATOM 2888 N N . VAL B 1 83 ? -5.832 -14.219 -22.891 1 97.81 83 VAL B N 1
ATOM 2889 C CA . VAL B 1 83 ? -6.902 -14.906 -22.188 1 97.81 83 VAL B CA 1
ATOM 2890 C C . VAL B 1 83 ? -7.789 -15.648 -23.188 1 97.81 83 VAL B C 1
ATOM 2892 O O . VAL B 1 83 ? -8.102 -16.828 -23 1 97.81 83 VAL B O 1
ATOM 2895 N N . GLN B 1 84 ? -8.086 -14.945 -24.25 1 97.94 84 GLN B N 1
ATOM 2896 C CA . GLN B 1 84 ? -8.922 -15.562 -25.281 1 97.94 84 GLN B CA 1
ATOM 2897 C C . GLN B 1 84 ? -8.219 -16.766 -25.906 1 97.94 84 GLN B C 1
ATOM 2899 O O . GLN B 1 84 ? -8.828 -17.812 -26.109 1 97.94 84 GLN B O 1
ATOM 2904 N N . ASP B 1 85 ? -6.996 -16.609 -26.234 1 98 85 ASP B N 1
ATOM 2905 C CA . ASP B 1 85 ? -6.215 -17.703 -26.812 1 98 85 ASP B CA 1
ATOM 2906 C C . ASP B 1 85 ? -6.141 -18.891 -25.859 1 98 85 ASP B C 1
ATOM 2908 O O . ASP B 1 85 ? -6.227 -20.031 -26.281 1 98 85 ASP B O 1
ATOM 2912 N N . THR B 1 86 ? -5.953 -18.594 -24.578 1 98.31 86 THR B N 1
ATOM 2913 C CA . THR B 1 86 ? -5.871 -19.625 -23.562 1 98.31 86 THR B CA 1
ATOM 2914 C C . THR B 1 86 ? -7.184 -20.391 -23.453 1 98.31 86 THR B C 1
ATOM 2916 O O . THR B 1 86 ? -7.191 -21.625 -23.406 1 98.31 86 THR B O 1
ATOM 2919 N N . LEU B 1 87 ? -8.273 -19.688 -23.484 1 98.44 87 LEU B N 1
ATOM 2920 C CA . LEU B 1 87 ? -9.586 -20.312 -23.375 1 98.44 87 LEU B CA 1
ATOM 2921 C C . LEU B 1 87 ? -9.891 -21.156 -24.625 1 98.44 87 LEU B C 1
ATOM 2923 O O . LEU B 1 87 ? -10.5 -22.219 -24.516 1 98.44 87 LEU B O 1
ATOM 2927 N N . LYS B 1 88 ? -9.5 -20.625 -25.766 1 98.06 88 LYS B N 1
ATOM 2928 C CA . LYS B 1 88 ? -9.688 -21.391 -27 1 98.06 88 LYS B CA 1
ATOM 2929 C C . LYS B 1 88 ? -8.93 -22.719 -26.938 1 98.06 88 LYS B C 1
ATOM 2931 O O . LYS B 1 88 ? -9.438 -23.734 -27.406 1 98.06 88 LYS B O 1
ATOM 2936 N N . ARG B 1 89 ? -7.852 -22.703 -26.328 1 97.06 89 ARG B N 1
ATOM 2937 C CA . ARG B 1 89 ? -6.977 -23.875 -26.328 1 97.06 89 ARG B CA 1
ATOM 2938 C C . ARG B 1 89 ? -7.352 -24.844 -25.219 1 97.06 89 ARG B C 1
ATOM 2940 O O . ARG B 1 89 ? -7.375 -26.047 -25.422 1 97.06 89 ARG B O 1
ATOM 2947 N N . PHE B 1 90 ? -7.602 -24.297 -24.016 1 97.44 90 PHE B N 1
ATOM 2948 C CA . PHE B 1 90 ? -7.691 -25.172 -22.859 1 97.44 90 PHE B CA 1
ATOM 2949 C C . PHE B 1 90 ? -9.102 -25.156 -22.266 1 97.44 90 PHE B C 1
ATOM 2951 O O . PHE B 1 90 ? -9.469 -26.031 -21.5 1 97.44 90 PHE B O 1
ATOM 2958 N N . GLY B 1 91 ? -9.859 -24.078 -22.531 1 97.94 91 GLY B N 1
ATOM 2959 C CA . GLY B 1 91 ? -11.234 -23.969 -22.078 1 97.94 91 GLY B CA 1
ATOM 2960 C C . GLY B 1 91 ? -11.352 -23.484 -20.641 1 97.94 91 GLY B C 1
ATOM 2961 O O . GLY B 1 91 ? -12.453 -23.375 -20.094 1 97.94 91 GLY B O 1
ATOM 2962 N N . ARG B 1 92 ? -10.172 -23.266 -20.016 1 98.19 92 ARG B N 1
ATOM 2963 C CA . ARG B 1 92 ? -10.203 -22.875 -18.594 1 98.19 92 ARG B CA 1
ATOM 2964 C C . ARG B 1 92 ? -8.953 -22.094 -18.219 1 98.19 92 ARG B C 1
ATOM 2966 O O . ARG B 1 92 ? -7.977 -22.078 -18.969 1 98.19 92 ARG B O 1
ATOM 2973 N N . ILE B 1 93 ? -9.016 -21.344 -17.141 1 98.75 93 ILE B N 1
ATOM 2974 C CA . ILE B 1 93 ? -7.898 -20.703 -16.469 1 98.75 93 ILE B CA 1
ATOM 2975 C C . ILE B 1 93 ? -8.031 -20.906 -14.961 1 98.75 93 ILE B C 1
ATOM 2977 O O . ILE B 1 93 ? -8.945 -20.359 -14.336 1 98.75 93 ILE B O 1
ATOM 2981 N N . ASP B 1 94 ? -7.031 -21.578 -14.391 1 98.81 94 ASP B N 1
ATOM 2982 C CA . ASP B 1 94 ? -7.156 -22.016 -13.008 1 98.81 94 ASP B CA 1
ATOM 2983 C C . ASP B 1 94 ? -6.273 -21.172 -12.086 1 98.81 94 ASP B C 1
ATOM 2985 O O . ASP B 1 94 ? -6.504 -21.125 -10.875 1 98.81 94 ASP B O 1
ATOM 2989 N N . GLY B 1 95 ? -5.285 -20.594 -12.656 1 98.88 95 GLY B N 1
ATOM 2990 C CA . GLY B 1 95 ? -4.359 -19.859 -11.812 1 98.88 95 GLY B CA 1
ATOM 2991 C C . GLY B 1 95 ? -3.701 -18.688 -12.523 1 98.88 95 GLY B C 1
ATOM 2992 O O . GLY B 1 95 ? -3.635 -18.656 -13.75 1 98.88 95 GLY B O 1
ATOM 2993 N N . LEU B 1 96 ? -3.242 -17.703 -11.742 1 98.88 96 LEU B N 1
ATOM 2994 C CA . LEU B 1 96 ? -2.51 -16.531 -12.203 1 98.88 96 LEU B CA 1
ATOM 2995 C C . LEU B 1 96 ? -1.405 -16.172 -11.219 1 98.88 96 LEU B C 1
ATOM 2997 O O . LEU B 1 96 ? -1.673 -15.93 -10.039 1 98.88 96 LEU B O 1
ATOM 3001 N N . VAL B 1 97 ? -0.203 -16.203 -11.688 1 98.88 97 VAL B N 1
ATOM 3002 C CA . VAL B 1 97 ? 0.933 -15.672 -10.938 1 98.88 97 VAL B CA 1
ATOM 3003 C C . VAL B 1 97 ? 1.305 -14.289 -11.461 1 98.88 97 VAL B C 1
ATOM 3005 O O . VAL B 1 97 ? 1.871 -14.164 -12.547 1 98.88 97 VAL B O 1
ATOM 3008 N N . CYS B 1 98 ? 0.965 -13.297 -10.688 1 98.56 98 CYS B N 1
ATOM 3009 C CA . CYS B 1 98 ? 1.364 -11.93 -11.008 1 98.56 98 CYS B CA 1
ATOM 3010 C C . CYS B 1 98 ? 2.785 -11.656 -10.539 1 98.56 98 CYS B C 1
ATOM 3012 O O . CYS B 1 98 ? 2.994 -11.227 -9.398 1 98.56 98 CYS B O 1
ATOM 3014 N N . ASN B 1 99 ? 3.703 -11.797 -11.477 1 96.5 99 ASN B N 1
ATOM 3015 C CA . ASN B 1 99 ? 5.109 -11.656 -11.117 1 96.5 99 ASN B CA 1
ATOM 3016 C C . ASN B 1 99 ? 5.785 -10.547 -11.906 1 96.5 99 ASN B C 1
ATOM 3018 O O . ASN B 1 99 ? 6.867 -10.086 -11.539 1 96.5 99 ASN B O 1
ATOM 3022 N N . ALA B 1 100 ? 5.148 -10.148 -13.031 1 94.38 100 ALA B N 1
ATOM 3023 C CA . ALA B 1 100 ? 5.73 -9.062 -13.812 1 94.38 100 ALA B CA 1
ATOM 3024 C C . ALA B 1 100 ? 5.902 -7.805 -12.969 1 94.38 100 ALA B C 1
ATOM 3026 O O . ALA B 1 100 ? 5.035 -7.469 -12.156 1 94.38 100 ALA B O 1
ATOM 3027 N N . GLY B 1 101 ? 7.004 -7.156 -13.117 1 90.94 101 GLY B N 1
ATOM 3028 C CA . GLY B 1 101 ? 7.238 -5.93 -12.367 1 90.94 101 GLY B CA 1
ATOM 3029 C C . GLY B 1 101 ? 8.453 -5.16 -12.844 1 90.94 101 GLY B C 1
ATOM 3030 O O . GLY B 1 101 ? 9.281 -5.695 -13.586 1 90.94 101 GLY B O 1
ATOM 3031 N N . VAL B 1 102 ? 8.492 -3.943 -12.469 1 87.8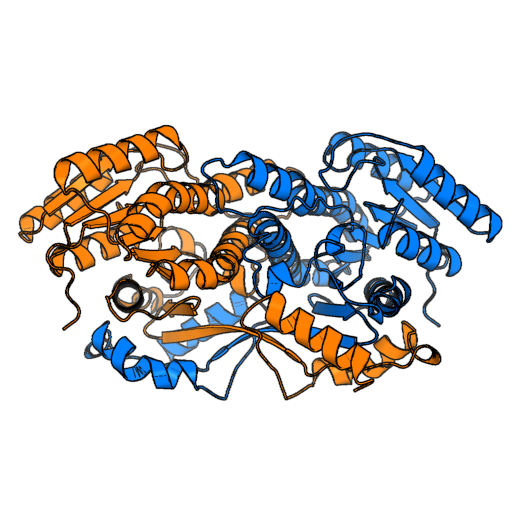8 102 VAL B N 1
ATOM 3032 C CA . VAL B 1 102 ? 9.609 -3.059 -12.773 1 87.88 102 VAL B CA 1
ATOM 3033 C C . VAL B 1 102 ? 10.242 -2.549 -11.484 1 87.88 102 VAL B C 1
ATOM 3035 O O . VAL B 1 102 ? 9.547 -2.355 -10.484 1 87.88 102 VAL B O 1
ATOM 3038 N N . LEU B 1 103 ? 11.508 -2.494 -11.469 1 81.69 103 LEU B N 1
ATOM 3039 C CA . LEU B 1 103 ? 12.273 -1.935 -10.367 1 81.69 103 LEU B CA 1
ATOM 3040 C C . LEU B 1 103 ? 13.289 -0.917 -10.867 1 81.69 103 LEU B C 1
ATOM 3042 O O . LEU B 1 103 ? 14.195 -1.263 -11.633 1 81.69 103 LEU B O 1
ATOM 3046 N N . ILE B 1 104 ? 13.055 0.267 -10.555 1 79.75 104 ILE B N 1
ATOM 3047 C CA . ILE B 1 104 ? 13.977 1.35 -10.883 1 79.75 104 ILE B CA 1
ATOM 3048 C C . ILE B 1 104 ? 14.492 1.995 -9.594 1 79.75 104 ILE B C 1
ATOM 3050 O O . ILE B 1 104 ? 13.711 2.486 -8.781 1 79.75 104 ILE B O 1
ATOM 3054 N N . CYS B 1 105 ? 15.773 1.96 -9.414 1 77.38 105 CYS B N 1
ATOM 3055 C CA . CYS B 1 105 ? 16.359 2.562 -8.219 1 77.38 105 CYS B CA 1
ATOM 3056 C C . CYS B 1 105 ? 16.188 4.078 -8.234 1 77.38 105 CYS B C 1
ATOM 3058 O O . CYS B 1 105 ? 16.359 4.711 -9.281 1 77.38 105 CYS B O 1
ATOM 3060 N N . GLN B 1 106 ? 15.719 4.496 -7.105 1 79.25 106 GLN B N 1
ATOM 3061 C CA . GLN B 1 106 ? 15.539 5.93 -6.906 1 79.25 106 GLN B CA 1
ATOM 3062 C C . GLN B 1 106 ? 16.312 6.414 -5.684 1 79.25 106 GLN B C 1
ATOM 3064 O O . GLN B 1 106 ? 16.016 6.008 -4.559 1 79.25 106 GLN B O 1
ATOM 3069 N N . GLU B 1 107 ? 17.281 7.168 -5.848 1 73.31 107 GLU B N 1
ATOM 3070 C CA . GLU B 1 107 ? 18.094 7.605 -4.715 1 73.31 107 GLU B CA 1
ATOM 3071 C C . GLU B 1 107 ? 17.438 8.773 -3.984 1 73.31 107 GLU B C 1
ATOM 3073 O O . GLU B 1 107 ? 17.641 8.945 -2.779 1 73.31 107 GLU B O 1
ATOM 3078 N N . GLU B 1 108 ? 16.672 9.516 -4.738 1 83.75 108 GLU B N 1
ATOM 3079 C CA . GLU B 1 108 ? 16.078 10.695 -4.133 1 83.75 108 GLU B CA 1
ATOM 3080 C C . GLU B 1 108 ? 14.578 10.773 -4.43 1 83.75 108 GLU B C 1
ATOM 3082 O O . GLU B 1 108 ? 14.086 10.109 -5.344 1 83.75 108 GLU B O 1
ATOM 3087 N N . LEU B 1 109 ? 13.883 11.453 -3.547 1 88.81 109 LEU B N 1
ATOM 3088 C CA . LEU B 1 109 ? 12.461 11.68 -3.748 1 88.81 109 LEU B CA 1
ATOM 3089 C C . LEU B 1 109 ? 12.195 12.289 -5.121 1 88.81 109 LEU B C 1
ATOM 3091 O O . LEU B 1 109 ? 11.219 11.93 -5.785 1 88.81 109 LEU B O 1
ATOM 3095 N N . GLY B 1 110 ? 13.062 13.094 -5.574 1 84.69 110 GLY B N 1
ATOM 3096 C CA . GLY B 1 110 ? 12.93 13.758 -6.863 1 84.69 110 GLY B CA 1
ATOM 3097 C C . GLY B 1 110 ? 11.789 14.75 -6.91 1 84.69 110 GLY B C 1
ATOM 3098 O O . GLY B 1 110 ? 11.055 14.914 -5.93 1 84.69 110 GLY B O 1
ATOM 3099 N N . THR B 1 111 ? 11.742 15.461 -8.117 1 78.75 111 THR B N 1
ATOM 3100 C CA . THR B 1 111 ? 10.719 16.484 -8.281 1 78.75 111 THR B CA 1
ATOM 3101 C C . THR B 1 111 ? 9.742 16.109 -9.391 1 78.75 111 THR B C 1
ATOM 3103 O O . THR B 1 111 ? 8.781 16.844 -9.656 1 78.75 111 THR B O 1
ATOM 3106 N N . ASP B 1 112 ? 9.977 15.008 -9.914 1 84.62 112 ASP B N 1
ATOM 3107 C CA . ASP B 1 112 ? 9.086 14.578 -10.992 1 84.62 112 ASP B CA 1
ATOM 3108 C C . ASP B 1 112 ? 8.352 13.297 -10.609 1 84.62 112 ASP B C 1
ATOM 3110 O O . ASP B 1 112 ? 8.844 12.5 -9.812 1 84.62 112 ASP B O 1
ATOM 3114 N N . LEU B 1 113 ? 7.145 13.18 -11.258 1 93.44 113 LEU B N 1
ATOM 3115 C CA . LEU B 1 113 ? 6.273 12.055 -10.945 1 93.44 113 LEU B CA 1
ATOM 3116 C C . LEU B 1 113 ? 6.547 10.883 -11.891 1 93.44 113 LEU B C 1
ATOM 3118 O O . LEU B 1 113 ? 6.039 9.781 -11.68 1 93.44 113 LEU B O 1
ATOM 3122 N N . GLY B 1 114 ? 7.383 11.117 -12.883 1 93 114 GLY B N 1
ATOM 3123 C CA . GLY B 1 114 ? 7.559 10.164 -13.969 1 93 114 GLY B CA 1
ATOM 3124 C C . GLY B 1 114 ? 8.008 8.789 -13.484 1 93 114 GLY B C 1
ATOM 3125 O O . GLY B 1 114 ? 7.438 7.773 -13.883 1 93 114 GLY B O 1
ATOM 3126 N N . LEU B 1 115 ? 9.008 8.781 -12.648 1 92.44 115 LEU B N 1
ATOM 3127 C CA . LEU B 1 115 ? 9.539 7.516 -12.148 1 92.44 115 LEU B CA 1
ATOM 3128 C C . LEU B 1 115 ? 8.484 6.777 -11.32 1 92.44 115 LEU B C 1
ATOM 3130 O O . LEU B 1 115 ? 8.375 5.551 -11.406 1 92.44 115 LEU B O 1
ATOM 3134 N N . TYR B 1 116 ? 7.812 7.477 -10.547 1 96 116 TYR B N 1
ATOM 3135 C CA . TYR B 1 116 ? 6.766 6.891 -9.711 1 96 116 TYR B CA 1
ATOM 3136 C C . TYR B 1 116 ? 5.621 6.355 -10.562 1 96 116 TYR B C 1
ATOM 3138 O O . TYR B 1 116 ? 5.062 5.297 -10.266 1 96 116 TYR B O 1
ATOM 3146 N N . ARG B 1 117 ? 5.277 7.074 -11.609 1 96 117 ARG B N 1
ATOM 3147 C CA . ARG B 1 117 ? 4.25 6.613 -12.539 1 96 117 ARG B CA 1
ATOM 3148 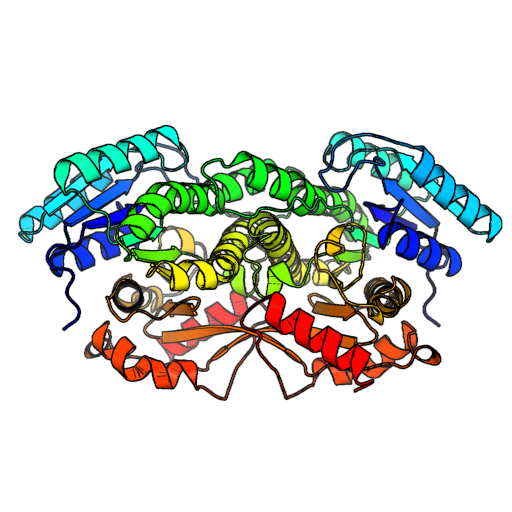C C . ARG B 1 117 ? 4.688 5.336 -13.242 1 96 117 ARG B C 1
ATOM 3150 O O . ARG B 1 117 ? 3.885 4.422 -13.445 1 96 117 ARG B O 1
ATOM 3157 N N . ARG B 1 118 ? 5.91 5.273 -13.602 1 94.19 118 ARG B N 1
ATOM 3158 C CA . ARG B 1 118 ? 6.438 4.074 -14.242 1 94.19 118 ARG B CA 1
ATOM 3159 C C . ARG B 1 118 ? 6.328 2.863 -13.32 1 94.19 118 ARG B C 1
ATOM 3161 O O . ARG B 1 118 ? 5.984 1.767 -13.773 1 94.19 118 ARG B O 1
ATOM 3168 N N . HIS B 1 119 ? 6.594 3.061 -12.086 1 95.12 119 HIS B N 1
ATOM 3169 C CA . HIS B 1 119 ? 6.453 1.971 -11.133 1 95.12 119 HIS B CA 1
ATOM 3170 C C . HIS B 1 119 ? 5 1.532 -11 1 95.12 119 HIS B C 1
ATOM 3172 O O . HIS B 1 119 ? 4.707 0.334 -10.977 1 95.12 119 HIS B O 1
ATOM 3178 N N . MET B 1 120 ? 4.117 2.537 -10.898 1 97.5 120 MET B N 1
ATOM 3179 C CA . MET B 1 120 ? 2.707 2.186 -10.789 1 97.5 120 MET B CA 1
ATOM 3180 C C . MET B 1 120 ? 2.232 1.438 -12.031 1 97.5 120 MET B C 1
ATOM 3182 O O . MET B 1 120 ? 1.535 0.427 -11.922 1 97.5 120 MET B O 1
ATOM 3186 N N . ASP B 1 121 ? 2.648 1.854 -13.18 1 95.81 121 ASP B N 1
ATOM 3187 C CA . ASP B 1 121 ? 2.25 1.23 -14.438 1 95.81 121 ASP B CA 1
ATOM 3188 C C . ASP B 1 121 ? 2.824 -0.179 -14.555 1 95.81 121 ASP B C 1
ATOM 3190 O O . ASP B 1 121 ? 2.148 -1.092 -15.039 1 95.81 121 ASP B O 1
ATOM 3194 N N . GLY B 1 122 ? 3.969 -0.349 -14.141 1 94.81 122 GLY B N 1
ATOM 3195 C CA . GLY B 1 122 ? 4.688 -1.597 -14.344 1 94.81 122 GLY B CA 1
ATOM 3196 C C . GLY B 1 122 ? 4.418 -2.623 -13.258 1 94.81 122 GLY B C 1
ATOM 3197 O O . GLY B 1 122 ? 4.711 -3.809 -13.43 1 94.81 122 GLY B O 1
ATOM 3198 N N . ASN B 1 123 ? 3.908 -2.166 -12.125 1 96.69 123 ASN B N 1
ATOM 3199 C CA . ASN B 1 123 ? 3.699 -3.09 -11.016 1 96.69 123 ASN B CA 1
ATOM 3200 C C . ASN B 1 123 ? 2.221 -3.197 -10.648 1 96.69 123 ASN B C 1
ATOM 3202 O O . ASN B 1 123 ? 1.607 -4.25 -10.836 1 96.69 123 ASN B O 1
ATOM 3206 N N . TYR B 1 124 ? 1.668 -2.121 -10.273 1 98 124 TYR B N 1
ATOM 3207 C CA . TYR B 1 124 ? 0.298 -2.135 -9.773 1 98 124 TYR B CA 1
ATOM 3208 C C . TYR B 1 124 ? -0.696 -2.336 -10.906 1 98 124 TYR B C 1
ATOM 3210 O O . TYR B 1 124 ? -1.493 -3.277 -10.883 1 98 124 TYR B O 1
ATOM 3218 N N . PHE B 1 125 ? -0.615 -1.515 -11.938 1 97.62 125 PHE B N 1
ATOM 3219 C CA . PHE B 1 125 ? -1.64 -1.547 -12.977 1 97.62 125 PHE B CA 1
ATOM 3220 C C . PHE B 1 125 ? -1.515 -2.807 -13.82 1 97.62 125 PHE B C 1
ATOM 3222 O O . PHE B 1 125 ? -2.518 -3.348 -14.289 1 97.62 125 PHE B O 1
ATOM 3229 N N . THR B 1 126 ? -0.303 -3.287 -13.961 1 96.31 126 THR B N 1
ATOM 3230 C CA . THR B 1 126 ? -0.134 -4.562 -14.648 1 96.31 126 THR B CA 1
ATOM 3231 C C . THR B 1 126 ? -0.781 -5.695 -13.859 1 96.31 126 THR B C 1
ATOM 3233 O O . THR B 1 126 ? -1.444 -6.559 -14.438 1 96.31 126 THR B O 1
ATOM 3236 N N . THR B 1 127 ? -0.551 -5.719 -12.57 1 97.81 127 THR B N 1
ATOM 3237 C CA . THR B 1 127 ? -1.149 -6.723 -11.695 1 97.81 127 THR B CA 1
ATOM 3238 C C . THR B 1 127 ? -2.672 -6.645 -11.75 1 97.81 127 THR B C 1
ATOM 3240 O O . THR B 1 127 ? -3.346 -7.656 -11.945 1 97.81 127 THR B O 1
ATOM 3243 N N . LEU B 1 128 ? -3.182 -5.449 -11.609 1 97.44 128 LEU B N 1
ATOM 3244 C CA . LEU B 1 128 ? -4.625 -5.227 -11.648 1 97.44 128 LEU B CA 1
ATOM 3245 C C . LEU B 1 128 ? -5.211 -5.688 -12.977 1 97.44 128 LEU B C 1
ATOM 3247 O O . LEU B 1 128 ? -6.223 -6.391 -13.008 1 97.44 128 LEU B O 1
ATOM 3251 N N . ALA B 1 129 ? -4.613 -5.309 -14.039 1 97 129 ALA B N 1
ATOM 3252 C CA . ALA B 1 129 ? -5.102 -5.676 -15.367 1 97 129 ALA B CA 1
ATOM 3253 C C . ALA B 1 129 ? -5.125 -7.188 -15.547 1 97 129 ALA B C 1
ATOM 3255 O O . ALA B 1 129 ? -6.062 -7.738 -16.125 1 97 129 ALA B O 1
ATOM 3256 N N . SER B 1 130 ? -4.109 -7.859 -15.078 1 97.81 130 SER B N 1
ATOM 3257 C CA . SER B 1 130 ? -4.039 -9.312 -15.18 1 97.81 130 SER B CA 1
ATOM 3258 C C . SER B 1 130 ? -5.164 -9.977 -14.398 1 97.81 130 SER B C 1
ATOM 3260 O O . SER B 1 130 ? -5.801 -10.914 -14.883 1 97.81 130 SER B O 1
ATOM 3262 N N . ILE B 1 131 ? -5.363 -9.477 -13.188 1 97.75 131 ILE B N 1
ATOM 3263 C CA . ILE B 1 131 ? -6.422 -10.031 -12.352 1 97.75 131 ILE B CA 1
ATOM 3264 C C . ILE B 1 131 ? -7.777 -9.789 -13.008 1 97.75 131 ILE B C 1
ATOM 3266 O O . ILE B 1 131 ? -8.609 -10.695 -13.078 1 97.75 131 ILE B O 1
ATOM 3270 N N . GLN B 1 132 ? -7.988 -8.578 -13.523 1 96.06 132 GLN B N 1
ATOM 3271 C CA . GLN B 1 132 ? -9.25 -8.234 -14.172 1 96.06 132 GLN B CA 1
ATOM 3272 C C . GLN B 1 132 ? -9.508 -9.133 -15.383 1 96.06 132 GLN B C 1
ATOM 3274 O O . GLN B 1 132 ? -10.656 -9.461 -15.68 1 96.06 132 GLN B O 1
ATOM 3279 N N . ALA B 1 133 ? -8.492 -9.484 -16.031 1 96.69 133 ALA B N 1
ATOM 3280 C CA . ALA B 1 133 ? -8.617 -10.273 -17.25 1 96.69 133 ALA B CA 1
ATOM 3281 C C . ALA B 1 133 ? -9.086 -11.695 -16.938 1 96.69 133 ALA B C 1
ATOM 3283 O O . ALA B 1 133 ? -9.844 -12.289 -17.719 1 96.69 133 ALA B O 1
ATOM 3284 N N . VAL B 1 134 ? -8.688 -12.242 -15.789 1 97.81 134 VAL B N 1
ATOM 3285 C CA . VAL B 1 134 ? -8.953 -13.656 -15.555 1 97.81 134 VAL B CA 1
ATOM 3286 C C . VAL B 1 134 ? -10.125 -13.812 -14.586 1 97.81 134 VAL B C 1
ATOM 3288 O O . VAL B 1 134 ? -10.719 -14.891 -14.492 1 97.81 134 VAL B O 1
ATOM 3291 N N . TRP B 1 135 ? -10.453 -12.789 -13.852 1 97.06 135 TRP B N 1
ATOM 3292 C CA . TRP B 1 135 ? -11.406 -12.859 -12.75 1 97.06 135 TRP B CA 1
ATOM 3293 C C . TRP B 1 135 ? -12.758 -13.367 -13.234 1 97.06 135 TRP B C 1
ATOM 3295 O O . TRP B 1 135 ? -13.32 -14.305 -12.656 1 97.06 135 TRP B O 1
ATOM 3305 N N . PRO B 1 136 ? -13.328 -12.844 -14.375 1 96.31 136 PRO B N 1
ATOM 3306 C CA . PRO B 1 136 ? -14.633 -13.344 -14.812 1 96.31 136 PRO B CA 1
ATOM 3307 C C . PRO B 1 136 ? -14.609 -14.836 -15.164 1 96.31 136 PRO B C 1
ATOM 3309 O O . PRO B 1 136 ? -15.578 -15.547 -14.898 1 96.31 136 PRO B O 1
ATOM 3312 N N . VAL B 1 137 ? -13.539 -15.297 -15.727 1 98 137 VAL B N 1
ATOM 3313 C CA . VAL B 1 137 ? -13.398 -16.703 -16.094 1 98 137 VAL B CA 1
ATOM 3314 C C . VAL B 1 137 ? -13.375 -17.562 -14.844 1 98 137 VAL B C 1
ATOM 3316 O O . VAL B 1 137 ? -14.102 -18.562 -14.75 1 98 137 VAL B O 1
ATOM 3319 N N . MET B 1 138 ? -12.594 -17.156 -13.875 1 98.44 138 MET B N 1
ATOM 3320 C CA . MET B 1 138 ? -12.445 -17.906 -12.633 1 98.44 138 MET B CA 1
ATOM 3321 C C . MET B 1 138 ? -13.75 -17.922 -11.836 1 98.44 138 MET B C 1
ATOM 3323 O O . MET B 1 138 ? -14.102 -18.922 -11.227 1 98.44 138 MET B O 1
ATOM 3327 N N . GLN B 1 139 ? -14.367 -16.797 -11.852 1 97.31 139 GLN B N 1
ATOM 3328 C CA . GLN B 1 139 ? -15.648 -16.703 -11.164 1 97.31 139 GLN B CA 1
ATOM 3329 C C . GLN B 1 139 ? -16.672 -17.656 -11.773 1 97.31 139 GLN B C 1
ATOM 3331 O O . GLN B 1 139 ? -17.375 -18.359 -11.047 1 97.31 139 GLN B O 1
ATOM 3336 N N . ALA B 1 140 ? -16.734 -17.688 -13.047 1 97.75 140 ALA B N 1
ATOM 3337 C CA . ALA B 1 140 ? -17.656 -18.594 -13.734 1 97.75 140 ALA B CA 1
ATOM 3338 C C . ALA B 1 140 ? -17.297 -20.047 -13.461 1 97.75 140 ALA B C 1
ATOM 3340 O O . ALA B 1 140 ? -18.188 -20.891 -13.336 1 97.75 140 ALA B O 1
ATOM 3341 N N . GLN B 1 141 ? -16.031 -20.344 -13.297 1 97.94 141 GLN B N 1
ATOM 3342 C CA . GLN B 1 141 ? -15.539 -21.688 -13.039 1 97.94 141 GLN B CA 1
ATOM 3343 C C . GLN B 1 141 ? -15.75 -22.078 -11.586 1 97.94 141 GLN B C 1
ATOM 3345 O O . GLN B 1 141 ? -15.711 -23.266 -11.25 1 97.94 141 GLN B O 1
ATOM 3350 N N . GLY B 1 142 ? -15.891 -21.109 -10.688 1 98.19 142 GLY B N 1
ATOM 3351 C CA . GLY B 1 142 ? -15.938 -21.344 -9.25 1 98.19 142 GLY B CA 1
ATOM 3352 C C . GLY B 1 142 ? -14.602 -21.781 -8.68 1 98.19 142 GLY B C 1
ATOM 3353 O O . GLY B 1 142 ? -14.562 -22.516 -7.68 1 98.19 142 GLY B O 1
ATOM 3354 N N . TYR B 1 143 ? -13.555 -21.453 -9.422 1 98.62 143 TYR B N 1
ATOM 3355 C CA . TYR B 1 143 ? -12.211 -21.812 -8.992 1 98.62 143 TYR B CA 1
ATOM 3356 C C . TYR B 1 143 ? -11.18 -20.828 -9.539 1 98.62 143 TYR B C 1
ATOM 3358 O O . TYR B 1 143 ? -11.266 -20.422 -10.695 1 98.62 143 TYR B O 1
ATOM 3366 N N . GLY B 1 144 ? -10.281 -20.484 -8.766 1 98.75 144 GLY B N 1
ATOM 3367 C CA . GLY B 1 144 ? -9.133 -19.688 -9.156 1 98.75 144 GLY B CA 1
ATOM 3368 C C . GLY B 1 144 ? -8.102 -19.531 -8.055 1 98.75 144 GLY B C 1
ATOM 3369 O O . GLY B 1 144 ? -8.453 -19.453 -6.875 1 98.75 144 GLY B O 1
ATOM 3370 N N . ARG B 1 145 ? -6.844 -19.578 -8.367 1 98.88 145 ARG B N 1
ATOM 3371 C CA . ARG B 1 145 ? -5.719 -19.281 -7.488 1 98.88 145 ARG B CA 1
ATOM 3372 C C . ARG B 1 145 ? -4.867 -18.156 -8.047 1 98.88 145 ARG B C 1
ATOM 3374 O O . ARG B 1 145 ? -4.371 -18.234 -9.172 1 98.88 145 ARG B O 1
ATOM 3381 N N . ILE B 1 146 ? -4.785 -17.062 -7.281 1 98.88 146 ILE B N 1
ATOM 3382 C CA . ILE B 1 146 ? -4.043 -15.891 -7.727 1 98.88 146 ILE B CA 1
ATOM 3383 C C . ILE B 1 146 ? -2.943 -15.562 -6.719 1 98.88 146 ILE B C 1
ATOM 3385 O O . ILE B 1 146 ? -3.209 -15.422 -5.523 1 98.88 146 ILE B O 1
ATOM 3389 N N . MET B 1 147 ? -1.743 -15.547 -7.141 1 98.81 147 MET B N 1
ATOM 3390 C CA . MET B 1 147 ? -0.63 -15.047 -6.336 1 98.81 147 MET B CA 1
ATOM 3391 C C . MET B 1 147 ? -0.149 -13.695 -6.852 1 98.81 147 MET B C 1
ATOM 3393 O O . MET B 1 147 ? 0.173 -13.555 -8.031 1 98.81 147 MET B O 1
ATOM 3397 N N . VAL B 1 148 ? -0.111 -12.727 -5.988 1 98.69 148 VAL B N 1
ATOM 3398 C CA . VAL B 1 148 ? 0.375 -11.391 -6.301 1 98.69 148 VAL B CA 1
ATOM 3399 C C . VAL B 1 148 ? 1.758 -11.18 -5.688 1 98.69 148 VAL B C 1
ATOM 3401 O O . VAL B 1 148 ? 1.94 -11.359 -4.48 1 98.69 148 VAL B O 1
ATOM 3404 N N . THR B 1 149 ? 2.68 -10.859 -6.52 1 95.5 149 THR B N 1
ATOM 3405 C CA . THR B 1 149 ? 4.016 -10.562 -6.012 1 95.5 149 THR B CA 1
ATOM 3406 C C . THR B 1 149 ? 4.066 -9.156 -5.426 1 95.5 149 THR B C 1
ATOM 3408 O O . THR B 1 149 ? 3.553 -8.211 -6.027 1 95.5 149 THR B O 1
ATOM 3411 N N . SER B 1 150 ? 4.543 -9.078 -4.344 1 95.19 150 SER B N 1
ATOM 3412 C CA . SER B 1 150 ? 4.887 -7.809 -3.707 1 95.19 150 SER B CA 1
ATOM 3413 C C . SER B 1 150 ? 6.316 -7.828 -3.178 1 95.19 150 SER B C 1
ATOM 3415 O O . SER B 1 150 ? 7.223 -8.336 -3.84 1 95.19 150 SER B O 1
ATOM 3417 N N . GLY B 1 151 ? 6.602 -7.195 -2.014 1 88.12 151 GLY B N 1
ATOM 3418 C CA . GLY B 1 151 ? 7.977 -7.172 -1.536 1 88.12 151 GLY B CA 1
ATOM 3419 C C . GLY B 1 151 ? 8.109 -6.621 -0.129 1 88.12 151 GLY B C 1
ATOM 3420 O O . GLY B 1 151 ? 7.141 -6.113 0.439 1 88.12 151 GLY B O 1
ATOM 3421 N N . PHE B 1 152 ? 9.391 -6.742 0.319 1 84.31 152 PHE B N 1
ATOM 3422 C CA . PHE B 1 152 ? 9.703 -6.242 1.65 1 84.31 152 PHE B CA 1
ATOM 3423 C C . PHE B 1 152 ? 9.586 -4.723 1.7 1 84.31 152 PHE B C 1
ATOM 3425 O O . PHE B 1 152 ? 9.164 -4.16 2.715 1 84.31 152 PHE B O 1
ATOM 3432 N N . SER B 1 153 ? 9.922 -4.133 0.619 1 85.81 153 SER B N 1
ATOM 3433 C CA . SER B 1 153 ? 9.867 -2.676 0.572 1 85.81 153 SER B CA 1
ATOM 3434 C C . SER B 1 153 ? 8.445 -2.174 0.789 1 85.81 153 SER B C 1
ATOM 3436 O O . SER B 1 153 ? 8.234 -1.11 1.378 1 85.81 153 SER B O 1
ATOM 3438 N N . ALA B 1 154 ? 7.512 -2.896 0.231 1 91.12 154 ALA B N 1
ATOM 3439 C CA . ALA B 1 154 ? 6.105 -2.523 0.379 1 91.12 154 ALA B CA 1
ATOM 3440 C C . ALA B 1 154 ? 5.66 -2.635 1.835 1 91.12 154 ALA B C 1
ATOM 3442 O O . ALA B 1 154 ? 4.824 -1.853 2.295 1 91.12 154 ALA B O 1
ATOM 3443 N N . LEU B 1 155 ? 6.203 -3.611 2.52 1 89 155 LEU B N 1
ATOM 3444 C CA . LEU B 1 155 ? 5.797 -3.902 3.889 1 89 155 LEU B CA 1
ATOM 3445 C C . LEU B 1 155 ? 6.453 -2.936 4.871 1 89 155 LEU B C 1
ATOM 3447 O O . LEU B 1 155 ? 5.797 -2.441 5.789 1 89 155 LEU B O 1
ATOM 3451 N N . TYR B 1 156 ? 7.695 -2.604 4.613 1 87.06 156 TYR B N 1
ATOM 3452 C CA . TYR B 1 156 ? 8.461 -1.961 5.672 1 87.06 156 TYR B CA 1
ATOM 3453 C C . TYR B 1 156 ? 9.008 -0.616 5.211 1 87.06 156 TYR B C 1
ATOM 3455 O O . TYR B 1 156 ? 9.523 0.162 6.016 1 87.06 156 TYR B O 1
ATOM 3463 N N . GLY B 1 157 ? 8.883 -0.329 3.996 1 87.31 157 GLY B N 1
ATOM 3464 C CA . GLY B 1 157 ? 9.422 0.903 3.445 1 87.31 157 GLY B CA 1
ATOM 3465 C C . GLY B 1 157 ? 10.859 0.769 2.979 1 87.31 157 GLY B C 1
ATOM 3466 O O . GLY B 1 157 ? 11.602 -0.073 3.482 1 87.31 157 GLY B O 1
ATOM 3467 N N . ASP B 1 158 ? 11.195 1.545 1.988 1 83.62 158 ASP B N 1
ATOM 3468 C CA . ASP B 1 158 ? 12.523 1.576 1.391 1 83.62 158 ASP B CA 1
ATOM 3469 C C . ASP B 1 158 ? 12.859 2.973 0.872 1 83.62 158 ASP B C 1
ATOM 3471 O O . ASP B 1 158 ? 12.289 3.424 -0.125 1 83.62 158 ASP B O 1
ATOM 3475 N N . ASP B 1 159 ? 13.844 3.611 1.44 1 83.5 159 ASP B N 1
ATOM 3476 C CA . ASP B 1 159 ? 14.141 5.008 1.127 1 83.5 159 ASP B CA 1
ATOM 3477 C C . ASP B 1 159 ? 14.82 5.133 -0.234 1 83.5 159 ASP B C 1
ATOM 3479 O O . ASP B 1 159 ? 14.922 6.23 -0.787 1 83.5 159 ASP B O 1
ATOM 3483 N N . ARG B 1 160 ? 15.242 4.039 -0.801 1 81.94 160 ARG B N 1
ATOM 3484 C CA . ARG B 1 160 ? 15.891 4.086 -2.109 1 81.94 160 ARG B CA 1
ATOM 3485 C C . ARG B 1 160 ? 14.945 3.604 -3.205 1 81.94 160 ARG B C 1
ATOM 3487 O O . ARG B 1 160 ? 15.305 3.604 -4.383 1 81.94 160 ARG B O 1
ATOM 3494 N N . MET B 1 161 ? 13.828 3.168 -2.76 1 87.69 161 MET B N 1
ATOM 3495 C CA . MET B 1 161 ? 12.867 2.604 -3.703 1 87.69 161 MET B CA 1
ATOM 3496 C C . MET B 1 161 ? 11.438 2.984 -3.32 1 87.69 161 MET B C 1
ATOM 3498 O O . MET B 1 161 ? 10.555 2.129 -3.279 1 87.69 161 MET B O 1
ATOM 3502 N N . ALA B 1 162 ? 11.281 4.246 -3.068 1 92 162 ALA B N 1
ATOM 3503 C CA . ALA B 1 162 ? 9.984 4.691 -2.561 1 92 162 ALA B CA 1
ATOM 3504 C C . ALA B 1 162 ? 8.875 4.398 -3.564 1 92 162 ALA B C 1
ATOM 3506 O O . ALA B 1 162 ? 7.77 3.996 -3.182 1 92 162 ALA B O 1
ATOM 3507 N N . GLY B 1 163 ? 9.172 4.645 -4.883 1 94.06 163 GLY B N 1
ATOM 3508 C CA . GLY B 1 163 ? 8.18 4.348 -5.902 1 94.06 163 GLY B CA 1
ATOM 3509 C C . GLY B 1 163 ? 7.855 2.869 -6.012 1 94.06 163 GLY B C 1
ATOM 3510 O O . GLY B 1 163 ? 6.695 2.49 -6.16 1 94.06 163 GLY B O 1
ATOM 3511 N N . TYR B 1 164 ? 8.875 2.033 -5.977 1 92.12 164 TYR B N 1
ATOM 3512 C CA . TYR B 1 164 ? 8.703 0.585 -5.988 1 92.12 164 TYR B CA 1
ATOM 3513 C C . TYR B 1 164 ? 7.891 0.124 -4.785 1 92.12 164 TYR B C 1
ATOM 3515 O O . TYR B 1 164 ? 6.945 -0.658 -4.93 1 92.12 164 TYR B O 1
ATOM 3523 N N . ALA B 1 165 ? 8.234 0.671 -3.629 1 93.31 165 ALA B N 1
ATOM 3524 C CA . ALA B 1 165 ? 7.531 0.33 -2.395 1 93.31 165 ALA B CA 1
ATOM 3525 C C . ALA B 1 165 ? 6.055 0.7 -2.484 1 93.31 165 ALA B C 1
ATOM 3527 O O . ALA B 1 165 ? 5.184 -0.096 -2.121 1 93.31 165 ALA B O 1
ATOM 3528 N N . ALA B 1 166 ? 5.809 1.858 -2.986 1 97.06 166 ALA B N 1
ATOM 3529 C CA . ALA B 1 166 ? 4.434 2.34 -3.084 1 97.06 166 ALA B CA 1
ATOM 3530 C C . ALA B 1 166 ? 3.609 1.468 -4.027 1 97.06 166 ALA B C 1
ATOM 3532 O O . ALA B 1 166 ? 2.482 1.085 -3.703 1 97.06 166 ALA B O 1
ATOM 3533 N N . SER B 1 167 ? 4.129 1.168 -5.184 1 97.5 167 SER B N 1
ATOM 3534 C CA . SER B 1 167 ? 3.396 0.385 -6.176 1 97.5 167 SER B CA 1
ATOM 3535 C C . SER B 1 167 ? 3.102 -1.021 -5.66 1 97.5 167 SER B C 1
ATOM 3537 O O . SER B 1 167 ? 2.018 -1.558 -5.891 1 97.5 167 SER B O 1
ATOM 3539 N N . ASN B 1 168 ? 4.012 -1.59 -4.969 1 96.69 168 ASN B N 1
ATOM 3540 C CA . ASN B 1 168 ? 3.807 -2.932 -4.438 1 96.69 168 ASN B CA 1
ATOM 3541 C C . ASN B 1 168 ? 2.908 -2.914 -3.201 1 96.69 168 ASN B C 1
ATOM 3543 O O . ASN B 1 168 ? 2.229 -3.898 -2.908 1 96.69 168 ASN B O 1
ATOM 3547 N N . ALA B 1 169 ? 2.932 -1.804 -2.479 1 97.38 169 ALA B N 1
ATOM 3548 C CA . ALA B 1 169 ? 1.958 -1.653 -1.399 1 97.38 169 ALA B CA 1
ATOM 3549 C C . ALA B 1 169 ? 0.534 -1.613 -1.948 1 97.38 169 ALA B C 1
ATOM 3551 O O . ALA B 1 169 ? -0.391 -2.145 -1.33 1 97.38 169 ALA B O 1
ATOM 3552 N N . ALA B 1 170 ? 0.394 -0.944 -3.035 1 98.31 170 ALA B N 1
ATOM 3553 C CA . ALA B 1 170 ? -0.905 -0.945 -3.703 1 98.31 170 ALA B CA 1
ATOM 3554 C C . ALA B 1 170 ? -1.346 -2.365 -4.043 1 98.31 170 ALA B C 1
ATOM 3556 O O . ALA B 1 170 ? -2.521 -2.709 -3.896 1 98.31 170 ALA B O 1
ATOM 3557 N N . ASN B 1 171 ? -0.448 -3.195 -4.453 1 98.25 171 ASN B N 1
ATOM 3558 C CA . ASN B 1 171 ? -0.739 -4.594 -4.738 1 98.25 171 ASN B CA 1
ATOM 3559 C C . ASN B 1 171 ? -1.22 -5.332 -3.494 1 98.25 171 ASN B C 1
ATOM 3561 O O . ASN B 1 171 ? -2.146 -6.141 -3.564 1 98.25 171 ASN B O 1
ATOM 3565 N N . LEU B 1 172 ? -0.554 -5.082 -2.383 1 97.25 172 LEU B N 1
ATOM 3566 C CA . LEU B 1 172 ? -0.977 -5.711 -1.137 1 97.25 172 LEU B CA 1
ATOM 3567 C C . LEU B 1 172 ? -2.408 -5.316 -0.789 1 97.25 172 LEU B C 1
ATOM 3569 O O . LEU B 1 172 ? -3.197 -6.156 -0.35 1 97.25 172 LEU B O 1
ATOM 3573 N N . ALA B 1 173 ? -2.695 -4.062 -0.988 1 96.06 173 ALA B N 1
ATOM 3574 C CA . ALA B 1 173 ? -4.047 -3.59 -0.695 1 96.06 173 ALA B CA 1
ATOM 3575 C C . ALA B 1 173 ? -5.07 -4.258 -1.605 1 96.06 173 ALA B C 1
ATOM 3577 O O . ALA B 1 173 ? -6.203 -4.516 -1.19 1 96.06 173 ALA B O 1
ATOM 3578 N N . LEU B 1 174 ? -4.688 -4.5 -2.795 1 95.94 174 LEU B N 1
ATOM 3579 C CA . LEU B 1 174 ? -5.57 -5.203 -3.719 1 95.94 174 LEU B CA 1
ATOM 3580 C C . LEU B 1 174 ? -5.918 -6.59 -3.189 1 95.94 174 LEU B C 1
ATOM 3582 O O . LEU B 1 174 ? -7.086 -6.98 -3.176 1 95.94 174 LEU B O 1
ATOM 3586 N N . VAL B 1 175 ? -4.934 -7.309 -2.746 1 97.12 175 VAL B N 1
ATOM 3587 C CA . VAL B 1 175 ? -5.133 -8.648 -2.199 1 97.12 175 VAL B CA 1
ATOM 3588 C C . VAL B 1 175 ? -6.078 -8.578 -1 1 97.12 175 VAL B C 1
ATOM 3590 O O . VAL B 1 175 ? -7.051 -9.328 -0.927 1 97.12 175 VAL B O 1
ATOM 3593 N N . ARG B 1 176 ? -5.832 -7.629 -0.117 1 93.88 176 ARG B N 1
ATOM 3594 C CA . ARG B 1 176 ? -6.637 -7.496 1.095 1 93.88 176 ARG B CA 1
ATOM 3595 C C . ARG B 1 176 ? -8.07 -7.094 0.761 1 93.88 176 ARG B C 1
ATOM 3597 O O . ARG B 1 176 ? -9.008 -7.465 1.475 1 93.88 176 ARG B O 1
ATOM 3604 N N . SER B 1 177 ? -8.227 -6.395 -0.28 1 93.25 177 SER B N 1
ATOM 3605 C CA . SER B 1 177 ? -9.547 -5.883 -0.636 1 93.25 177 SER B CA 1
ATOM 3606 C C . SER B 1 177 ? -10.367 -6.938 -1.366 1 93.25 177 SER B C 1
ATOM 3608 O O . SER B 1 177 ? -11.594 -6.961 -1.25 1 93.25 177 SER B O 1
ATOM 3610 N N . LEU B 1 178 ? -9.695 -7.82 -2.021 1 95 178 LEU B N 1
ATOM 3611 C CA . LEU B 1 178 ? -10.438 -8.688 -2.932 1 95 178 LEU B CA 1
ATOM 3612 C C . LEU B 1 178 ? -10.672 -10.055 -2.301 1 95 178 LEU B C 1
ATOM 3614 O O . LEU B 1 178 ? -11.492 -10.836 -2.791 1 95 178 LEU B O 1
ATOM 3618 N N . HIS B 1 179 ? -9.969 -10.43 -1.246 1 94.94 179 HIS B N 1
ATOM 3619 C CA . HIS B 1 179 ? -9.93 -11.812 -0.767 1 94.94 179 HIS B CA 1
ATOM 3620 C C . HIS B 1 179 ? -11.312 -12.273 -0.321 1 94.94 179 HIS B C 1
ATOM 3622 O O . HIS B 1 179 ? -11.656 -13.445 -0.462 1 94.94 179 HIS B O 1
ATOM 3628 N N . VAL B 1 180 ? -12.18 -11.352 0.181 1 89.31 180 VAL B N 1
ATOM 3629 C CA . VAL B 1 180 ? -13.508 -11.758 0.637 1 89.31 180 VAL B CA 1
ATOM 3630 C C . VAL B 1 180 ? -14.359 -12.156 -0.561 1 89.31 180 VAL B C 1
ATOM 3632 O O . VAL B 1 180 ? -14.93 -13.25 -0.585 1 89.31 180 VAL B O 1
ATOM 3635 N N . LYS B 1 181 ? -14.398 -11.289 -1.52 1 91.88 181 LYS B N 1
ATOM 3636 C CA . LYS B 1 181 ? -15.156 -11.594 -2.73 1 91.88 181 LYS B CA 1
ATOM 3637 C C . LYS B 1 181 ? -14.562 -12.797 -3.457 1 91.88 181 LYS B C 1
ATOM 3639 O O . LYS B 1 181 ? -15.297 -13.586 -4.059 1 91.88 181 LYS B O 1
ATOM 3644 N N . ALA B 1 182 ? -13.258 -12.883 -3.375 1 95.81 182 ALA B N 1
ATOM 3645 C CA . ALA B 1 182 ? -12.602 -14.055 -3.959 1 95.81 182 ALA B CA 1
ATOM 3646 C C . ALA B 1 182 ? -13.125 -15.344 -3.328 1 95.81 182 ALA B C 1
ATOM 3648 O O . ALA B 1 182 ? -13.523 -16.266 -4.035 1 95.81 182 ALA B O 1
ATOM 3649 N N . ASN B 1 183 ? -13.172 -15.32 -2.104 1 95.31 183 ASN B N 1
ATOM 3650 C CA . ASN B 1 183 ? -13.641 -16.5 -1.382 1 95.31 183 ASN B CA 1
ATOM 3651 C C . ASN B 1 183 ? -15.062 -16.891 -1.79 1 95.31 183 ASN B C 1
ATOM 3653 O O . ASN B 1 183 ? -15.367 -18.062 -1.97 1 95.31 183 ASN B O 1
ATOM 3657 N N . GLU B 1 184 ? -15.891 -15.898 -1.951 1 94.19 184 GLU B N 1
ATOM 3658 C CA . GLU B 1 184 ? -17.281 -16.125 -2.348 1 94.19 184 GLU B CA 1
ATOM 3659 C C . GLU B 1 184 ? -17.359 -16.734 -3.748 1 94.19 184 GLU B C 1
ATOM 3661 O O . GLU B 1 184 ? -18.297 -17.469 -4.059 1 94.19 184 GLU B O 1
ATOM 3666 N N . ALA B 1 185 ? -16.391 -16.484 -4.551 1 95.88 185 ALA B N 1
ATOM 3667 C CA . ALA B 1 185 ? -16.375 -16.938 -5.938 1 95.88 185 ALA B CA 1
ATOM 3668 C C . ALA B 1 185 ? -15.562 -18.219 -6.102 1 95.88 185 ALA B C 1
ATOM 3670 O O . ALA B 1 185 ? -15.312 -18.656 -7.223 1 95.88 185 ALA B O 1
ATOM 3671 N N . GLY B 1 186 ? -15.07 -18.766 -4.977 1 97.75 186 GLY B N 1
ATOM 3672 C CA . GLY B 1 186 ? -14.227 -19.953 -5.066 1 97.75 186 GLY B CA 1
ATOM 3673 C C . GLY B 1 186 ? -12.805 -19.641 -5.508 1 97.75 186 GLY B C 1
ATOM 3674 O O . GLY B 1 186 ? -12.086 -20.531 -5.969 1 97.75 186 GLY B O 1
ATOM 3675 N N . ILE B 1 187 ? -12.492 -18.438 -5.43 1 98.31 187 ILE B N 1
ATOM 3676 C CA . ILE B 1 187 ? -11.156 -17.953 -5.773 1 98.31 187 ILE B CA 1
ATOM 3677 C C . ILE B 1 187 ? -10.344 -17.719 -4.5 1 98.31 187 ILE B C 1
ATOM 3679 O O . ILE B 1 187 ? -10.914 -17.391 -3.455 1 98.31 187 ILE B O 1
ATOM 3683 N N . ARG B 1 188 ? -9.039 -18.062 -4.512 1 98.62 188 ARG B N 1
ATOM 3684 C CA . ARG B 1 188 ? -8.078 -17.672 -3.484 1 98.62 188 ARG B CA 1
ATOM 3685 C C . ARG B 1 188 ? -7.055 -16.672 -4.035 1 98.62 188 ARG B C 1
ATOM 3687 O O . ARG B 1 188 ? -6.574 -16.844 -5.16 1 98.62 188 ARG B O 1
ATOM 3694 N N . ILE B 1 189 ? -6.824 -15.633 -3.293 1 98.56 189 ILE B N 1
ATOM 3695 C CA . ILE B 1 189 ? -5.852 -14.617 -3.691 1 98.56 189 ILE B CA 1
ATOM 3696 C C . ILE B 1 189 ? -4.914 -14.32 -2.525 1 98.56 189 ILE B C 1
ATOM 3698 O O . ILE B 1 189 ? -5.363 -14.062 -1.408 1 98.56 189 ILE B O 1
ATOM 3702 N N . ASN B 1 190 ? -3.621 -14.461 -2.738 1 98.56 190 ASN B N 1
ATOM 3703 C CA . ASN B 1 190 ? -2.59 -14.25 -1.727 1 98.56 190 ASN B CA 1
ATOM 3704 C C . ASN B 1 190 ? -1.411 -13.453 -2.283 1 98.56 190 ASN B C 1
ATOM 3706 O O . ASN B 1 190 ? -1.278 -13.305 -3.498 1 98.56 190 ASN B O 1
ATOM 3710 N N . ALA B 1 191 ? -0.647 -12.906 -1.372 1 98.38 191 ALA B N 1
ATOM 3711 C CA . ALA B 1 191 ? 0.542 -12.164 -1.777 1 98.38 191 ALA B CA 1
ATOM 3712 C C . ALA B 1 191 ? 1.814 -12.875 -1.325 1 98.38 191 ALA B C 1
ATOM 3714 O O . ALA B 1 191 ? 1.848 -13.477 -0.25 1 98.38 191 ALA B O 1
ATOM 3715 N N . LEU B 1 192 ? 2.824 -12.812 -2.15 1 97.69 192 LEU B N 1
ATOM 3716 C CA . LEU B 1 192 ? 4.16 -13.305 -1.84 1 97.69 192 LEU B CA 1
ATOM 3717 C C . LEU B 1 192 ? 5.18 -12.172 -1.875 1 97.69 192 LEU B C 1
ATOM 3719 O O . LEU B 1 192 ? 5.238 -11.414 -2.848 1 97.69 192 LEU B O 1
ATOM 3723 N N . CYS B 1 193 ? 5.859 -11.969 -0.787 1 93.75 193 CYS B N 1
ATOM 3724 C CA . CYS B 1 193 ? 6.973 -11.031 -0.688 1 93.75 193 CYS B CA 1
ATOM 3725 C C . CYS B 1 193 ? 8.305 -11.766 -0.687 1 93.75 193 CYS B C 1
ATOM 3727 O O . CYS B 1 193 ? 8.812 -12.148 0.372 1 93.75 193 CYS B O 1
ATOM 3729 N N . PRO B 1 194 ? 8.93 -11.82 -1.805 1 90.94 194 PRO B N 1
ATOM 3730 C CA . PRO B 1 194 ? 10.148 -12.625 -1.917 1 90.94 194 PRO B CA 1
ATOM 3731 C C . PRO B 1 194 ? 11.406 -11.844 -1.552 1 90.94 194 PRO B C 1
ATOM 3733 O O . PRO B 1 194 ? 11.453 -10.625 -1.716 1 90.94 194 PRO B O 1
ATOM 3736 N N . ALA B 1 195 ? 12.312 -12.516 -0.981 1 78.06 195 ALA B N 1
ATOM 3737 C CA . ALA B 1 195 ? 13.688 -12.047 -0.871 1 78.06 195 ALA B CA 1
ATOM 3738 C C . ALA B 1 195 ? 14.625 -12.914 -1.703 1 78.06 195 ALA B C 1
ATOM 3740 O O . ALA B 1 195 ? 14.906 -14.062 -1.347 1 78.06 195 ALA B O 1
ATOM 3741 N N . CYS B 1 196 ? 14.867 -12.492 -2.859 1 66.19 196 CYS B N 1
ATOM 3742 C CA . CYS B 1 196 ? 15.734 -13.234 -3.77 1 66.19 196 CYS B CA 1
ATOM 3743 C C . CYS B 1 196 ? 16.75 -12.305 -4.43 1 66.19 196 CYS B C 1
ATOM 3745 O O . CYS B 1 196 ? 16.484 -11.117 -4.594 1 66.19 196 CYS B O 1
ATOM 3747 N N . TYR B 1 197 ? 17.906 -12.656 -4.422 1 57.22 197 TYR B N 1
ATOM 3748 C CA . TYR B 1 197 ? 18.953 -11.898 -5.102 1 57.22 197 TYR B CA 1
ATOM 3749 C C . TYR B 1 197 ? 18.734 -11.914 -6.609 1 57.22 197 TYR B C 1
ATOM 3751 O O . TYR B 1 197 ? 18.797 -12.977 -7.238 1 57.22 197 TYR B O 1
ATOM 3759 N N . SER B 1 198 ? 17.734 -11.312 -6.953 1 52.06 198 SER B N 1
ATOM 3760 C CA . SER B 1 198 ? 17.609 -11.227 -8.406 1 52.06 198 SER B CA 1
ATOM 3761 C C . SER B 1 198 ? 18.422 -10.062 -8.961 1 52.06 198 SER B C 1
ATOM 3763 O O . SER B 1 198 ? 19.078 -9.344 -8.219 1 52.06 198 SER B O 1
ATOM 3765 N N . ARG B 1 199 ? 18.562 -9.961 -10.281 1 47.09 199 ARG B N 1
ATOM 3766 C CA . ARG B 1 199 ? 19.156 -8.805 -10.945 1 47.09 199 ARG B CA 1
ATOM 3767 C C . ARG B 1 199 ? 18.812 -7.516 -10.211 1 47.09 199 ARG B C 1
ATOM 3769 O O . ARG B 1 199 ? 19.625 -6.598 -10.141 1 47.09 199 ARG B O 1
ATOM 3776 N N . LEU B 1 200 ? 17.672 -7.523 -9.648 1 45.56 200 LEU B N 1
ATOM 3777 C CA . LEU B 1 200 ? 17.125 -6.301 -9.07 1 45.56 200 LEU B CA 1
ATOM 3778 C C . LEU B 1 200 ? 17.844 -5.945 -7.77 1 45.56 200 LEU B C 1
ATOM 3780 O O . LEU B 1 200 ? 17.984 -4.766 -7.438 1 45.56 200 LEU B O 1
ATOM 3784 N N . SER B 1 201 ? 18.328 -7.027 -6.98 1 49.44 201 SER B N 1
ATOM 3785 C CA . SER B 1 201 ? 18.844 -6.785 -5.641 1 49.44 201 SER B CA 1
ATOM 3786 C C . SER B 1 201 ? 20.359 -6.555 -5.672 1 49.44 201 SER B C 1
ATOM 3788 O O . SER B 1 201 ? 20.969 -6.301 -4.633 1 49.44 201 SER B O 1
ATOM 3790 N N . LYS B 1 202 ? 21.031 -6.703 -6.805 1 45.62 202 LYS B N 1
ATOM 3791 C CA . LYS B 1 202 ? 22.484 -6.629 -6.84 1 45.62 202 LYS B CA 1
ATOM 3792 C C . LYS B 1 202 ? 22.984 -5.332 -6.207 1 45.62 202 LYS B C 1
ATOM 3794 O O . LYS B 1 202 ? 24.172 -5.211 -5.875 1 45.62 202 LYS B O 1
ATOM 3799 N N . ARG B 1 203 ? 22.125 -4.414 -6.367 1 46.06 203 ARG B N 1
ATOM 3800 C CA . ARG B 1 203 ? 22.672 -3.184 -5.793 1 46.06 203 ARG B CA 1
ATOM 3801 C C . ARG B 1 203 ? 22.906 -3.338 -4.297 1 46.06 203 ARG B C 1
ATOM 3803 O O . ARG B 1 203 ? 23.609 -2.525 -3.693 1 46.06 203 ARG B O 1
ATOM 3810 N N . TRP B 1 204 ? 22.172 -4.18 -3.715 1 45.06 204 TRP B N 1
ATOM 3811 C CA . TRP B 1 204 ? 22.453 -4.398 -2.299 1 45.06 204 TRP B CA 1
ATOM 3812 C C . TRP B 1 204 ? 23.578 -5.414 -2.117 1 45.06 204 TRP B C 1
ATOM 3814 O O . TRP B 1 204 ? 23.547 -6.496 -2.711 1 45.06 204 TRP B O 1
ATOM 3824 N N . VAL B 1 205 ? 24.812 -4.879 -2.246 1 41.25 205 VAL B N 1
ATOM 3825 C CA . VAL B 1 205 ? 26.062 -5.602 -2.074 1 41.25 205 VAL B CA 1
ATOM 3826 C C . VAL B 1 205 ? 25.875 -6.742 -1.08 1 41.25 205 VAL B C 1
ATOM 3828 O O . VAL B 1 205 ? 25.75 -6.512 0.126 1 41.25 205 VAL B O 1
ATOM 3831 N N . LEU B 1 206 ? 25.109 -7.672 -1.329 1 47.56 206 LEU B N 1
ATOM 3832 C CA . LEU B 1 206 ? 25.203 -8.719 -0.32 1 47.56 206 LEU B CA 1
ATOM 3833 C C . LEU B 1 206 ? 26.516 -9.477 -0.441 1 47.56 206 LEU B C 1
ATOM 3835 O O . LEU B 1 206 ? 27 -9.727 -1.55 1 47.56 206 LEU B O 1
ATOM 3839 N N . PRO B 1 207 ? 27.188 -9.453 0.607 1 46.31 207 PRO B N 1
ATOM 3840 C CA . PRO B 1 207 ? 28.422 -10.258 0.646 1 46.31 207 PRO B CA 1
ATOM 3841 C C . PRO B 1 207 ? 28.25 -11.625 -0.001 1 46.31 207 PRO B C 1
ATOM 3843 O O . PRO B 1 207 ? 27.125 -12.023 -0.331 1 46.31 207 PRO B O 1
ATOM 3846 N N . GLU B 1 208 ? 29.234 -12.406 -0.061 1 47.56 208 GLU B N 1
ATOM 3847 C CA . GLU B 1 208 ? 29.438 -13.789 -0.473 1 47.56 208 GLU B CA 1
ATOM 3848 C C . GLU B 1 208 ? 28.219 -14.641 -0.177 1 47.56 208 GLU B C 1
ATOM 3850 O O . GLU B 1 208 ? 27.953 -15.617 -0.877 1 47.56 208 GLU B O 1
ATOM 3855 N N . GLN B 1 209 ? 27.422 -14.289 0.737 1 48.09 209 GLN B N 1
ATOM 3856 C CA . GLN B 1 209 ? 26.359 -15.172 1.218 1 48.09 209 GLN B CA 1
ATOM 3857 C C . GLN B 1 209 ? 25.094 -15 0.389 1 48.09 209 GLN B C 1
ATOM 3859 O O . GLN B 1 209 ? 24.078 -15.648 0.661 1 48.09 209 GLN B O 1
ATOM 3864 N N . ALA B 1 210 ? 25.094 -14.25 -0.68 1 54.84 210 ALA B N 1
ATOM 3865 C CA . ALA B 1 210 ? 24.062 -14.125 -1.713 1 54.84 210 ALA B CA 1
ATOM 3866 C C . ALA B 1 210 ? 23.688 -15.492 -2.279 1 54.84 210 ALA B C 1
ATOM 3868 O O . ALA B 1 210 ? 22.625 -15.648 -2.893 1 54.84 210 ALA B O 1
ATOM 3869 N N . ASP B 1 211 ? 24.516 -16.438 -1.921 1 57.84 211 ASP B N 1
ATOM 3870 C CA . ASP B 1 211 ? 24.312 -17.75 -2.494 1 57.84 211 ASP B CA 1
ATOM 3871 C C . ASP B 1 211 ? 23.047 -18.422 -1.935 1 57.84 211 ASP B C 1
ATOM 3873 O O . ASP B 1 211 ? 22.484 -19.312 -2.562 1 57.84 211 ASP B O 1
ATOM 3877 N N . GLU B 1 212 ? 22.547 -17.766 -0.891 1 62.44 212 GLU B N 1
ATOM 3878 C CA . GLU B 1 212 ? 21.422 -18.469 -0.277 1 62.44 212 GLU B CA 1
ATOM 3879 C C . GLU B 1 212 ? 20.094 -17.812 -0.63 1 62.44 212 GLU B C 1
ATOM 3881 O O . GLU B 1 212 ? 19.031 -18.328 -0.304 1 62.44 212 GLU B O 1
ATOM 3886 N N . MET B 1 213 ? 20.125 -16.812 -1.454 1 74.12 213 MET B N 1
ATOM 3887 C CA . MET B 1 213 ? 18.891 -16.156 -1.848 1 74.12 213 MET B CA 1
ATOM 3888 C C . MET B 1 213 ? 18.531 -16.484 -3.297 1 74.12 213 MET B C 1
ATOM 3890 O O . MET B 1 213 ? 18.422 -15.57 -4.129 1 74.12 213 MET B O 1
ATOM 3894 N N . THR B 1 214 ? 18.406 -17.828 -3.475 1 83.62 214 THR B N 1
ATOM 3895 C CA . THR B 1 214 ? 18.094 -18.344 -4.805 1 83.62 214 THR B CA 1
ATOM 3896 C C . THR B 1 214 ? 16.594 -18.562 -4.969 1 83.62 214 THR B C 1
ATOM 3898 O O . THR B 1 214 ? 15.867 -18.656 -3.98 1 83.62 214 THR B O 1
ATOM 3901 N N . PRO B 1 215 ? 16.156 -18.625 -6.191 1 89.38 215 PRO B N 1
ATOM 3902 C CA . PRO B 1 215 ? 14.727 -18.797 -6.461 1 89.38 215 PRO B CA 1
ATOM 3903 C C . PRO B 1 215 ? 14.148 -20.031 -5.777 1 89.38 215 PRO B C 1
ATOM 3905 O O . PRO B 1 215 ? 12.969 -20.047 -5.418 1 89.38 215 PRO B O 1
ATOM 3908 N N . ASP B 1 216 ? 15 -21.062 -5.527 1 90.31 216 ASP B N 1
ATOM 3909 C CA . ASP B 1 216 ? 14.523 -22.297 -4.934 1 90.31 216 ASP B CA 1
ATOM 3910 C C . ASP B 1 216 ? 14 -22.062 -3.52 1 90.31 216 ASP B C 1
ATOM 3912 O O . ASP B 1 216 ? 13.242 -22.891 -2.99 1 90.31 216 ASP B O 1
ATOM 3916 N N . THR B 1 217 ? 14.383 -20.953 -2.904 1 89.81 217 THR B N 1
ATOM 3917 C CA . THR B 1 217 ? 13.93 -20.641 -1.552 1 89.81 217 THR B CA 1
ATOM 3918 C C . THR B 1 217 ? 12.578 -19.922 -1.585 1 89.81 217 THR B C 1
ATOM 3920 O O . THR B 1 217 ? 11.922 -19.797 -0.553 1 89.81 217 THR B O 1
ATOM 3923 N N . VAL B 1 218 ? 12.102 -19.516 -2.717 1 94 218 VAL B N 1
ATOM 3924 C CA . VAL B 1 218 ? 10.852 -18.781 -2.852 1 94 218 VAL B CA 1
ATOM 3925 C C . VAL B 1 218 ? 9.797 -19.656 -3.518 1 94 218 VAL B C 1
ATOM 3927 O O . VAL B 1 218 ? 8.617 -19.578 -3.178 1 94 218 VAL B O 1
ATOM 3930 N N . VAL B 1 219 ? 10.211 -20.562 -4.375 1 96.62 219 VAL B N 1
ATOM 3931 C CA . VAL B 1 219 ? 9.352 -21.359 -5.246 1 96.62 219 VAL B CA 1
ATOM 3932 C C . VAL B 1 219 ? 8.391 -22.188 -4.398 1 96.62 219 VAL B C 1
ATOM 3934 O O . VAL B 1 219 ? 7.203 -22.281 -4.711 1 96.62 219 VAL B O 1
ATOM 3937 N N . PRO B 1 220 ? 8.852 -22.766 -3.266 1 96.75 220 PRO B N 1
ATOM 3938 C CA . PRO B 1 220 ? 7.918 -23.578 -2.477 1 96.75 220 PRO B CA 1
ATOM 3939 C C . PRO B 1 220 ? 6.711 -22.781 -1.988 1 96.75 220 PRO B C 1
ATOM 3941 O O . PRO B 1 220 ? 5.59 -23.297 -1.972 1 96.75 220 PRO B O 1
ATOM 3944 N N . ALA B 1 221 ? 6.922 -21.578 -1.601 1 97.06 221 ALA B N 1
ATOM 3945 C CA . ALA B 1 221 ? 5.816 -20.734 -1.149 1 97.06 221 ALA B CA 1
ATOM 3946 C C . ALA B 1 221 ? 4.844 -20.453 -2.291 1 97.06 221 ALA B C 1
ATOM 3948 O O . ALA B 1 221 ? 3.625 -20.531 -2.111 1 97.06 221 ALA B O 1
ATOM 3949 N N . MET B 1 222 ? 5.406 -20.156 -3.424 1 98.25 222 MET B N 1
ATOM 3950 C CA . MET B 1 222 ? 4.562 -19.891 -4.59 1 98.25 222 MET B CA 1
ATOM 3951 C C . MET B 1 222 ? 3.715 -21.125 -4.922 1 98.25 222 MET B C 1
ATOM 3953 O O . MET B 1 222 ? 2.506 -21 -5.129 1 98.25 222 MET B O 1
ATOM 3957 N N . LEU B 1 223 ? 4.281 -22.297 -4.953 1 98.69 223 LEU B N 1
ATOM 3958 C CA . LEU B 1 223 ? 3.557 -23.516 -5.273 1 98.69 223 LEU B CA 1
ATOM 3959 C C . LEU B 1 223 ? 2.445 -23.766 -4.262 1 98.69 223 LEU B C 1
ATOM 3961 O O . LEU B 1 223 ? 1.345 -24.188 -4.633 1 98.69 223 LEU B O 1
ATOM 3965 N N . TRP B 1 224 ? 2.705 -23.5 -3.004 1 98.44 224 TRP B N 1
ATOM 3966 C CA . TRP B 1 224 ? 1.685 -23.656 -1.972 1 98.44 224 TRP B CA 1
ATOM 3967 C C . TRP B 1 224 ? 0.519 -22.703 -2.203 1 98.44 224 TRP B C 1
ATOM 3969 O O . TRP B 1 224 ? -0.645 -23.109 -2.15 1 98.44 224 TRP B O 1
ATOM 3979 N N . LEU B 1 225 ? 0.831 -21.469 -2.527 1 98.44 225 LEU B N 1
ATOM 3980 C CA . LEU B 1 225 ? -0.194 -20.453 -2.703 1 98.44 225 LEU B CA 1
ATOM 3981 C C . LEU B 1 225 ? -1.045 -20.734 -3.936 1 98.44 225 LEU B C 1
ATOM 3983 O O . LEU B 1 225 ? -2.18 -20.266 -4.035 1 98.44 225 LEU B O 1
ATOM 3987 N N . MET B 1 226 ? -0.537 -21.516 -4.855 1 98.56 226 MET B N 1
ATOM 3988 C CA . MET B 1 226 ? -1.259 -21.828 -6.086 1 98.56 226 MET B CA 1
ATOM 3989 C C . MET B 1 226 ? -2.006 -23.141 -5.965 1 98.56 226 MET B C 1
ATOM 3991 O O . MET B 1 226 ? -2.732 -23.547 -6.879 1 98.56 226 MET B O 1
ATOM 3995 N N . SER B 1 227 ? -1.891 -23.828 -4.852 1 98.5 227 SER B N 1
ATOM 3996 C CA . SER B 1 227 ? -2.445 -25.172 -4.691 1 98.5 227 SER B CA 1
ATOM 3997 C C . SER B 1 227 ? -3.943 -25.109 -4.418 1 98.5 227 SER B C 1
ATOM 3999 O O . SER B 1 227 ? -4.492 -24.047 -4.133 1 98.5 227 SER B O 1
ATOM 4001 N N . ARG B 1 228 ? -4.605 -26.219 -4.523 1 96.88 228 ARG B N 1
ATOM 4002 C CA . ARG B 1 228 ? -6.047 -26.344 -4.324 1 96.88 228 ARG B CA 1
ATOM 4003 C C . ARG B 1 228 ? -6.441 -25.938 -2.91 1 96.88 228 ARG B C 1
ATOM 4005 O O . ARG B 1 228 ? -7.52 -25.375 -2.693 1 96.88 228 ARG B O 1
ATOM 4012 N N . ARG B 1 229 ? -5.586 -26.156 -1.981 1 96 229 ARG B N 1
ATOM 4013 C CA . ARG B 1 229 ? -5.902 -25.891 -0.582 1 96 229 ARG B CA 1
ATOM 4014 C C . ARG B 1 229 ? -5.223 -24.609 -0.096 1 96 229 ARG B C 1
ATOM 4016 O O . ARG B 1 229 ? -4.977 -24.453 1.102 1 96 229 ARG B O 1
ATOM 4023 N N . ALA B 1 230 ? -4.883 -23.766 -1.025 1 97.56 230 ALA B N 1
ATOM 4024 C CA . ALA B 1 230 ? -4.199 -22.516 -0.706 1 97.56 230 ALA B CA 1
ATOM 4025 C C . ALA B 1 230 ? -5.008 -21.688 0.291 1 97.56 230 ALA B C 1
ATOM 4027 O O . ALA B 1 230 ? -6.238 -21.734 0.293 1 97.56 230 ALA B O 1
ATOM 4028 N N . PRO B 1 231 ? -4.324 -20.984 1.195 1 96.81 231 PRO B N 1
ATOM 4029 C CA . PRO B 1 231 ? -5.031 -19.984 2.01 1 96.81 231 PRO B CA 1
ATOM 4030 C C . PRO B 1 231 ? -5.621 -18.844 1.177 1 96.81 231 PRO B C 1
ATOM 4032 O O . PRO B 1 231 ? -5.516 -18.859 -0.052 1 96.81 231 PRO B O 1
ATOM 4035 N N . ASN B 1 232 ? -6.285 -17.938 1.816 1 96.94 232 ASN B N 1
ATOM 4036 C CA . ASN B 1 232 ? -6.879 -16.781 1.141 1 96.94 232 ASN B CA 1
ATOM 4037 C C . ASN B 1 232 ? -6.617 -15.484 1.902 1 96.94 232 ASN B C 1
ATOM 4039 O O . ASN B 1 232 ? -6.836 -15.414 3.113 1 96.94 232 ASN B O 1
ATOM 4043 N N . GLY B 1 233 ? -6.109 -14.492 1.196 1 96.19 233 GLY B N 1
ATOM 4044 C CA . GLY B 1 233 ? -5.918 -13.172 1.772 1 96.19 233 GLY B CA 1
ATOM 4045 C C . GLY B 1 233 ? -4.645 -13.055 2.586 1 96.19 233 GLY B C 1
ATOM 4046 O O . GLY B 1 233 ? -4.492 -12.125 3.379 1 96.19 233 GLY B O 1
ATOM 4047 N N . GLU B 1 234 ? -3.693 -13.977 2.428 1 95.25 234 GLU B N 1
ATOM 4048 C CA . GLU B 1 234 ? -2.492 -14.008 3.256 1 95.25 234 GLU B CA 1
ATOM 4049 C C . GLU B 1 234 ? -1.309 -13.367 2.539 1 95.25 234 GLU B C 1
ATOM 4051 O O . GLU B 1 234 ? -1.271 -13.32 1.308 1 95.25 234 GLU B O 1
ATOM 4056 N N . VAL B 1 235 ? -0.435 -12.836 3.334 1 95.56 235 VAL B N 1
ATOM 4057 C CA . VAL B 1 235 ? 0.831 -12.297 2.854 1 95.56 235 VAL B CA 1
ATOM 4058 C C . VAL B 1 235 ? 1.993 -13.086 3.449 1 95.56 235 VAL B C 1
ATOM 4060 O O . VAL B 1 235 ? 2.197 -13.086 4.664 1 95.56 235 VAL B O 1
ATOM 4063 N N . ILE B 1 236 ? 2.76 -13.758 2.617 1 95.56 236 ILE B N 1
ATOM 4064 C CA . ILE B 1 236 ? 3.881 -14.555 3.1 1 95.56 236 ILE B CA 1
ATOM 4065 C C . ILE B 1 236 ? 5.195 -13.953 2.609 1 95.56 236 ILE B C 1
ATOM 4067 O O . ILE B 1 236 ? 5.293 -13.508 1.462 1 95.56 236 ILE B O 1
ATOM 4071 N N . THR B 1 237 ? 6.129 -13.82 3.48 1 91.38 237 THR B N 1
ATOM 4072 C CA . THR B 1 237 ? 7.508 -13.5 3.127 1 91.38 237 THR B CA 1
ATOM 4073 C C . THR B 1 237 ? 8.336 -14.766 2.957 1 91.38 237 THR B C 1
ATOM 4075 O O . THR B 1 237 ? 8.172 -15.727 3.711 1 91.38 237 THR B O 1
ATOM 4078 N N . ALA B 1 238 ? 9.133 -14.805 1.91 1 90.69 238 ALA B N 1
ATOM 4079 C CA . ALA B 1 238 ? 9.93 -15.992 1.619 1 90.69 238 ALA B CA 1
ATOM 4080 C C . ALA B 1 238 ? 11.297 -15.609 1.069 1 90.69 238 ALA B C 1
ATOM 4082 O O . ALA B 1 238 ? 11.398 -14.797 0.149 1 90.69 238 ALA B O 1
ATOM 4083 N N . GLY B 1 239 ? 12.312 -16.172 1.613 1 83.31 239 GLY B N 1
ATOM 4084 C CA . GLY B 1 239 ? 13.672 -15.992 1.146 1 83.31 239 GLY B CA 1
ATOM 4085 C C . GLY B 1 239 ? 14.711 -16.609 2.066 1 83.31 239 GLY B C 1
ATOM 4086 O O . GLY B 1 239 ? 14.547 -16.609 3.289 1 83.31 239 GLY B O 1
ATOM 4087 N N . GLY B 1 240 ? 15.805 -17.125 1.501 1 79.69 240 GLY B N 1
ATOM 4088 C CA . GLY B 1 240 ? 16.891 -17.688 2.285 1 79.69 240 GLY B CA 1
ATOM 4089 C C . GLY B 1 240 ? 16.453 -18.844 3.156 1 79.69 240 GLY B C 1
ATOM 4090 O O . GLY B 1 240 ? 17.062 -19.109 4.195 1 79.69 240 GLY B O 1
ATOM 4091 N N . GLY B 1 241 ? 15.359 -19.422 2.795 1 83.38 241 GLY B N 1
ATOM 4092 C CA . GLY B 1 241 ? 14.859 -20.562 3.547 1 83.38 241 GLY B CA 1
ATOM 4093 C C . GLY B 1 241 ? 13.961 -20.172 4.703 1 83.38 241 GLY B C 1
ATOM 4094 O O . GLY B 1 241 ? 13.477 -21.031 5.445 1 83.38 241 GLY B O 1
ATOM 4095 N N . HIS B 1 242 ? 13.734 -18.922 4.812 1 87.12 242 HIS B N 1
ATOM 4096 C CA . HIS B 1 242 ? 12.859 -18.406 5.863 1 87.12 242 HIS B CA 1
ATOM 4097 C C . HIS B 1 242 ? 11.492 -18.031 5.309 1 87.12 242 HIS B C 1
ATOM 4099 O O . HIS B 1 242 ? 11.398 -17.422 4.242 1 87.12 242 HIS B O 1
ATOM 4105 N N . TYR B 1 243 ? 10.43 -18.438 6.023 1 90.56 243 TYR B N 1
ATOM 4106 C CA . TYR B 1 243 ? 9.047 -18.172 5.637 1 90.56 243 TYR B CA 1
ATOM 4107 C C . TYR B 1 243 ? 8.258 -17.609 6.812 1 90.56 243 TYR B C 1
ATOM 4109 O O . TYR B 1 243 ? 8.289 -18.156 7.914 1 90.56 243 TYR B O 1
ATOM 4117 N N . ALA B 1 244 ? 7.594 -16.531 6.621 1 90.31 244 ALA B N 1
ATOM 4118 C CA . ALA B 1 244 ? 6.793 -15.914 7.684 1 90.31 244 ALA B CA 1
ATOM 4119 C C . ALA B 1 244 ? 5.559 -15.227 7.109 1 90.31 244 ALA B C 1
ATOM 4121 O O . ALA B 1 244 ? 5.52 -14.898 5.922 1 90.31 244 ALA B O 1
ATOM 4122 N N . LEU B 1 245 ? 4.555 -15.102 7.934 1 92.62 245 LEU B N 1
ATOM 4123 C CA . LEU B 1 245 ? 3.369 -14.344 7.551 1 92.62 245 LEU B CA 1
ATOM 4124 C C . LEU B 1 245 ? 3.443 -12.914 8.078 1 92.62 245 LEU B C 1
ATOM 4126 O O . LEU B 1 245 ? 3.895 -12.688 9.203 1 92.62 245 LEU B O 1
ATOM 4130 N N . ALA B 1 246 ? 3.131 -12.055 7.223 1 90.38 246 ALA B N 1
ATOM 4131 C CA . ALA B 1 246 ? 3.104 -10.641 7.594 1 90.38 246 ALA B CA 1
ATOM 4132 C C . ALA B 1 246 ? 1.694 -10.07 7.473 1 90.38 246 ALA B C 1
ATOM 4134 O O . ALA B 1 246 ? 0.875 -10.578 6.699 1 90.38 246 ALA B O 1
ATOM 4135 N N . GLY B 1 247 ? 1.352 -9.047 8.242 1 88.69 247 GLY B N 1
ATOM 4136 C CA . GLY B 1 247 ? 0.066 -8.375 8.195 1 88.69 247 GLY B CA 1
ATOM 4137 C C . GLY B 1 247 ? 0.023 -7.113 9.039 1 88.69 247 GLY B C 1
ATOM 4138 O O . GLY B 1 247 ? 0.969 -6.82 9.773 1 88.69 247 GLY B O 1
ATOM 4139 N N . VAL B 1 248 ? -1.042 -6.402 8.883 1 89 248 VAL B N 1
ATOM 4140 C CA . VAL B 1 248 ? -1.24 -5.18 9.656 1 89 248 VAL B CA 1
ATOM 4141 C C . VAL B 1 248 ? -1.786 -5.523 11.039 1 89 248 VAL B C 1
ATOM 4143 O O . VAL B 1 248 ? -2.691 -6.355 11.164 1 89 248 VAL B O 1
ATOM 4146 N N . GLN B 1 249 ? -1.198 -4.953 11.953 1 86.69 249 GLN B N 1
ATOM 4147 C CA . GLN B 1 249 ? -1.716 -5.051 13.32 1 86.69 249 GLN B CA 1
ATOM 4148 C C . GLN B 1 249 ? -1.924 -3.666 13.922 1 86.69 249 GLN B C 1
ATOM 4150 O O . GLN B 1 249 ? -1.268 -2.701 13.523 1 86.69 249 GLN B O 1
ATOM 4155 N N . GLU B 1 250 ? -2.871 -3.578 14.75 1 86.81 250 GLU B N 1
ATOM 4156 C CA . GLU B 1 250 ? -3.207 -2.342 15.453 1 86.81 250 GLU B CA 1
ATOM 4157 C C . GLU B 1 250 ? -3.15 -2.529 16.969 1 86.81 250 GLU B C 1
ATOM 4159 O O . GLU B 1 250 ? -3.578 -3.564 17.484 1 86.81 250 GLU B O 1
ATOM 4164 N N . GLY B 1 251 ? -2.559 -1.578 17.641 1 83.94 251 GLY B N 1
ATOM 4165 C CA . GLY B 1 251 ? -2.621 -1.609 19.094 1 83.94 251 GLY B CA 1
ATOM 4166 C C . GLY B 1 251 ? -4.031 -1.462 19.625 1 83.94 251 GLY B C 1
ATOM 4167 O O . GLY B 1 251 ? -4.941 -1.067 18.906 1 83.94 251 GLY B O 1
ATOM 4168 N N . VAL B 1 252 ? -4.188 -1.853 20.891 1 82.31 252 VAL B N 1
ATOM 4169 C CA . VAL B 1 252 ? -5.504 -1.754 21.516 1 82.31 252 VAL B CA 1
ATOM 4170 C C . VAL B 1 252 ? -5.973 -0.301 21.516 1 82.31 252 VAL B C 1
ATOM 4172 O O . VAL B 1 252 ? -7.168 -0.029 21.391 1 82.31 252 VAL B O 1
ATOM 4175 N N . GLY B 1 253 ? -5.039 0.604 21.531 1 86.19 253 GLY B N 1
ATOM 4176 C CA . GLY B 1 253 ? -5.348 2.025 21.469 1 86.19 253 GLY B CA 1
ATOM 4177 C C . GLY B 1 253 ? -5.91 2.57 22.766 1 86.19 253 GLY B C 1
ATOM 4178 O O . GLY B 1 253 ? -5.754 1.955 23.828 1 86.19 253 GLY B O 1
ATOM 4179 N N . LEU B 1 254 ? -6.379 3.877 22.672 1 86.62 254 LEU B N 1
ATOM 4180 C CA . LEU B 1 254 ? -6.957 4.605 23.797 1 86.62 254 LEU B CA 1
ATOM 4181 C C . LEU B 1 254 ? -8.266 5.27 23.391 1 86.62 254 LEU B C 1
ATOM 4183 O O . LEU B 1 254 ? -8.414 5.73 22.266 1 86.62 254 LEU B O 1
ATOM 4187 N N . ARG B 1 255 ? -9.125 5.258 24.312 1 87.31 255 ARG B N 1
ATOM 4188 C CA . ARG B 1 255 ? -10.352 6.039 24.156 1 87.31 255 ARG B CA 1
ATOM 4189 C C . ARG B 1 255 ? -10.305 7.305 25 1 87.31 255 ARG B C 1
ATOM 4191 O O . ARG B 1 255 ? -10.016 7.246 26.203 1 87.31 255 ARG B O 1
ATOM 4198 N N . LEU B 1 256 ? -10.578 8.367 24.344 1 89.19 256 LEU B N 1
ATOM 4199 C CA . LEU B 1 256 ? -10.57 9.641 25.062 1 89.19 256 LEU B CA 1
ATOM 4200 C C . LEU B 1 256 ? -11.969 10.258 25.094 1 89.19 256 LEU B C 1
ATOM 4202 O O . LEU B 1 256 ? -12.664 10.281 24.078 1 89.19 256 LEU B O 1
ATOM 4206 N N . GLU B 1 257 ? -12.383 10.711 26.297 1 88.44 257 GLU B N 1
ATOM 4207 C CA . GLU B 1 257 ? -13.617 11.477 26.422 1 88.44 257 GLU B CA 1
ATOM 4208 C C . GLU B 1 257 ? -13.5 12.828 25.719 1 88.44 257 GLU B C 1
ATOM 4210 O O . GLU B 1 257 ? -12.398 13.344 25.531 1 88.44 257 GLU B O 1
ATOM 4215 N N . PRO B 1 258 ? -14.586 13.352 25.344 1 87.94 258 PRO B N 1
ATOM 4216 C CA . PRO B 1 258 ? -14.562 14.602 24.578 1 87.94 258 PRO B CA 1
ATOM 4217 C C . PRO B 1 258 ? -13.703 15.68 25.234 1 87.94 258 PRO B C 1
ATOM 4219 O O . PRO B 1 258 ? -12.922 16.359 24.547 1 87.94 258 PRO B O 1
ATOM 4222 N N . ALA B 1 259 ? -13.719 15.781 26.531 1 91.06 259 ALA B N 1
ATOM 4223 C CA . ALA B 1 259 ? -12.984 16.812 27.25 1 91.06 259 ALA B CA 1
ATOM 4224 C C . ALA B 1 259 ? -11.477 16.562 27.188 1 91.06 259 ALA B C 1
ATOM 4226 O O . ALA B 1 259 ? -10.68 17.484 27.375 1 91.06 259 ALA B O 1
ATOM 4227 N N . GLU B 1 260 ? -11.141 15.297 26.859 1 93.19 260 GLU B N 1
ATOM 4228 C CA . GLU B 1 260 ? -9.734 14.914 26.859 1 93.19 260 GLU B CA 1
ATOM 4229 C C . GLU B 1 260 ? -9.172 14.867 25.438 1 93.19 260 GLU B C 1
ATOM 4231 O O . GLU B 1 260 ? -7.969 14.656 25.25 1 93.19 260 GLU B O 1
ATOM 4236 N N . ARG B 1 261 ? -9.984 15.078 24.469 1 92.44 261 ARG B N 1
ATOM 4237 C CA . ARG B 1 261 ? -9.555 14.969 23.078 1 92.44 261 ARG B CA 1
ATOM 4238 C C . ARG B 1 261 ? -8.781 16.203 22.641 1 92.44 261 ARG B C 1
ATOM 4240 O O . ARG B 1 261 ? -9.297 17.047 21.906 1 92.44 261 ARG B O 1
ATOM 4247 N N . ARG B 1 262 ? -7.57 16.25 23.156 1 95.38 262 ARG B N 1
ATOM 4248 C CA . ARG B 1 262 ? -6.625 17.328 22.859 1 95.38 262 ARG B CA 1
ATOM 4249 C C . ARG B 1 262 ? -5.293 16.766 22.375 1 95.38 262 ARG B C 1
ATOM 4251 O O . ARG B 1 262 ? -4.902 15.664 22.75 1 95.38 262 ARG B O 1
ATOM 4258 N N . PRO B 1 263 ? -4.625 17.547 21.484 1 96.88 263 PRO B N 1
ATOM 4259 C CA . PRO B 1 263 ? -3.328 17.047 21.031 1 96.88 263 PRO B CA 1
ATOM 4260 C C . PRO B 1 263 ? -2.338 16.844 22.172 1 96.88 263 PRO B C 1
ATOM 4262 O O . PRO B 1 263 ? -1.512 15.93 22.125 1 96.88 263 PRO B O 1
ATOM 4265 N N . GLU B 1 264 ? -2.457 17.672 23.25 1 97.06 264 GLU B N 1
ATOM 4266 C CA . GLU B 1 264 ? -1.573 17.531 24.406 1 97.06 264 GLU B CA 1
ATOM 4267 C C . GLU B 1 264 ? -1.794 16.203 25.125 1 97.06 264 GLU B C 1
ATOM 4269 O O . GLU B 1 264 ? -0.843 15.594 25.609 1 97.06 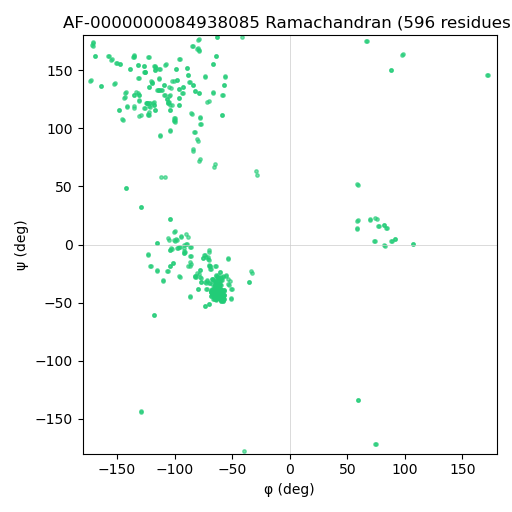264 GLU B O 1
ATOM 4274 N N . THR B 1 265 ? -3.02 15.828 25.172 1 96.06 265 THR B N 1
ATOM 4275 C CA . THR B 1 265 ? -3.336 14.547 25.781 1 96.06 265 THR B CA 1
ATOM 4276 C C . THR B 1 265 ? -2.73 13.398 24.984 1 96.06 265 THR B C 1
ATOM 4278 O O . THR B 1 265 ? -2.131 12.484 25.547 1 96.06 265 THR B O 1
ATOM 4281 N N . LEU B 1 266 ? -2.898 13.438 23.688 1 94.12 266 LEU B N 1
ATOM 4282 C CA . LEU B 1 266 ? -2.316 12.414 22.828 1 94.12 266 LEU B CA 1
ATOM 4283 C C . LEU B 1 266 ? -0.797 12.383 22.969 1 94.12 266 LEU B C 1
ATOM 4285 O O . LEU B 1 266 ? -0.194 11.312 23.047 1 94.12 266 LEU B O 1
ATOM 4289 N N . ALA B 1 267 ? -0.189 13.594 23 1 95.5 267 ALA B N 1
ATOM 4290 C CA . ALA B 1 267 ? 1.257 13.695 23.188 1 95.5 267 ALA B CA 1
ATOM 4291 C C . ALA B 1 267 ? 1.699 13.016 24.469 1 95.5 267 ALA B C 1
ATOM 4293 O O . ALA B 1 267 ? 2.68 12.266 24.484 1 95.5 267 ALA B O 1
ATOM 4294 N N . SER B 1 268 ? 0.983 13.305 25.531 1 95.06 268 SER B N 1
ATOM 4295 C CA . SER B 1 268 ? 1.344 12.781 26.844 1 95.06 268 SER B CA 1
ATOM 4296 C C . SER B 1 268 ? 1.156 11.266 26.891 1 95.06 268 SER B C 1
ATOM 4298 O O . SER B 1 268 ? 1.896 10.57 27.594 1 95.06 268 SER B O 1
ATOM 4300 N N . LEU B 1 269 ? 0.224 10.75 26.125 1 92.69 269 LEU B N 1
ATOM 4301 C CA . LEU B 1 269 ? -0.105 9.328 26.203 1 92.69 269 LEU B CA 1
ATOM 4302 C C . LEU B 1 269 ? 0.562 8.555 25.062 1 92.69 269 LEU B C 1
ATOM 4304 O O . LEU B 1 269 ? 0.376 7.344 24.938 1 92.69 269 LEU B O 1
ATOM 4308 N N . TRP B 1 270 ? 1.364 9.219 24.25 1 93.38 270 TRP B N 1
ATOM 4309 C CA . TRP B 1 270 ? 1.946 8.625 23.047 1 93.38 270 TRP B CA 1
ATOM 4310 C C . TRP B 1 270 ? 2.828 7.434 23.406 1 93.38 270 TRP B C 1
ATOM 4312 O O . TRP B 1 270 ? 2.766 6.395 22.75 1 93.38 270 TRP B O 1
ATOM 4322 N N . PRO B 1 271 ? 3.641 7.531 24.562 1 89.94 271 PRO B N 1
ATOM 4323 C CA . PRO B 1 271 ? 4.445 6.359 24.922 1 89.94 271 PRO B CA 1
ATOM 4324 C C . PRO B 1 271 ? 3.594 5.129 25.219 1 89.94 271 PRO B C 1
ATOM 4326 O O . PRO B 1 271 ? 3.988 4.004 24.891 1 89.94 271 PRO B O 1
ATOM 4329 N N . ASN B 1 272 ? 2.426 5.383 25.781 1 86.19 272 ASN B N 1
ATOM 4330 C CA . ASN B 1 272 ? 1.513 4.277 26.062 1 86.19 272 ASN B CA 1
ATOM 4331 C C . ASN B 1 272 ? 0.97 3.666 24.766 1 86.19 272 ASN B C 1
ATOM 4333 O O . ASN B 1 272 ? 0.784 2.451 24.688 1 86.19 272 ASN B O 1
ATOM 4337 N N . LEU B 1 273 ? 0.646 4.488 23.797 1 87.94 273 LEU B N 1
ATOM 4338 C CA . LEU B 1 273 ? 0.174 4.012 22.516 1 87.94 273 LEU B CA 1
ATOM 4339 C C . LEU B 1 273 ? 1.249 3.186 21.812 1 87.94 273 LEU B C 1
ATOM 4341 O O . LEU B 1 273 ? 0.95 2.158 21.188 1 87.94 273 LEU B O 1
ATOM 4345 N N . LYS B 1 274 ? 2.465 3.586 21.969 1 84.38 274 LYS B N 1
ATOM 4346 C CA . LYS B 1 274 ? 3.578 2.941 21.266 1 84.38 274 LYS B CA 1
ATOM 4347 C C . LYS B 1 274 ? 3.934 1.608 21.922 1 84.38 274 LYS B C 1
ATOM 4349 O O . LYS B 1 274 ? 4.359 0.672 21.25 1 84.38 274 LYS B O 1
ATOM 4354 N N . SER B 1 275 ? 3.771 1.496 23.219 1 75.81 275 SER B N 1
ATOM 4355 C CA . SER B 1 275 ? 4.227 0.322 23.953 1 75.81 275 SER B CA 1
ATOM 4356 C C . SER B 1 275 ? 3.105 -0.7 24.109 1 75.81 275 SER B C 1
ATOM 4358 O O . SER B 1 275 ? 3.268 -1.702 24.812 1 75.81 275 SER B O 1
ATOM 4360 N N . SER B 1 276 ? 2.01 -0.492 23.484 1 67.25 276 SER B N 1
ATOM 4361 C CA . SER B 1 276 ? 0.925 -1.447 23.688 1 67.25 276 SER B CA 1
ATOM 4362 C C . SER B 1 276 ? 1.352 -2.857 23.281 1 67.25 276 SER B C 1
ATOM 4364 O O . SER B 1 276 ? 1.717 -3.104 22.141 1 67.25 276 SER B O 1
ATOM 4366 N N . PRO B 1 277 ? 1.479 -3.727 24.281 1 62.34 277 PRO B N 1
ATOM 4367 C CA . PRO B 1 277 ? 1.939 -5.086 24 1 62.34 277 PRO B CA 1
ATOM 4368 C C . PRO B 1 277 ? 0.918 -5.902 23.219 1 62.34 277 PRO B C 1
ATOM 4370 O O . PRO B 1 277 ? 1.266 -6.926 22.609 1 62.34 277 PRO B O 1
ATOM 4373 N N . LYS B 1 278 ? -0.29 -5.477 23.234 1 68.38 278 LYS B N 1
ATOM 4374 C CA . LYS B 1 278 ? -1.331 -6.254 22.562 1 68.38 278 LYS B CA 1
ATOM 4375 C C . LYS B 1 278 ? -1.733 -5.617 21.234 1 68.38 278 LYS B C 1
ATOM 4377 O O . LYS B 1 278 ? -2.016 -4.418 21.188 1 68.38 278 LYS B O 1
ATOM 4382 N N . THR B 1 279 ? -1.495 -6.445 20.375 1 73.25 279 THR B N 1
ATOM 4383 C CA . THR B 1 279 ? -1.93 -6.004 19.047 1 73.25 279 THR B CA 1
ATOM 4384 C C . THR B 1 279 ? -3.02 -6.922 18.5 1 73.25 279 THR B C 1
ATOM 4386 O O . THR B 1 279 ? -3.225 -8.023 19.016 1 73.25 279 THR B O 1
ATOM 4389 N N . GLN B 1 280 ? -3.873 -6.301 17.688 1 71.5 280 GLN B N 1
ATOM 4390 C CA . GLN B 1 280 ? -4.93 -7.055 17.031 1 71.5 280 GLN B CA 1
ATOM 4391 C C . GLN B 1 280 ? -4.902 -6.824 15.516 1 71.5 280 GLN B C 1
ATOM 4393 O O . GLN B 1 280 ? -4.359 -5.82 15.047 1 71.5 280 GLN B O 1
ATOM 4398 N N . SER B 1 281 ? -5.41 -7.855 14.891 1 69.88 281 SER B N 1
ATOM 4399 C CA . SER B 1 281 ? -5.547 -7.754 13.445 1 69.88 281 SER B CA 1
ATOM 4400 C C . SER B 1 281 ? -7.012 -7.715 13.031 1 69.88 281 SER B C 1
ATOM 4402 O O . SER B 1 281 ? -7.891 -8.141 13.781 1 69.88 281 SER B O 1
ATOM 4404 N N . TYR B 1 282 ? -7.254 -7.051 11.898 1 67.88 282 TYR B N 1
ATOM 4405 C CA . TYR B 1 282 ? -8.586 -7.031 11.305 1 67.88 282 TYR B CA 1
ATOM 4406 C C . TYR B 1 282 ? -8.562 -7.633 9.898 1 67.88 282 TYR B C 1
ATOM 4408 O O . TYR B 1 282 ? -7.629 -7.395 9.133 1 67.88 282 TYR B O 1
ATOM 4416 N N . ASP B 1 283 ? -9.539 -8.375 9.578 1 66.69 283 ASP B N 1
ATOM 4417 C CA . ASP B 1 283 ? -9.586 -9.102 8.312 1 66.69 283 ASP B CA 1
ATOM 4418 C C . ASP B 1 283 ? -10.023 -8.18 7.172 1 66.69 283 ASP B C 1
ATOM 4420 O O . ASP B 1 283 ? -9.836 -8.508 6 1 66.69 283 ASP B O 1
ATOM 4424 N N . SER B 1 284 ? -10.758 -7.113 7.621 1 65.25 284 SER B N 1
ATOM 4425 C CA . SER B 1 284 ? -11.305 -6.215 6.609 1 65.25 284 SER B CA 1
ATOM 4426 C C . SER B 1 284 ? -11.609 -4.844 7.195 1 65.25 284 SER B C 1
ATOM 4428 O O . SER B 1 284 ? -11.648 -4.68 8.414 1 65.25 284 SER B O 1
ATOM 4430 N N . PHE B 1 285 ? -11.742 -3.906 6.305 1 66.44 285 PHE B N 1
ATOM 4431 C CA . PHE B 1 285 ? -12.234 -2.584 6.676 1 66.44 285 PHE B CA 1
ATOM 4432 C C . PHE B 1 285 ? -13.523 -2.689 7.473 1 66.44 285 PHE B C 1
ATOM 4434 O O . PHE B 1 285 ? -13.688 -2.025 8.5 1 66.44 285 PHE B O 1
ATOM 4441 N N . ALA B 1 286 ? -14.391 -3.5 6.949 1 60.97 286 ALA B N 1
ATOM 4442 C CA . ALA B 1 286 ? -15.703 -3.641 7.574 1 60.97 286 ALA B CA 1
ATOM 4443 C C . ALA B 1 286 ? -15.57 -4.094 9.023 1 60.97 286 ALA B C 1
ATOM 4445 O O . ALA B 1 286 ? -16.266 -3.586 9.906 1 60.97 286 ALA B O 1
ATOM 4446 N N . GLN B 1 287 ? -14.727 -5.051 9.266 1 65.94 287 GLN B N 1
ATOM 4447 C CA . GLN B 1 287 ? -14.523 -5.555 10.617 1 65.94 287 GLN B CA 1
ATOM 4448 C C . GLN B 1 287 ? -13.977 -4.465 11.539 1 65.94 287 GLN B C 1
ATOM 4450 O O . GLN B 1 287 ? -14.438 -4.316 12.672 1 65.94 287 GLN B O 1
ATOM 4455 N N . ARG B 1 288 ? -13.023 -3.699 11.086 1 69.94 288 ARG B N 1
ATOM 4456 C CA . ARG B 1 288 ? -12.438 -2.648 11.914 1 69.94 288 ARG B CA 1
ATOM 4457 C C . ARG B 1 288 ? -13.438 -1.527 12.172 1 69.94 288 ARG B C 1
ATOM 4459 O O . ARG B 1 288 ? -13.477 -0.968 13.266 1 69.94 288 ARG B O 1
ATOM 4466 N N . LEU B 1 289 ? -14.102 -1.162 11.117 1 68 289 LEU B N 1
ATOM 4467 C CA . LEU B 1 289 ? -15.133 -0.141 11.281 1 68 289 LEU B CA 1
ATOM 4468 C C . LEU B 1 289 ? -16.172 -0.578 12.305 1 68 289 LEU B C 1
ATOM 4470 O O . LEU B 1 289 ? -16.609 0.225 13.133 1 68 289 LEU B O 1
ATOM 4474 N N . ALA B 1 290 ? -16.594 -1.857 12.234 1 67.69 290 ALA B N 1
ATOM 4475 C CA . ALA B 1 290 ? -17.547 -2.398 13.195 1 67.69 290 ALA B CA 1
ATOM 4476 C C . ALA B 1 290 ? -17.031 -2.252 14.625 1 67.69 290 ALA B C 1
ATOM 4478 O O . ALA B 1 290 ? -17.781 -1.938 15.539 1 67.69 290 ALA B O 1
ATOM 4479 N N . ARG B 1 291 ? -15.812 -2.467 14.781 1 69.06 291 ARG B N 1
ATOM 4480 C CA . ARG B 1 291 ? -15.211 -2.314 16.109 1 69.06 291 ARG B CA 1
ATOM 4481 C C . ARG B 1 291 ? -15.289 -0.868 16.578 1 69.06 291 ARG B C 1
ATOM 4483 O O . ARG B 1 291 ? -15.57 -0.608 17.75 1 69.06 291 ARG B O 1
ATOM 4490 N N . THR B 1 292 ? -14.945 0.048 15.719 1 67.44 292 THR B N 1
ATOM 4491 C CA . THR B 1 292 ? -15.031 1.466 16.047 1 67.44 292 THR B CA 1
ATOM 4492 C C . THR B 1 292 ? -16.453 1.843 16.453 1 67.44 292 THR B C 1
ATOM 4494 O O . THR B 1 292 ? -16.656 2.537 17.453 1 67.44 292 THR B O 1
ATOM 4497 N N . MET B 1 293 ? -17.344 1.304 15.664 1 68 293 MET B N 1
ATOM 4498 C CA . MET B 1 293 ? -18.734 1.611 15.93 1 68 293 MET B CA 1
ATOM 4499 C C . MET B 1 293 ? -19.188 1.029 17.266 1 68 293 MET B C 1
ATOM 4501 O O . MET B 1 293 ? -19.922 1.675 18.016 1 68 293 MET B O 1
ATOM 4505 N N . ARG B 1 294 ? -18.781 -0.179 17.484 1 67.06 294 ARG B N 1
ATOM 4506 C CA . ARG B 1 294 ? -19.109 -0.816 18.75 1 67.06 294 ARG B CA 1
ATOM 4507 C C . ARG B 1 294 ? -18.547 -0.021 19.938 1 67.06 294 ARG B C 1
ATOM 4509 O O . ARG B 1 294 ? -19.219 0.129 20.953 1 67.06 294 ARG B O 1
ATOM 4516 N N . SER B 1 295 ? -17.359 0.471 19.734 1 67.06 295 SER B N 1
ATOM 4517 C CA . SER B 1 295 ? -16.734 1.257 20.797 1 67.06 295 SER B CA 1
ATOM 4518 C C . SER B 1 295 ? -17.516 2.551 21.047 1 67.06 295 SER B C 1
ATOM 4520 O O . SER B 1 295 ? -17.641 2.982 22.203 1 67.06 295 SER B O 1
ATOM 4522 N N . VAL B 1 296 ? -18 3.139 20.016 1 63.47 296 VAL B N 1
ATOM 4523 C CA . VAL B 1 296 ? -18.75 4.383 20.125 1 63.47 296 VAL B CA 1
ATOM 4524 C C . VAL B 1 296 ? -20.078 4.121 20.828 1 63.47 296 VAL B C 1
ATOM 4526 O O . VAL B 1 296 ? -20.5 4.898 21.688 1 63.47 296 VAL B O 1
ATOM 4529 N N . ILE B 1 297 ? -20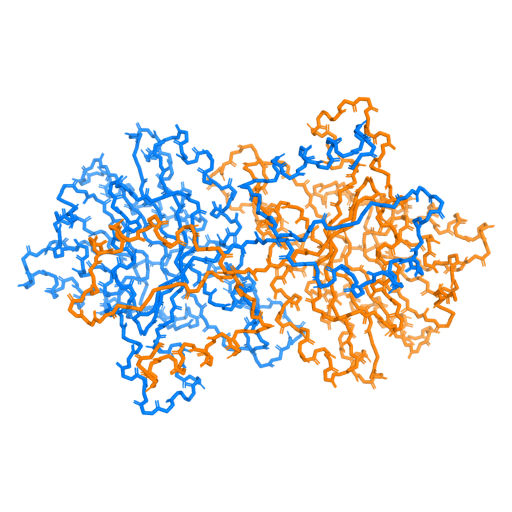.609 3.008 20.422 1 62.78 297 ILE B N 1
ATOM 4530 C CA . ILE B 1 297 ? -21.922 2.67 20.938 1 62.78 297 ILE B CA 1
ATOM 4531 C C . ILE B 1 297 ? -21.828 2.246 22.391 1 62.78 297 ILE B C 1
ATOM 4533 O O . ILE B 1 297 ? -22.656 2.637 23.219 1 62.78 297 ILE B O 1
ATOM 4537 N N . GLU B 1 298 ? -20.734 1.53 22.609 1 62.53 298 GLU B N 1
ATOM 4538 C CA . GLU B 1 298 ? -20.625 0.949 23.938 1 62.53 298 GLU B CA 1
ATOM 4539 C C . GLU B 1 298 ? -19.875 1.874 24.891 1 62.53 298 GLU B C 1
ATOM 4541 O O . GLU B 1 298 ? -19.906 1.688 26.109 1 62.53 298 GLU B O 1
ATOM 4546 N N . GLY B 1 299 ? -19.406 3.008 24.344 1 54.84 299 GLY B N 1
ATOM 4547 C CA . GLY B 1 299 ? -18.625 3.898 25.188 1 54.84 299 GLY B CA 1
ATOM 4548 C C . GLY B 1 299 ? -17.391 3.24 25.766 1 54.84 299 GLY B C 1
ATOM 4549 O O . GLY B 1 299 ? -16.953 3.574 26.875 1 54.84 299 GLY B O 1
ATOM 4550 N N . ARG B 1 300 ? -16.953 1.93 25.188 1 53.66 300 ARG B N 1
ATOM 4551 C CA . ARG B 1 300 ? -15.812 1.194 25.703 1 53.66 300 ARG B CA 1
ATOM 4552 C C . ARG B 1 300 ? -14.688 1.14 24.672 1 53.66 300 ARG B C 1
ATOM 4554 O O . ARG B 1 300 ? -14.938 1.132 23.469 1 53.66 300 ARG B O 1
#

pLDDT: mean 88.57, std 13.21, range [41.16, 98.88]

Nearest PDB structures (foldseek):
  2uvd-assembly2_F  TM=8.818E-01  e=1.060E-19  Bacillus anthracis str. Ames
  6i9v-assembly1_D  TM=8.490E-01  e=5.661E-17  Ilumatobacter coccineus YM16-304
  6i9u-assembly1_B  TM=8.204E-01  e=1.308E-16  Ilumatobacter coccineus YM16-304
  5o30-assembly1_B  TM=8.464E-01  e=6.194E-16  Ilumatobacter coccineus YM16-304
  7qy3-assembly1_D  TM=8.107E-01  e=4.593E-16  Ilumatobacter coccineus YM16-304

Secondary structure (DSSP, 8-state):
----TT-EEEEES-SSHHHHHHHHHHHHTT-EEEEE-----TTS----HHHHHHHHHHHHHTT--EEEE---TT-HHHHHHHHHHHHHHHS---EEEE--------SS--S-SHHHHHHIIIIIHHHHHHHHHHHHHHHHHT-EEEEEE--HHHHH--TT-HHHHHHHHHHHHHHHHHHHHHHHTTEEEEEEEE----GGGTTS---GGGGG--GGGTHHHHHHHTSTT--SS-EEEEETTEEEEEEEEEE--EE--GGG-SHHHHHHHHHHHHT---EE--SSHHHHHHHHHHHHHHT-/----TT-EEEEES-SSHHHHHHHHHHHHTT-EEEEE-----TTS----HHHHHHHHHHHHHTT--EEEE---TT-HHHHHHHHHHHHHHHS---EEEE--------SS--S-SHHHHHHIIIIIIHHHHHHHHHHHHHHHHT-EEEEEE--HHHHH--TT-HHHHHHHHHHHHHHHHHHHHHHHTTEEEEEEEE----GGGTTS---GGGGG--GGGTHHHHHHHTSTT--SS-EEEEETTEEEEEEEEEE--EE--GGG-SHHHHHHHHHHHHT---EE--SSHHHHHHHHHHHHHHT-

Solvent-accessible surface area (backbone atoms only — not comparable to full-atom values): 28952 Å² total; per-residue (Å²): 133,86,64,32,68,88,32,30,32,39,30,31,32,21,37,51,69,59,24,29,48,46,50,48,54,44,19,73,36,43,18,42,30,40,34,28,26,32,46,40,45,54,72,60,50,67,72,33,60,64,44,45,51,51,48,36,51,52,28,43,76,71,74,25,57,49,46,79,43,77,41,54,62,73,33,63,66,57,47,47,49,51,51,50,54,42,36,73,73,68,70,52,56,39,32,37,36,38,52,44,59,36,56,63,87,31,83,59,85,57,86,61,62,61,68,41,50,49,20,29,44,36,30,27,50,23,43,50,47,53,48,41,64,45,45,67,57,14,47,73,67,48,32,29,20,31,39,38,53,42,33,52,29,23,66,22,5,22,60,44,29,34,39,44,8,14,18,26,17,20,42,53,12,38,33,35,9,42,22,63,63,25,48,77,32,42,23,29,24,28,37,39,23,56,46,50,64,37,88,82,39,58,80,56,73,60,62,90,68,54,75,50,18,39,54,73,36,34,44,25,58,53,53,32,47,57,34,95,82,32,69,64,46,46,36,36,37,24,25,46,31,34,39,27,38,43,47,52,32,28,29,80,46,48,76,45,55,79,95,50,55,36,30,62,48,50,59,72,43,40,65,60,46,71,61,46,84,51,64,45,70,55,81,25,26,66,56,47,52,49,50,51,49,49,26,53,73,64,72,95,131,87,63,32,68,88,30,29,33,37,28,30,32,22,37,49,67,58,24,27,50,46,50,48,55,42,20,74,34,43,18,42,31,39,33,28,26,33,44,40,46,54,72,60,52,68,71,33,59,65,43,44,51,50,49,34,50,53,30,44,74,72,74,26,56,50,46,76,42,75,40,56,63,72,34,63,67,57,46,46,50,50,51,50,54,42,36,73,74,68,70,53,57,39,32,37,38,38,51,43,58,36,57,62,86,30,84,60,85,57,83,61,63,63,67,40,48,49,20,30,44,38,29,28,50,24,44,51,48,54,48,40,64,45,46,66,58,13,44,74,66,48,32,29,18,29,37,38,54,42,33,53,28,24,67,22,5,24,60,44,28,36,40,44,8,13,18,26,16,20,41,52,12,38,34,36,10,42,22,64,63,25,48,76,31,42,24,30,26,29,35,38,22,55,47,48,64,36,89,82,40,58,79,56,75,59,60,89,69,53,74,49,19,39,54,72,36,33,42,24,58,52,53,31,48,57,35,95,82,33,69,62,47,44,37,35,36,25,25,44,30,33,38,26,36,43,46,52,31,28,30,80,46,48,76,43,56,79,95,52,55,36,28,61,47,49,60,73,44,40,66,59,45,71,61,45,85,49,65,45,71,55,82,24,25,68,56,48,50,49,50,51,49,47,25,53,72,64,73,94

Sequence (600 aa):
MIQFVDQVILVTGAARGLGRAYTLALAERGAHVVALDSGCDTDGEGRDPAFLEDVIELAHDMGAEVIGHCVDVRDPEALQQVVQDTLKRFGRIDGLVCNAGVLICQEELGTDLGLYRRHMDGNYFTTLASIQAVWPVMQAQGYGRIMVTSGFSALYGDDRMAGYAASNAANLALVRSLHVKANEAGIRINALCPACYSRLSKRWVLPEQADEMTPDTVVPAMLWLMSRRAPNGEVITAGGGHYALAGVQEGVGLRLEPAERRPETLASLWPNLKSSPKTQSYDSFAQRLARTMRSVIEGRMIQFVDQVILVTGAARGLGRAYTLALAERGAHVVALDSGCDTDGEGRDPAFLEDVIELAHDMGAEVIGHCVDVRDPEALQQVVQDTLKRFGRIDGLVCNAGVLICQEELGTDLGLYRRHMDGNYFTTLASIQAVWPVMQAQGYGRIMVTSGFSALYGDDRMAGYAASNAANLALVRSLHVKANEAGIRINALCPACYSRLSKRWVLPEQADEMTPDTVVPAMLWLMSRRAPNGEVITAGGGHYALAGVQEGVGLRLEPAERRPETLASLWPNLKSSPKTQSYDSFAQRLARTMRSVIEGR

Radius of gyration: 23.98 Å; Cα contacts (8 Å, |Δi|>4): 1420; chains: 2; bounding box: 58×71×54 Å